Protein AF-A0A957ZEZ8-F1 (afdb_monomer_lite)

pLDDT: mean 89.48, std 13.52, range [34.62, 98.75]

Secondary structure (DSSP, 8-state):
-----B--EEEB---SSTTPPPPBPPHHHHHHT-EEEEB--TT--SPPEEEEEPPPBSTT--SEEEEEESSTTEEEES-SS--TT--PPPSSEEEEGGGS-TT-EEEEEEESS--SSTT-EEEEEEETTTEEEEEEEEEEEEEEEEESSSSTTPPBPS-B-B---TT-B-TTT--B-BSSSGGGBHHHH-TT-BEEEEE-TT--SEEEEEEEEE-TTS-BSS--SSGGGGEEEEEESSTT--EEEEPPBEEESSHHHHSS-EE--SPTT-B-TTS-B--SEEPTTSTT--EEEPP-BTTB-S--EEEEEE---SSS----EEEEEBS-BTTB--EEEEEEEEEEBSSTTS-BSS-HHHHHHHHHHHHHHHHHTTEEEEEEEEEEPPPGGGS-HHHHSTT-TT--SSEEEPPEEETTEEE--HHHHHHHHHHHTSTT--TTSEEEEEESEEEPSSPPPSSSS---B-SSEEE--TTTS-TT-TTTTEEEEETTTT--THHHHHHHHHHHH----TTTTS----SS---STT---GGGS--SS---STTS-S-------S-EEETTSSS-EEE--HHHHHHTSTTEEE-

Sequence (587 aa):
NMTAVELTLDVAQSRSAPGVEPPVLSTNDKINTGRFVQVRDASNTHERAMLIVRQAQPTAFAGELILTPMNARVEAFVQETPAAGQVALPNPQVLANGTIPATGARFFVQGVNASAAVRDSGFQLGLRNVEADGDRILMTTVQLELIAQSTAAAPALNFVRVGLWDDAFSAATGALLNNQAAANNFIERDARKFYLRLRDASQAGEARLRWRTLFNNGADDDAAAQPNAQDITLTETANGSGIFISRAVMLVTDETDRDQAIDSGLPAGHTDTAGAADAGNRNRGQSDHRTRMIRVNNTHQLDNRTLIEQVRPAPNATRLQIIKPVFERAPEERRRIRIHLVNVRSSVGGAGILTNARRDLVFRTFQEIYAVCGIFAEVNEIVIDPPASCIGWTTRYPTDPLAADPSVEESGFAGGFLVPSASQTDIFNAIRGRADFDANDVYVVSVAHIYRTPLPAPPGPGLQDASGGIGFGDVWVAAGSLARSFAFVAVSTGVTEYADVHEATHITTNLRNVSGGHFDLGPAGAAAEGNIDGKNLMHRFFLTNARGVSNPKRLWNRQFTNTNLVPNLVLPAQIDSIRASRFVRNF

Radius of gyration: 31.11 Å; chains: 1; bounding box: 69×45×108 Å

Foldseek 3Di:
DDDDKAWDKWKFADDPDPPHDGHTDDPCCQPPQFAEAEADDPLQFWWFIKMFTAQMPPLPPFFKKKKAKPDPQKFKAPDGRDDPPGDTDDPIDIGGSNPADNRGDIITMHTNDFDLARQPIFMAMDTPPPGGHNDTGGYGYKYKFKFQDQDPPGDGDQAAAAWFLPPQADLVALAGQFFLDLVSFSLSVTNRWIKIKMQGLVDWFKFKKFKFKAFLVGHTQQDAPDRQLRIFMWGDPDGSRSMTMTPIAGEAADDVVQQPFHFLSDDFQDQGPVRDTRPGTDGRNHHSSRYDYDYFAPVGQQQMKMKMWTDDPDDRNHITIGIHGHQDVVVGPAWEFEEEEEFEAQAAVHDGPDDPVLQVQLRRLLQRLCSNLSYGYRYDYHYDYQDPQQDCQCVFAVPAPLRGPREEEAFDQPPQATHGDPSRVVVLCRQCPDPPDDLLHAYEYETQAHWYPPDDHPHHYDTDGDPQKAAHACLRHDVPDSRQRYMYGNVNPQWHSLRSVQSNLCRLLSDDDPVRSDPDLDPSDPPDPARPPCLCHQDRHFDPDPSPDRGRSGFFQAWHWQVVDVVIDIRHGSSVSNCPGSSMGRD

Structure (mmCIF, N/CA/C/O backbone):
data_AF-A0A957ZEZ8-F1
#
_entry.id   AF-A0A957ZEZ8-F1
#
loop_
_atom_site.group_PDB
_atom_site.id
_atom_site.type_symbol
_atom_site.label_atom_id
_atom_site.label_alt_id
_atom_site.label_comp_id
_atom_site.label_asym_id
_atom_site.label_entity_id
_atom_site.label_seq_id
_atom_site.pdbx_PDB_ins_code
_atom_site.Cartn_x
_atom_site.Cartn_y
_atom_site.Cartn_z
_atom_site.occupancy
_atom_site.B_iso_or_equiv
_atom_site.auth_seq_id
_atom_site.auth_comp_id
_atom_site.auth_asym_id
_atom_site.auth_atom_id
_atom_site.pdbx_PDB_model_num
ATOM 1 N N . ASN A 1 1 ? -24.568 -5.942 65.837 1.00 58.22 1 ASN A N 1
ATOM 2 C CA . ASN A 1 1 ? -23.311 -5.515 65.189 1.00 58.22 1 ASN A CA 1
ATOM 3 C C . ASN A 1 1 ? -23.547 -5.342 63.710 1.00 58.22 1 ASN A C 1
ATOM 5 O O . ASN A 1 1 ? -24.044 -6.268 63.086 1.00 58.22 1 ASN A O 1
ATOM 9 N N . MET A 1 2 ? -23.238 -4.159 63.188 1.00 76.62 2 MET A N 1
ATOM 10 C CA . MET A 1 2 ? -23.256 -3.860 61.760 1.00 76.62 2 MET A CA 1
ATOM 11 C C . MET A 1 2 ? -21.800 -3.785 61.303 1.00 76.62 2 MET A C 1
ATOM 13 O O . MET A 1 2 ? -21.037 -2.989 61.845 1.00 76.62 2 MET A O 1
ATOM 17 N N . THR A 1 3 ? -21.411 -4.644 60.363 1.00 83.19 3 THR A N 1
ATOM 18 C CA . THR A 1 3 ? -20.087 -4.602 59.734 1.00 83.19 3 THR A CA 1
ATOM 19 C C . THR A 1 3 ? -20.238 -3.882 58.404 1.00 83.19 3 THR A C 1
ATOM 21 O O . THR A 1 3 ? -20.940 -4.375 57.526 1.00 83.19 3 THR A O 1
ATOM 24 N N . ALA A 1 4 ? -19.614 -2.714 58.267 1.00 91.38 4 ALA A N 1
ATOM 25 C CA . ALA A 1 4 ? -19.524 -2.011 56.994 1.00 91.38 4 ALA A CA 1
ATOM 26 C C . ALA A 1 4 ? -18.249 -2.454 56.271 1.00 91.38 4 ALA A C 1
ATOM 28 O O . ALA A 1 4 ? -17.178 -2.487 56.882 1.00 91.38 4 ALA A O 1
ATOM 29 N N . VAL A 1 5 ? -18.383 -2.812 54.994 1.00 95.62 5 VAL A N 1
ATOM 30 C CA . VAL A 1 5 ? -17.263 -3.169 54.122 1.00 95.62 5 VAL A CA 1
ATOM 31 C C . VAL A 1 5 ? -17.339 -2.297 52.873 1.00 95.62 5 VAL A C 1
ATOM 33 O O . VAL A 1 5 ? -18.352 -2.307 52.181 1.00 95.62 5 VAL A O 1
ATOM 36 N N . GLU A 1 6 ? -16.287 -1.537 52.599 1.00 96.88 6 GLU A N 1
ATOM 37 C CA . GLU A 1 6 ? -16.136 -0.727 51.392 1.00 96.88 6 GLU A CA 1
ATOM 38 C C . GLU A 1 6 ? -15.345 -1.514 50.346 1.00 96.88 6 GLU A C 1
ATOM 40 O O . GLU A 1 6 ? -14.275 -2.060 50.634 1.00 96.88 6 GLU A O 1
ATOM 45 N N . LEU A 1 7 ? -15.882 -1.566 49.127 1.00 97.94 7 LEU A N 1
ATOM 46 C CA . LEU A 1 7 ? -15.233 -2.157 47.962 1.00 97.94 7 LEU A CA 1
ATOM 47 C C . LEU A 1 7 ? -14.836 -1.048 46.990 1.00 97.94 7 LEU A C 1
ATOM 49 O O . LEU A 1 7 ? -15.562 -0.071 46.831 1.00 97.94 7 LEU A O 1
ATOM 53 N N . THR A 1 8 ? -13.703 -1.217 46.310 1.00 97.88 8 THR A N 1
ATOM 54 C CA . THR A 1 8 ? -13.258 -0.264 45.288 1.00 97.88 8 THR A CA 1
ATOM 55 C C . THR A 1 8 ? -12.795 -1.001 44.042 1.00 97.88 8 THR A C 1
ATOM 57 O O . THR A 1 8 ? -11.878 -1.828 44.077 1.00 97.88 8 THR A O 1
ATOM 60 N N . LEU A 1 9 ? -13.435 -0.671 42.928 1.00 98.38 9 LEU A N 1
ATOM 61 C CA . LEU A 1 9 ? -13.103 -1.105 41.584 1.00 98.38 9 LEU A CA 1
ATOM 62 C C . LEU A 1 9 ? -12.680 0.114 40.765 1.00 98.38 9 LEU A C 1
ATOM 64 O O . LEU A 1 9 ? -13.480 1.013 40.518 1.00 98.38 9 LEU A O 1
ATOM 68 N N . ASP A 1 10 ? -11.436 0.130 40.309 1.00 97.88 10 ASP A N 1
ATOM 69 C CA . ASP A 1 10 ? -10.880 1.213 39.502 1.00 97.88 10 ASP A CA 1
ATOM 70 C C . ASP A 1 10 ? -10.713 0.780 38.045 1.00 97.88 10 ASP A C 1
ATOM 72 O O . ASP A 1 10 ? -10.493 -0.394 37.741 1.00 97.88 10 ASP A O 1
ATOM 76 N N . VAL A 1 11 ? -10.739 1.747 37.130 1.00 96.62 11 VAL A N 1
ATOM 77 C CA . VAL A 1 11 ? -10.369 1.546 35.725 1.00 96.62 11 VAL A CA 1
ATOM 78 C C . VAL A 1 11 ? -9.460 2.675 35.271 1.00 96.62 11 VAL A C 1
ATOM 80 O O . VAL A 1 11 ? -9.650 3.828 35.660 1.00 96.62 11 VAL A O 1
ATOM 83 N N . ALA A 1 12 ? -8.466 2.350 34.457 1.00 95.06 12 ALA A N 1
ATOM 84 C CA . ALA A 1 12 ? -7.493 3.314 33.979 1.00 95.06 12 ALA A CA 1
ATOM 85 C C . ALA A 1 12 ? -7.849 3.921 32.615 1.00 95.06 12 ALA A C 1
ATOM 87 O O . ALA A 1 12 ? -8.623 3.366 31.826 1.00 95.06 12 ALA A O 1
ATOM 88 N N . GLN A 1 13 ? -7.246 5.078 32.345 1.00 92.62 13 GLN A N 1
ATOM 89 C CA . GLN A 1 13 ? -7.149 5.692 31.023 1.00 92.62 13 GLN A CA 1
ATOM 90 C C . GLN A 1 13 ? -6.245 4.854 30.100 1.00 92.62 13 GLN A C 1
ATOM 92 O O . GLN A 1 13 ? -5.719 3.815 30.496 1.00 92.62 13 GLN A O 1
ATOM 97 N N . SER A 1 14 ? -6.068 5.288 28.849 1.00 90.50 14 SER A N 1
ATOM 98 C CA . SER A 1 14 ? -5.038 4.688 27.987 1.00 90.50 14 SER A CA 1
ATOM 99 C C . SER A 1 14 ? -3.648 5.118 28.444 1.00 90.50 14 SER A C 1
ATOM 101 O O . SER A 1 14 ? -3.483 6.217 28.983 1.00 90.50 14 SER A O 1
ATOM 103 N N . ARG A 1 15 ? -2.636 4.277 28.218 1.00 89.25 15 ARG A N 1
ATOM 104 C CA . ARG A 1 15 ? -1.254 4.663 28.524 1.00 89.25 15 ARG A CA 1
ATOM 105 C C . ARG A 1 15 ? -0.797 5.803 27.622 1.00 89.25 15 ARG A C 1
ATOM 107 O O . ARG A 1 15 ? -1.072 5.824 26.424 1.00 89.25 15 ARG A O 1
ATOM 114 N N . SER A 1 16 ? -0.036 6.731 28.196 1.00 86.50 16 SER A N 1
ATOM 115 C CA . SER A 1 16 ? 0.608 7.809 27.440 1.00 86.50 16 SER A CA 1
ATOM 116 C C . SER A 1 16 ? 1.825 7.321 26.647 1.00 86.50 16 SER A C 1
ATOM 118 O O . SER A 1 16 ? 2.130 7.879 25.596 1.00 86.50 16 SER A O 1
ATOM 120 N N . ALA A 1 17 ? 2.508 6.275 27.127 1.00 85.06 17 ALA A N 1
ATOM 121 C CA . ALA A 1 17 ? 3.642 5.642 26.462 1.00 85.06 17 ALA A CA 1
ATOM 122 C C . ALA A 1 17 ? 3.822 4.179 26.923 1.00 85.06 17 ALA A C 1
ATOM 124 O O . ALA A 1 17 ? 3.347 3.810 28.004 1.00 85.06 17 ALA A O 1
ATOM 125 N N . PRO A 1 18 ? 4.528 3.335 26.143 1.00 84.12 18 PRO A N 1
ATOM 126 C CA . PRO A 1 18 ? 4.870 1.977 26.561 1.00 84.12 18 PRO A CA 1
ATOM 127 C C . PRO A 1 18 ? 5.579 1.951 27.922 1.00 84.12 18 PRO A C 1
ATOM 129 O O . PRO A 1 18 ? 6.499 2.728 28.166 1.00 84.12 18 PRO A O 1
ATOM 132 N N . GLY A 1 19 ? 5.149 1.055 28.813 1.00 86.38 19 GLY A N 1
ATOM 133 C CA . GLY A 1 19 ? 5.737 0.887 30.148 1.00 86.38 19 GLY A CA 1
ATOM 134 C C . GLY A 1 19 ? 5.343 1.946 31.187 1.00 86.38 19 GLY A C 1
ATOM 135 O O . GLY A 1 19 ? 5.662 1.773 32.360 1.00 86.38 19 GLY A O 1
ATOM 136 N N . VAL A 1 20 ? 4.623 3.006 30.804 1.00 91.25 20 VAL A N 1
ATOM 137 C CA . VAL A 1 20 ? 4.118 4.017 31.747 1.00 91.25 20 VAL A CA 1
ATOM 138 C C . VAL A 1 20 ? 2.795 3.547 32.347 1.00 91.25 20 VAL A C 1
ATOM 140 O O . VAL A 1 20 ? 1.912 3.081 31.629 1.00 91.25 20 VAL A O 1
ATOM 143 N N . GLU A 1 21 ? 2.640 3.644 33.666 1.00 90.88 21 GLU A N 1
ATOM 144 C CA . GLU A 1 21 ? 1.383 3.303 34.342 1.00 90.88 21 GLU A CA 1
ATOM 145 C C . GLU A 1 21 ? 0.262 4.273 33.918 1.00 90.88 21 GLU A C 1
ATOM 147 O O . GLU A 1 21 ? 0.448 5.489 34.021 1.00 90.88 21 GLU A O 1
ATOM 152 N N . PRO A 1 22 ? -0.895 3.783 33.434 1.00 92.94 22 PRO A N 1
ATOM 153 C CA . PRO A 1 22 ? -1.980 4.654 33.026 1.00 92.94 22 PRO A CA 1
ATOM 154 C C . PRO A 1 22 ? -2.653 5.258 34.267 1.00 92.94 22 PRO A C 1
ATOM 156 O O . PRO A 1 22 ? -2.887 4.547 35.250 1.00 92.94 22 PRO A O 1
ATOM 159 N N . PRO A 1 23 ? -3.018 6.550 34.232 1.00 93.38 23 PRO A N 1
ATOM 160 C CA . PRO A 1 23 ? -3.790 7.167 35.302 1.00 93.38 23 PRO A CA 1
ATOM 161 C C . PRO A 1 23 ? -5.133 6.462 35.501 1.00 93.38 23 PRO A C 1
ATOM 163 O O . PRO A 1 23 ? -5.821 6.129 34.534 1.00 93.38 23 PRO A O 1
ATOM 166 N N . VAL A 1 24 ? -5.535 6.273 36.756 1.00 95.25 24 VAL A N 1
ATOM 167 C CA . VAL A 1 24 ? -6.886 5.810 37.100 1.00 95.25 24 VAL A CA 1
ATOM 168 C C . VAL A 1 24 ? -7.898 6.916 36.785 1.00 95.25 24 VAL A C 1
ATOM 170 O O . VAL A 1 24 ? -7.611 8.097 36.989 1.00 95.25 24 VAL A O 1
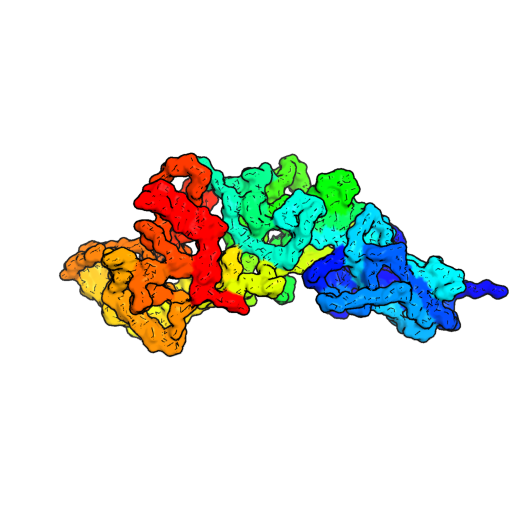ATOM 173 N N . LEU A 1 25 ? -9.076 6.552 36.267 1.00 94.12 25 LEU A N 1
ATOM 174 C CA . LEU A 1 25 ? -10.168 7.506 36.071 1.00 94.12 25 LEU A CA 1
ATOM 175 C C . LEU A 1 25 ? -10.571 8.148 37.399 1.00 94.12 25 LEU A C 1
ATOM 177 O O . LEU A 1 25 ? -10.652 7.479 38.426 1.00 94.12 25 LEU A O 1
ATOM 181 N N . SER A 1 26 ? -10.897 9.441 37.365 1.00 93.44 26 SER A N 1
ATOM 182 C CA . SER A 1 26 ? -11.508 10.091 38.522 1.00 93.44 26 SER A CA 1
ATOM 183 C C . SER A 1 26 ? -12.849 9.425 38.859 1.00 93.44 26 SER A C 1
ATOM 185 O O . SER A 1 26 ? -13.526 8.895 37.974 1.00 93.44 26 SER A O 1
ATOM 187 N N . THR A 1 27 ? -13.286 9.495 40.119 1.00 92.00 27 THR A N 1
ATOM 188 C CA . THR A 1 27 ? -14.608 8.984 40.529 1.00 92.00 27 THR A CA 1
ATOM 189 C C . THR A 1 27 ? -15.732 9.584 39.682 1.00 92.00 27 THR A C 1
ATOM 191 O O . THR A 1 27 ? -16.655 8.880 39.275 1.00 92.00 27 THR A O 1
ATOM 194 N N . ASN A 1 28 ? -15.627 10.876 39.359 1.00 91.88 28 ASN A N 1
ATOM 195 C CA . ASN A 1 28 ? -16.603 11.569 38.528 1.00 91.88 28 ASN A CA 1
ATOM 196 C C . ASN A 1 28 ? -16.649 10.992 37.105 1.00 91.88 28 ASN A C 1
ATOM 198 O O . ASN A 1 28 ? -17.729 10.716 36.588 1.00 91.88 28 ASN A O 1
ATOM 202 N N . ASP A 1 29 ? -15.488 10.754 36.494 1.00 91.75 29 ASP A N 1
ATOM 203 C CA . ASP A 1 29 ? -15.400 10.198 35.142 1.00 91.75 29 ASP A CA 1
ATOM 204 C C . ASP A 1 29 ? -15.837 8.740 35.093 1.00 91.75 29 ASP A C 1
ATOM 206 O O . ASP A 1 29 ? -16.555 8.347 34.176 1.00 91.75 29 ASP A O 1
ATOM 210 N N . LYS A 1 30 ? -15.462 7.952 36.103 1.00 92.56 30 LYS A N 1
ATOM 211 C CA . LYS A 1 30 ? -15.906 6.570 36.287 1.00 92.56 30 LYS A CA 1
ATOM 212 C C . LYS A 1 30 ? -17.436 6.464 36.292 1.00 92.56 30 LYS A C 1
ATOM 214 O O . LYS A 1 30 ? -17.980 5.573 35.644 1.00 92.56 30 LYS A O 1
ATOM 219 N N . ILE A 1 31 ? -18.120 7.362 37.002 1.00 89.69 31 ILE A N 1
ATOM 220 C CA . ILE A 1 31 ? -19.581 7.327 37.170 1.00 89.69 31 ILE A CA 1
ATOM 221 C C . ILE A 1 31 ? -20.299 7.931 35.956 1.00 89.69 31 ILE A C 1
ATOM 223 O O . ILE A 1 31 ? -21.217 7.322 35.397 1.00 89.69 31 ILE A O 1
ATOM 227 N N . ASN A 1 32 ? -19.896 9.131 35.537 1.00 89.50 32 ASN A N 1
ATOM 228 C CA . ASN A 1 32 ? -20.651 9.909 34.555 1.00 89.50 32 ASN A CA 1
ATOM 229 C C . ASN A 1 32 ? -20.334 9.507 33.116 1.00 89.50 32 ASN A C 1
ATOM 231 O O . ASN A 1 32 ? -21.243 9.417 32.293 1.00 89.50 32 ASN A O 1
ATOM 235 N N . THR A 1 33 ? -19.068 9.210 32.829 1.00 89.56 33 THR A N 1
ATOM 236 C CA . THR A 1 33 ? -18.593 8.923 31.469 1.00 89.56 33 THR A CA 1
ATOM 237 C C . THR A 1 33 ? -18.352 7.429 31.260 1.00 89.56 33 THR A C 1
ATOM 239 O O . THR A 1 33 ? -18.681 6.884 30.207 1.00 89.56 33 THR A O 1
ATOM 242 N N . GLY A 1 34 ? -17.825 6.744 32.275 1.00 93.00 34 GLY A N 1
ATOM 243 C CA . GLY A 1 34 ? -17.345 5.371 32.173 1.00 93.00 34 GLY A CA 1
ATOM 244 C C . GLY A 1 34 ? -16.065 5.255 31.339 1.00 93.00 34 GLY A C 1
ATOM 245 O O . GLY A 1 34 ? -15.391 6.246 31.034 1.00 93.00 34 GLY A O 1
ATOM 246 N N . ARG A 1 35 ? -15.723 4.019 30.958 1.00 94.12 35 ARG A N 1
ATOM 247 C CA . ARG A 1 35 ? -14.554 3.711 30.119 1.00 94.12 35 ARG A CA 1
ATOM 248 C C . ARG A 1 35 ? -14.971 3.207 28.740 1.00 94.12 35 ARG A C 1
ATOM 250 O O . ARG A 1 35 ? -15.757 2.271 28.625 1.00 94.12 35 ARG A O 1
ATOM 257 N N . PHE A 1 36 ? -14.388 3.772 27.688 1.00 94.38 36 PHE A N 1
ATOM 258 C CA . PHE A 1 36 ? -14.513 3.207 26.346 1.00 94.38 36 PHE A CA 1
ATOM 259 C C . PHE A 1 36 ? -13.459 2.123 26.127 1.00 94.38 36 PHE A C 1
ATOM 261 O O . PHE A 1 36 ? -12.298 2.302 26.498 1.00 94.38 36 PHE A O 1
ATOM 268 N N . VAL A 1 37 ? -13.857 1.007 25.521 1.00 95.50 37 VAL A N 1
ATOM 269 C CA . VAL A 1 37 ? -12.953 -0.100 25.185 1.00 95.50 37 VAL A CA 1
ATOM 270 C C . VAL A 1 37 ? -13.152 -0.518 23.734 1.00 95.50 37 VAL A C 1
ATOM 272 O O . VAL A 1 37 ? -14.278 -0.561 23.242 1.00 95.50 37 VAL A O 1
ATOM 275 N N . GLN A 1 38 ? -12.057 -0.829 23.045 1.00 95.94 38 GLN A N 1
ATOM 276 C CA . GLN A 1 38 ? -12.107 -1.312 21.669 1.00 95.94 38 GLN A CA 1
ATOM 277 C C . GLN A 1 38 ? -12.577 -2.775 21.653 1.00 95.94 38 GLN A C 1
ATOM 279 O O . GLN A 1 38 ? -12.107 -3.608 22.435 1.00 95.94 38 GLN A O 1
ATOM 284 N N . VAL A 1 39 ? -13.513 -3.081 20.757 1.00 96.94 39 VAL A N 1
ATOM 285 C CA . VAL A 1 39 ? -13.892 -4.446 20.391 1.00 96.94 39 VAL A CA 1
ATOM 286 C C . VAL A 1 39 ? -12.689 -5.129 19.763 1.00 96.94 39 VAL A C 1
ATOM 288 O O . VAL A 1 39 ? -11.982 -4.519 18.960 1.00 96.94 39 VAL A O 1
ATOM 291 N N . ARG A 1 40 ? -12.464 -6.391 20.129 1.00 94.19 40 ARG A N 1
ATOM 292 C CA . ARG A 1 40 ? -11.336 -7.186 19.655 1.00 94.19 40 ARG A CA 1
ATOM 293 C C . ARG A 1 40 ? -11.115 -7.024 18.150 1.00 94.19 40 ARG A C 1
ATOM 295 O O . ARG A 1 40 ? -11.950 -7.416 17.340 1.00 94.19 40 ARG A O 1
ATOM 302 N N . ASP A 1 41 ? -9.939 -6.522 17.800 1.00 92.38 41 ASP A N 1
ATOM 303 C CA . ASP A 1 41 ? -9.443 -6.526 16.433 1.00 92.38 41 ASP A CA 1
ATOM 304 C C . ASP A 1 41 ? -8.792 -7.882 16.111 1.00 92.38 41 ASP A C 1
ATOM 306 O O . ASP A 1 41 ? -8.013 -8.412 16.907 1.00 92.38 41 ASP A O 1
ATOM 310 N N . ALA A 1 42 ? -9.072 -8.447 14.933 1.00 88.31 42 ALA A N 1
ATOM 311 C CA . ALA A 1 42 ? -8.509 -9.734 14.510 1.00 88.31 42 ALA A CA 1
ATOM 312 C C . ALA A 1 42 ? -6.974 -9.693 14.399 1.00 88.31 42 ALA A C 1
ATOM 314 O O . ALA A 1 42 ? -6.304 -10.701 14.629 1.00 88.31 42 ALA A O 1
ATOM 315 N N . SER A 1 43 ? -6.417 -8.514 14.106 1.00 88.06 43 SER A N 1
ATOM 316 C CA . SER A 1 43 ? -4.971 -8.285 14.049 1.00 88.06 43 SER A CA 1
ATOM 317 C C . SER A 1 43 ? -4.350 -8.047 15.435 1.00 88.06 43 SER A C 1
ATOM 319 O O . SER A 1 43 ? -3.131 -7.945 15.528 1.00 88.06 43 SER A O 1
ATOM 321 N N . ASN A 1 44 ? -5.151 -8.023 16.513 1.00 92.94 44 ASN A N 1
ATOM 322 C CA . ASN A 1 44 ? -4.710 -7.866 17.905 1.00 92.94 44 ASN A CA 1
ATOM 323 C C . ASN A 1 44 ? -3.865 -6.598 18.133 1.00 92.94 44 ASN A C 1
ATOM 325 O O . ASN A 1 44 ? -2.909 -6.605 18.903 1.00 92.94 44 ASN A O 1
ATOM 329 N N . THR A 1 45 ? -4.204 -5.510 17.438 1.00 91.88 45 THR A N 1
ATOM 330 C CA . THR A 1 45 ? -3.421 -4.262 17.448 1.00 91.88 45 THR A CA 1
ATOM 331 C C . THR A 1 45 ? -3.964 -3.180 18.383 1.00 91.88 45 THR A C 1
ATOM 333 O O . THR A 1 45 ? -3.356 -2.117 18.518 1.00 91.88 45 THR A O 1
ATOM 336 N N . HIS A 1 46 ? -5.101 -3.440 19.030 1.00 92.06 46 HIS A N 1
ATOM 337 C CA . HIS A 1 46 ? -5.717 -2.547 20.008 1.00 92.06 46 HIS A CA 1
ATOM 338 C C . HIS A 1 46 ? -5.086 -2.686 21.402 1.00 92.06 46 HIS A C 1
ATOM 340 O O . HIS A 1 46 ? -4.439 -3.680 21.718 1.00 92.06 46 HIS A O 1
ATOM 346 N N . GLU A 1 47 ? -5.308 -1.693 22.260 1.00 91.25 47 GLU A N 1
ATOM 347 C CA . GLU A 1 47 ? -4.955 -1.733 23.688 1.00 91.25 47 GLU A CA 1
ATOM 348 C C . GLU A 1 47 ? -6.136 -2.286 24.509 1.00 91.25 47 GLU A C 1
ATOM 350 O O . GLU A 1 47 ? -7.301 -2.009 24.200 1.00 91.25 47 GLU A O 1
ATOM 355 N N . ARG A 1 48 ? -5.852 -3.047 25.574 1.00 95.50 48 ARG A N 1
ATOM 356 C CA . ARG A 1 48 ? -6.849 -3.418 26.592 1.00 95.50 48 ARG A CA 1
ATOM 357 C C . ARG A 1 48 ? -6.855 -2.410 27.735 1.00 95.50 48 ARG A C 1
ATOM 359 O O . ARG A 1 48 ? -5.806 -1.959 28.170 1.00 95.50 48 ARG A O 1
ATOM 366 N N . ALA A 1 49 ? -8.027 -2.097 28.277 1.00 95.62 49 ALA A N 1
ATOM 367 C CA . ALA A 1 49 ? -8.137 -1.198 29.421 1.00 95.62 49 ALA A CA 1
ATOM 368 C C . ALA A 1 49 ? -7.745 -1.903 30.727 1.00 95.62 49 ALA A C 1
ATOM 370 O O . ALA A 1 49 ? -8.220 -3.004 30.999 1.00 95.62 49 ALA A O 1
ATOM 371 N N . MET A 1 50 ? -6.928 -1.259 31.558 1.00 97.19 50 MET A N 1
ATOM 372 C CA . MET A 1 50 ? -6.564 -1.795 32.870 1.00 97.19 50 MET A CA 1
ATOM 373 C C . MET A 1 50 ? -7.700 -1.591 33.881 1.00 97.19 50 MET A C 1
ATOM 375 O O . MET A 1 50 ? -8.177 -0.474 34.076 1.00 97.19 50 MET A O 1
ATOM 379 N N . LEU A 1 51 ? -8.102 -2.673 34.538 1.00 98.00 51 LEU A N 1
ATOM 380 C CA . LEU A 1 51 ? -9.079 -2.737 35.620 1.00 98.00 51 LEU A CA 1
ATOM 381 C C . LEU A 1 51 ? -8.354 -3.168 36.902 1.00 98.00 51 LEU A C 1
ATOM 383 O O . LEU A 1 51 ? -7.532 -4.085 36.863 1.00 98.00 51 LEU A O 1
ATOM 387 N N . ILE A 1 52 ? -8.637 -2.520 38.031 1.00 98.50 52 ILE A N 1
ATOM 388 C CA . ILE A 1 52 ? -7.948 -2.768 39.301 1.00 98.50 52 ILE A CA 1
ATOM 389 C C . ILE A 1 52 ? -8.979 -3.047 40.393 1.00 98.50 52 ILE A C 1
ATOM 391 O O . ILE A 1 52 ? -9.795 -2.189 40.721 1.00 98.50 52 ILE A O 1
ATOM 395 N N . VAL A 1 53 ? -8.914 -4.233 40.992 1.00 98.50 53 VAL A N 1
ATOM 396 C CA . VAL A 1 53 ? -9.678 -4.579 42.196 1.00 98.50 53 VAL A CA 1
ATOM 397 C C . VAL A 1 53 ? -8.831 -4.231 43.416 1.00 98.50 53 VAL A C 1
ATOM 399 O O . VAL A 1 53 ? -7.737 -4.777 43.585 1.00 98.50 53 VAL A O 1
ATOM 402 N N . ARG A 1 54 ? -9.305 -3.316 44.264 1.00 98.12 54 ARG A N 1
ATOM 403 C CA . ARG A 1 54 ? -8.616 -2.946 45.508 1.00 98.12 54 ARG A CA 1
ATOM 404 C C . ARG A 1 54 ? -8.974 -3.900 46.641 1.00 98.12 54 ARG A C 1
ATOM 406 O O . ARG A 1 54 ? -10.018 -4.548 46.624 1.00 98.12 54 ARG A O 1
ATOM 413 N N . GLN A 1 55 ? -8.099 -3.954 47.640 1.00 97.44 55 GLN A N 1
ATOM 414 C CA . GLN A 1 55 ? -8.402 -4.620 48.899 1.00 97.44 55 GLN A CA 1
ATOM 415 C C . GLN A 1 55 ? -9.563 -3.893 49.595 1.00 97.44 55 GLN A C 1
ATOM 417 O O . GLN A 1 55 ? -9.550 -2.666 49.696 1.00 97.44 55 GLN A O 1
ATOM 422 N N . ALA A 1 56 ? -10.551 -4.650 50.066 1.00 97.19 56 ALA A N 1
ATOM 423 C CA . ALA A 1 56 ? -11.707 -4.123 50.776 1.00 97.19 56 ALA A CA 1
ATOM 424 C C . ALA A 1 56 ? -11.308 -3.466 52.102 1.00 97.19 56 ALA A C 1
ATOM 426 O O . ALA A 1 56 ? -10.365 -3.914 52.765 1.00 97.19 56 ALA A O 1
ATOM 427 N N . GLN A 1 57 ? -12.062 -2.443 52.506 1.00 96.62 57 GLN A N 1
ATOM 428 C CA . GLN A 1 57 ? -11.921 -1.806 53.813 1.00 96.62 57 GLN A CA 1
ATOM 429 C C . GLN A 1 57 ? -13.055 -2.226 54.753 1.00 96.62 57 GLN A C 1
ATOM 431 O O . GLN A 1 57 ? -14.205 -2.226 54.329 1.00 96.62 57 GLN A O 1
ATOM 436 N N . PRO A 1 58 ? -12.773 -2.570 56.022 1.00 94.94 58 PRO A N 1
ATOM 437 C CA . PRO A 1 58 ? -11.444 -2.614 56.636 1.00 94.94 58 PRO A CA 1
ATOM 438 C C . PRO A 1 58 ? -10.586 -3.767 56.086 1.00 94.94 58 PRO A C 1
ATOM 440 O O . PRO A 1 58 ? -11.102 -4.849 55.814 1.00 94.94 58 PRO A O 1
ATOM 443 N N . THR A 1 59 ? -9.265 -3.569 56.001 1.00 92.19 59 THR A N 1
ATOM 444 C CA . THR A 1 59 ? -8.305 -4.583 55.500 1.00 92.19 59 THR A CA 1
ATOM 445 C C . THR A 1 59 ? -8.374 -5.926 56.234 1.00 92.19 59 THR A C 1
ATOM 447 O O . THR A 1 59 ? -8.031 -6.961 55.670 1.00 92.19 59 THR A O 1
ATOM 450 N N . ALA A 1 60 ? -8.854 -5.924 57.481 1.00 92.44 60 ALA A N 1
ATOM 451 C CA . ALA A 1 60 ? -9.081 -7.121 58.288 1.00 92.44 60 ALA A CA 1
ATOM 452 C C . ALA A 1 60 ? -10.249 -8.000 57.794 1.00 92.44 60 ALA A C 1
ATOM 454 O O . ALA A 1 60 ? -10.434 -9.107 58.302 1.00 92.44 60 ALA A O 1
ATOM 455 N N . PHE A 1 61 ? -11.055 -7.537 56.834 1.00 94.62 61 PHE A N 1
ATOM 456 C CA . PHE A 1 61 ? -12.101 -8.351 56.227 1.00 94.62 61 PHE A CA 1
ATOM 457 C C . PHE A 1 61 ? -11.487 -9.581 55.537 1.00 94.62 61 PHE A C 1
ATOM 459 O O . PHE A 1 61 ? -10.744 -9.460 54.566 1.00 94.62 61 PHE A O 1
ATOM 466 N N . ALA A 1 62 ? -11.809 -10.778 56.031 1.00 94.19 62 ALA A N 1
ATOM 467 C CA . ALA A 1 62 ? -11.231 -12.041 55.561 1.00 94.19 62 ALA A CA 1
ATOM 468 C C . ALA A 1 62 ? -12.045 -12.735 54.450 1.00 94.19 62 ALA A C 1
ATOM 470 O O . ALA A 1 62 ? -11.717 -13.854 54.063 1.00 94.19 62 ALA A O 1
ATOM 471 N N . GLY A 1 63 ? -13.127 -12.111 53.970 1.00 95.75 63 GLY A N 1
ATOM 472 C CA . GLY A 1 63 ? -13.996 -12.705 52.955 1.00 95.75 63 GLY A CA 1
ATOM 473 C C . GLY A 1 63 ? -13.423 -12.654 51.537 1.00 95.75 63 GLY A C 1
ATOM 474 O O . GLY A 1 63 ? -12.313 -12.179 51.285 1.00 95.75 63 GLY A O 1
ATOM 475 N N . GLU A 1 64 ? -14.216 -13.152 50.593 1.00 98.12 64 GLU A N 1
ATOM 476 C CA . GLU A 1 64 ? -13.872 -13.181 49.173 1.00 98.12 64 GLU A CA 1
ATOM 477 C C . GLU A 1 64 ? -14.611 -12.078 48.413 1.00 98.12 64 GLU A C 1
ATOM 479 O O . GLU A 1 64 ? -15.816 -11.874 48.596 1.00 98.12 64 GLU A O 1
ATOM 484 N N . LEU A 1 65 ? -13.888 -11.396 47.527 1.00 98.38 65 LEU A N 1
ATOM 485 C CA . LEU A 1 65 ? -14.455 -10.490 46.540 1.00 98.38 65 LEU A CA 1
ATOM 486 C C . LEU A 1 65 ? -14.771 -11.264 45.260 1.00 98.38 65 LEU A C 1
ATOM 488 O O . LEU A 1 65 ? -14.046 -12.189 44.886 1.00 98.38 65 LEU A O 1
ATOM 492 N N . ILE A 1 66 ? -15.840 -10.872 44.577 1.00 98.31 66 ILE A N 1
ATOM 493 C CA . ILE A 1 66 ? -16.259 -11.462 43.308 1.00 98.31 66 ILE A CA 1
ATOM 494 C C . ILE A 1 66 ? -16.378 -10.372 42.244 1.00 98.31 66 ILE A C 1
ATOM 496 O O . ILE A 1 66 ? -17.132 -9.415 42.404 1.00 98.31 66 ILE A O 1
ATOM 500 N N . LEU A 1 67 ? -15.613 -10.512 41.162 1.00 98.56 67 LEU A N 1
ATOM 501 C CA . LEU A 1 67 ? -15.644 -9.620 40.007 1.00 98.56 67 LEU A CA 1
ATOM 502 C C . LEU A 1 67 ? -16.405 -10.304 38.869 1.00 98.56 67 LEU A C 1
ATOM 504 O O . LEU A 1 67 ? -15.965 -11.329 38.339 1.00 98.56 67 LEU A O 1
ATOM 508 N N . THR A 1 68 ? -17.531 -9.716 38.481 1.00 98.19 68 THR A N 1
ATOM 509 C CA . THR A 1 68 ? -18.448 -10.282 37.488 1.00 98.19 68 THR A CA 1
ATOM 510 C C . THR A 1 68 ? -18.616 -9.308 36.323 1.00 98.19 68 THR A C 1
ATOM 512 O O . THR A 1 68 ? -18.891 -8.130 36.564 1.00 98.19 68 THR A O 1
ATOM 515 N N . PRO A 1 69 ? -18.457 -9.738 35.058 1.00 98.06 69 PRO A N 1
ATOM 516 C CA . PRO A 1 69 ? -18.834 -8.897 33.930 1.00 98.06 69 PRO A CA 1
ATOM 517 C C . PRO A 1 69 ? -20.351 -8.683 33.939 1.00 98.06 69 PRO A C 1
ATOM 519 O O . PRO A 1 69 ? -21.120 -9.619 34.147 1.00 98.06 69 PRO A O 1
ATOM 522 N N . MET A 1 70 ? -20.795 -7.459 33.671 1.00 97.62 70 MET A N 1
ATOM 523 C CA . MET A 1 70 ? -22.224 -7.122 33.659 1.00 97.62 70 MET A CA 1
ATOM 524 C C . MET A 1 70 ? -22.971 -7.787 32.491 1.00 97.62 70 MET A C 1
ATOM 526 O O . MET A 1 70 ? -24.191 -7.929 32.531 1.00 97.62 70 MET A O 1
ATOM 530 N N . ASN A 1 71 ? -22.254 -8.172 31.429 1.00 97.19 71 ASN A N 1
ATOM 531 C CA . ASN A 1 71 ? -22.764 -8.927 30.286 1.00 97.19 71 ASN A CA 1
ATOM 532 C C . ASN A 1 71 ? -21.616 -9.501 29.439 1.00 97.19 71 ASN A C 1
ATOM 534 O O . ASN A 1 71 ? -20.442 -9.256 29.696 1.00 97.19 71 ASN A O 1
ATOM 538 N N . ALA A 1 72 ? -21.970 -10.226 28.378 1.00 96.56 72 ALA A N 1
ATOM 539 C CA . ALA A 1 72 ? -21.030 -10.865 27.459 1.00 96.56 72 ALA A CA 1
ATOM 540 C C . ALA A 1 72 ? -20.337 -9.909 26.459 1.00 96.56 72 ALA A C 1
ATOM 542 O O . ALA A 1 72 ? -19.723 -10.379 25.504 1.00 96.56 72 ALA A O 1
ATOM 543 N N . ARG A 1 73 ? -20.450 -8.577 26.610 1.00 97.31 73 ARG A N 1
ATOM 544 C CA . ARG A 1 73 ? -19.765 -7.625 25.710 1.00 97.31 73 ARG A CA 1
ATOM 545 C C . ARG A 1 73 ? -18.334 -7.314 26.136 1.00 97.31 73 ARG A C 1
ATOM 547 O O . ARG A 1 73 ? -17.620 -6.702 25.350 1.00 97.31 73 ARG A O 1
ATOM 554 N N . VAL A 1 74 ? -17.906 -7.723 27.326 1.00 97.94 74 VAL A N 1
ATOM 555 C CA . VAL A 1 74 ? -16.542 -7.505 27.820 1.00 97.94 74 VAL A CA 1
ATOM 556 C C . VAL A 1 74 ? -15.937 -8.785 28.376 1.00 97.94 74 VAL A C 1
ATOM 558 O O . VAL A 1 74 ? -16.626 -9.627 28.947 1.00 97.94 74 VAL A O 1
ATOM 561 N N . GLU A 1 75 ? -14.623 -8.899 28.227 1.00 97.94 75 GLU A N 1
ATOM 562 C CA . GLU A 1 75 ? -13.820 -10.015 28.723 1.00 97.94 75 GLU A CA 1
ATOM 563 C C . GLU A 1 75 ? -12.554 -9.491 29.400 1.00 97.94 75 GLU A C 1
ATOM 565 O O . GLU A 1 75 ? -12.002 -8.469 28.982 1.00 97.94 75 GLU A O 1
ATOM 570 N N . ALA A 1 76 ? -12.084 -10.208 30.423 1.00 98.06 76 ALA A N 1
ATOM 571 C CA . ALA A 1 76 ? -10.875 -9.885 31.175 1.00 98.06 76 ALA A CA 1
ATOM 572 C C . ALA A 1 76 ? -9.720 -10.839 30.830 1.00 98.06 76 ALA A C 1
ATOM 574 O O . ALA A 1 76 ? -9.924 -12.023 30.580 1.00 98.06 76 ALA A O 1
ATOM 575 N N . PHE A 1 77 ? -8.496 -10.321 30.855 1.00 98.25 77 PHE A N 1
ATOM 576 C CA . PHE A 1 77 ? -7.253 -11.004 30.506 1.00 98.25 77 PHE A CA 1
ATOM 577 C C . PHE A 1 77 ? -6.149 -10.656 31.508 1.00 98.25 77 PHE A C 1
ATOM 579 O O . PHE A 1 77 ? -6.220 -9.646 32.209 1.00 98.25 77 PHE A O 1
ATOM 586 N N . VAL A 1 78 ? -5.096 -11.478 31.540 1.00 96.94 78 VAL A N 1
ATOM 587 C CA . VAL A 1 78 ? -3.890 -11.226 32.351 1.00 96.94 78 VAL A CA 1
ATOM 588 C C . VAL A 1 78 ? -2.939 -10.248 31.661 1.00 96.94 78 VAL A C 1
ATOM 590 O O . VAL A 1 78 ? -2.250 -9.482 32.326 1.00 96.94 78 VAL A O 1
ATOM 593 N N . GLN A 1 79 ? -2.884 -10.267 30.328 1.00 95.94 79 GLN A N 1
ATOM 594 C CA . GLN A 1 79 ? -1.997 -9.416 29.538 1.00 95.94 79 GLN A CA 1
ATOM 595 C C . GLN A 1 79 ? -2.746 -8.222 28.960 1.00 95.94 79 GLN A C 1
ATOM 597 O O . GLN A 1 79 ? -3.855 -8.362 28.446 1.00 95.94 79 GLN A O 1
ATOM 602 N N . GLU A 1 80 ? -2.090 -7.069 28.961 1.00 94.12 80 GLU A N 1
ATOM 603 C CA . GLU A 1 80 ? -2.601 -5.852 28.341 1.00 94.12 80 GLU A CA 1
ATOM 604 C C . GLU A 1 80 ? -2.555 -5.893 26.820 1.00 94.12 80 GLU A C 1
ATOM 606 O O . GLU A 1 80 ? -3.542 -5.578 26.166 1.00 94.12 80 GLU A O 1
ATOM 611 N N . THR A 1 81 ? -1.410 -6.289 26.259 1.00 93.44 81 THR A N 1
ATOM 612 C CA . THR A 1 81 ? -1.219 -6.366 24.813 1.00 93.44 81 THR A CA 1
ATOM 613 C C . THR A 1 81 ? -1.887 -7.635 24.282 1.00 93.44 81 THR A C 1
ATOM 615 O O . THR A 1 81 ? -1.487 -8.746 24.669 1.00 93.44 81 THR A O 1
ATOM 618 N N . PRO A 1 82 ? -2.905 -7.507 23.413 1.00 94.56 82 PRO A N 1
ATOM 619 C CA . PRO A 1 82 ? -3.540 -8.650 22.785 1.00 94.56 82 PRO A CA 1
ATOM 620 C C . PRO A 1 82 ? -2.547 -9.433 21.925 1.00 94.56 82 PRO A C 1
ATOM 622 O O . PRO A 1 82 ? -1.697 -8.867 21.244 1.00 94.56 82 PRO A O 1
ATOM 625 N N . ALA A 1 83 ? -2.681 -10.754 21.926 1.00 94.00 83 ALA A N 1
ATOM 626 C CA . ALA A 1 83 ? -1.943 -11.643 21.041 1.00 94.00 83 ALA A CA 1
ATOM 627 C C . ALA A 1 83 ? -2.835 -12.807 20.599 1.00 94.00 83 ALA A C 1
ATOM 629 O O . ALA A 1 83 ? -3.799 -13.174 21.280 1.00 94.00 83 ALA A O 1
ATOM 630 N N . ALA A 1 84 ? -2.503 -13.400 19.452 1.00 91.38 84 ALA A N 1
ATOM 631 C CA . ALA A 1 84 ? -3.207 -14.570 18.947 1.00 91.38 84 ALA A CA 1
ATOM 632 C C . ALA A 1 84 ? -3.157 -15.724 19.966 1.00 91.38 84 ALA A C 1
ATOM 634 O O . ALA A 1 84 ? -2.143 -15.943 20.625 1.00 91.38 84 ALA A O 1
ATOM 635 N N . GLY A 1 85 ? -4.267 -16.452 20.105 1.00 92.69 85 GLY A N 1
ATOM 636 C CA . GLY A 1 85 ? -4.376 -17.599 21.014 1.00 92.69 85 GLY A CA 1
ATOM 637 C C . GLY A 1 85 ? -4.574 -17.265 22.497 1.00 92.69 85 GLY A C 1
ATOM 638 O O . GLY A 1 85 ? -4.790 -18.183 23.282 1.00 92.69 85 GLY A O 1
ATOM 639 N N . GLN A 1 86 ? -4.549 -15.991 22.903 1.00 95.69 86 GLN A N 1
ATOM 640 C CA . GLN A 1 86 ? -4.883 -15.625 24.282 1.00 95.69 86 GLN A CA 1
ATOM 641 C C . GLN A 1 86 ? -6.344 -15.961 24.604 1.00 95.69 86 GLN A C 1
ATOM 643 O O . GLN A 1 86 ? -7.252 -15.652 23.829 1.00 95.69 86 GLN A O 1
ATOM 648 N N . VAL A 1 87 ? -6.552 -16.558 25.776 1.00 95.69 87 VAL A N 1
ATOM 649 C CA . VAL A 1 87 ? -7.863 -16.974 26.284 1.00 95.69 87 VAL A CA 1
ATOM 650 C C . VAL A 1 87 ? -8.305 -16.002 27.374 1.00 95.69 87 VAL A C 1
ATOM 652 O O . VAL A 1 87 ? -7.491 -15.587 28.201 1.00 95.69 87 VAL A O 1
ATOM 655 N N . ALA A 1 88 ? -9.583 -15.624 27.356 1.00 97.44 88 ALA A N 1
ATOM 656 C CA . ALA A 1 88 ? -10.176 -14.806 28.406 1.00 97.44 88 ALA A CA 1
ATOM 657 C C . ALA A 1 88 ? -10.171 -15.555 29.747 1.00 97.44 88 ALA A C 1
ATOM 659 O O . ALA A 1 88 ? -10.283 -16.782 29.799 1.00 97.44 88 ALA A O 1
ATOM 660 N N . LEU A 1 89 ? -10.060 -14.812 30.842 1.00 97.88 89 LEU A N 1
ATOM 661 C CA . LEU A 1 89 ? -10.188 -15.367 32.181 1.00 97.88 89 LEU A CA 1
ATOM 662 C C . LEU A 1 89 ? -11.625 -15.875 32.418 1.00 97.88 89 LEU A C 1
ATOM 664 O O . LEU A 1 89 ? -12.584 -15.244 31.965 1.00 97.88 89 LEU A O 1
ATOM 668 N N . PRO A 1 90 ? -11.799 -16.999 33.137 1.00 96.81 90 PRO A N 1
ATOM 669 C CA . PRO A 1 90 ? -13.114 -17.588 33.373 1.00 96.81 90 PRO A CA 1
ATOM 670 C C . PRO A 1 90 ? -13.944 -16.708 34.307 1.00 96.81 90 PRO A C 1
ATOM 672 O O . PRO A 1 90 ? -13.489 -16.376 35.393 1.00 96.81 90 PRO A O 1
ATOM 675 N N . ASN A 1 91 ? -15.165 -16.347 33.920 1.00 94.69 91 ASN A N 1
ATOM 676 C CA . ASN A 1 91 ? -16.034 -15.515 34.754 1.00 94.69 91 ASN A CA 1
ATOM 677 C C . ASN A 1 91 ? -16.879 -16.365 35.725 1.00 94.69 91 ASN A C 1
ATOM 679 O O . ASN A 1 91 ? -17.368 -17.419 35.312 1.00 94.69 91 ASN A O 1
ATOM 683 N N . PRO A 1 92 ? -17.131 -15.902 36.966 1.00 96.75 92 PRO A N 1
ATOM 684 C CA . PRO A 1 92 ? -16.587 -14.694 37.604 1.00 96.75 92 PRO A CA 1
ATOM 685 C C . PRO A 1 92 ? -15.174 -14.911 38.184 1.00 96.75 92 PRO A C 1
ATOM 687 O O . PRO A 1 92 ? -14.802 -16.039 38.504 1.00 96.75 92 PRO A O 1
ATOM 690 N N . GLN A 1 93 ? -14.405 -13.831 38.385 1.00 97.88 93 GLN A N 1
ATOM 691 C CA . GLN A 1 93 ? -13.142 -13.913 39.138 1.00 97.88 93 GLN A CA 1
ATOM 692 C C . GLN A 1 93 ? -13.438 -13.872 40.637 1.00 97.88 93 GLN A C 1
ATOM 694 O O . GLN A 1 93 ? -14.110 -12.951 41.104 1.00 97.88 93 GLN A O 1
ATOM 699 N N . VAL A 1 94 ? -12.906 -14.827 41.398 1.00 97.75 94 VAL A N 1
ATOM 700 C CA . VAL A 1 94 ? -13.006 -14.844 42.864 1.00 97.75 94 VAL A CA 1
ATOM 701 C C . VAL A 1 94 ? -11.638 -14.544 43.463 1.00 97.75 94 VAL A C 1
ATOM 703 O O . VAL A 1 94 ? -10.645 -15.173 43.101 1.00 97.75 94 VAL A O 1
ATOM 706 N N . LEU A 1 95 ? -11.588 -13.573 44.372 1.00 97.94 95 LEU A N 1
ATOM 707 C CA . LEU A 1 95 ? -10.361 -13.054 44.968 1.00 97.94 95 LEU A CA 1
ATOM 708 C C . LEU A 1 95 ? -10.476 -13.090 46.490 1.00 97.94 95 LEU A C 1
ATOM 710 O O . LEU A 1 95 ? -11.331 -12.424 47.068 1.00 97.94 95 LEU A O 1
ATOM 714 N N . ALA A 1 96 ? -9.589 -13.819 47.163 1.00 97.69 96 ALA A N 1
ATOM 715 C CA . ALA A 1 96 ? -9.492 -13.738 48.616 1.00 97.69 96 ALA A CA 1
ATOM 716 C C . ALA A 1 96 ? -8.953 -12.353 49.013 1.00 97.69 96 ALA A C 1
ATOM 718 O O . ALA A 1 96 ? -7.851 -11.988 48.593 1.00 97.69 96 ALA A O 1
ATOM 719 N N . ASN A 1 97 ? -9.688 -11.591 49.834 1.00 97.25 97 ASN A N 1
ATOM 720 C CA . ASN A 1 97 ? -9.344 -10.196 50.140 1.00 97.25 97 ASN A CA 1
ATOM 721 C C . ASN A 1 97 ? -7.929 -10.038 50.730 1.00 97.25 97 ASN A C 1
ATOM 723 O O . ASN A 1 97 ? -7.203 -9.103 50.396 1.00 97.25 97 ASN A O 1
ATOM 727 N N . GLY A 1 98 ? -7.495 -10.999 51.553 1.00 95.56 98 GLY A N 1
ATOM 728 C CA . GLY A 1 98 ? -6.152 -11.016 52.146 1.00 95.56 98 GLY A CA 1
ATOM 729 C C . GLY A 1 98 ? -5.004 -11.233 51.150 1.00 95.56 98 GLY A C 1
ATOM 730 O O . GLY A 1 98 ? -3.851 -11.021 51.508 1.00 95.56 98 GLY A O 1
ATOM 731 N N . THR A 1 99 ? -5.299 -11.644 49.912 1.00 96.38 99 THR A N 1
ATOM 732 C CA . THR A 1 99 ? -4.296 -11.884 48.854 1.00 96.38 99 THR A CA 1
ATOM 733 C C . THR A 1 99 ? -4.183 -10.735 47.855 1.00 96.38 99 THR A C 1
ATOM 735 O O . THR A 1 99 ? -3.270 -10.728 47.030 1.00 96.38 99 THR A O 1
ATOM 738 N N . ILE A 1 100 ? -5.096 -9.760 47.915 1.00 97.81 100 ILE A N 1
ATOM 739 C CA . ILE A 1 100 ? -5.094 -8.618 47.003 1.00 97.81 100 ILE A CA 1
ATOM 740 C C . ILE A 1 100 ? -3.907 -7.710 47.364 1.00 97.81 100 ILE A C 1
ATOM 742 O O . ILE A 1 100 ? -3.824 -7.256 48.507 1.00 97.81 100 ILE A O 1
ATOM 746 N N . PRO A 1 101 ? -2.986 -7.421 46.423 1.00 96.12 101 PRO A N 1
ATOM 747 C CA . PRO A 1 101 ? -1.861 -6.529 46.686 1.00 96.12 101 PRO A CA 1
ATOM 748 C C . PRO A 1 101 ? -2.326 -5.136 47.121 1.00 96.12 101 PRO A C 1
ATOM 750 O O . PRO A 1 101 ? -3.382 -4.671 46.697 1.00 96.12 101 PRO A O 1
ATOM 753 N N . ALA A 1 102 ? -1.491 -4.403 47.864 1.00 93.19 102 ALA A N 1
ATOM 754 C CA . ALA A 1 102 ? -1.777 -3.007 48.223 1.00 93.19 102 ALA A CA 1
ATOM 755 C C . ALA A 1 102 ? -1.988 -2.105 46.986 1.00 93.19 102 ALA A C 1
ATOM 757 O O . ALA A 1 102 ? -2.750 -1.142 47.014 1.00 93.19 102 ALA A O 1
ATOM 758 N N . THR A 1 103 ? -1.346 -2.446 45.866 1.00 94.00 103 THR A N 1
ATOM 759 C CA . THR A 1 103 ? -1.518 -1.781 44.566 1.00 94.00 103 THR A CA 1
ATOM 760 C C . THR A 1 103 ? -2.770 -2.230 43.800 1.00 94.00 103 THR A C 1
ATOM 762 O O . THR A 1 103 ? -3.067 -1.662 42.751 1.00 94.00 103 THR A O 1
ATOM 765 N N . GLY A 1 104 ? -3.518 -3.198 44.334 1.00 97.31 104 GLY A N 1
ATOM 766 C CA . GLY A 1 104 ? -4.690 -3.827 43.733 1.00 97.31 104 GLY A CA 1
ATOM 767 C C . GLY A 1 104 ? -4.357 -4.994 42.798 1.00 97.31 104 GLY A C 1
ATOM 768 O O . GLY A 1 104 ? -3.271 -5.074 42.220 1.00 97.31 104 GLY A O 1
ATOM 769 N N . ALA A 1 105 ? -5.312 -5.911 42.642 1.00 98.00 105 ALA A N 1
ATOM 770 C CA . ALA A 1 105 ? -5.251 -6.985 41.656 1.00 98.00 105 ALA A CA 1
ATOM 771 C C . ALA A 1 105 ? -5.632 -6.434 40.276 1.00 98.00 105 ALA A C 1
ATOM 773 O O . ALA A 1 105 ? -6.651 -5.757 40.137 1.00 98.00 105 ALA A O 1
ATOM 774 N N . ARG A 1 106 ? -4.808 -6.704 39.259 1.00 97.69 106 ARG A N 1
ATOM 775 C CA . ARG A 1 106 ? -4.931 -6.096 37.927 1.00 97.69 106 ARG A CA 1
ATOM 776 C C . ARG A 1 106 ? -5.483 -7.078 36.907 1.00 97.69 106 ARG A C 1
ATOM 778 O O . ARG A 1 106 ? -5.035 -8.219 36.833 1.00 97.69 106 ARG A O 1
ATOM 785 N N . PHE A 1 107 ? -6.387 -6.579 36.078 1.00 98.12 107 PHE A N 1
ATOM 786 C CA . PHE A 1 107 ? -6.971 -7.273 34.938 1.00 98.12 107 PHE A CA 1
ATOM 787 C C . PHE A 1 107 ? -6.961 -6.349 33.722 1.00 98.12 107 PHE A C 1
ATOM 789 O O . PHE A 1 107 ? -6.960 -5.128 33.863 1.00 98.12 107 PHE A O 1
ATOM 796 N N . PHE A 1 108 ? -6.992 -6.920 32.523 1.00 97.94 108 PHE A N 1
ATOM 797 C CA . PHE A 1 108 ? -7.021 -6.162 31.276 1.00 97.94 108 PHE A CA 1
ATOM 798 C C . PHE A 1 108 ? -8.245 -6.516 30.450 1.00 97.94 108 PHE A C 1
ATOM 800 O O . PHE A 1 108 ? -8.493 -7.680 30.157 1.00 97.94 108 PHE A O 1
ATOM 807 N N . VAL A 1 109 ? -9.008 -5.503 30.066 1.00 97.62 109 VAL A N 1
ATOM 808 C CA . VAL A 1 109 ? -10.344 -5.651 29.499 1.00 97.62 109 VAL A CA 1
ATOM 809 C C . VAL A 1 109 ? -10.373 -5.244 28.030 1.00 97.62 109 VAL A C 1
ATOM 811 O O . VAL A 1 109 ? -9.823 -4.211 27.651 1.00 97.62 109 VAL A O 1
ATOM 814 N N . GLN A 1 110 ? -11.081 -6.015 27.209 1.00 96.94 110 GLN A N 1
ATOM 815 C CA . GLN A 1 110 ? -11.458 -5.634 25.842 1.00 96.94 110 GLN A CA 1
ATOM 816 C C . GLN A 1 110 ? -12.954 -5.831 25.605 1.00 96.94 110 GLN A C 1
ATOM 818 O O . GLN A 1 110 ? -13.613 -6.575 26.334 1.00 96.94 110 GLN A O 1
ATOM 823 N N . GLY A 1 111 ? -13.468 -5.197 24.551 1.00 97.31 111 GLY A N 1
ATOM 824 C CA . GLY A 1 111 ? -14.806 -5.475 24.046 1.00 97.31 111 GLY A CA 1
ATOM 825 C C . GLY A 1 111 ? -14.860 -6.758 23.208 1.00 97.31 111 GLY A C 1
ATOM 826 O O . GLY A 1 111 ? -13.899 -7.111 22.523 1.00 97.31 111 GLY A O 1
ATOM 827 N N . VAL A 1 112 ? -16.014 -7.419 23.225 1.00 96.88 112 VAL A N 1
ATOM 828 C CA . VAL A 1 112 ? -16.353 -8.599 22.409 1.00 96.88 112 VAL A CA 1
ATOM 829 C C . VAL A 1 112 ? -17.283 -8.212 21.261 1.00 96.88 112 VAL A C 1
ATOM 831 O O . VAL A 1 112 ? -17.074 -8.624 20.128 1.00 96.88 112 VAL A O 1
ATOM 834 N N . ASN A 1 113 ? -18.286 -7.382 21.549 1.00 95.69 113 ASN A N 1
ATOM 835 C CA . ASN A 1 113 ? -19.249 -6.843 20.591 1.00 95.69 113 ASN A CA 1
ATOM 836 C C . ASN A 1 113 ? -19.453 -5.362 20.888 1.00 95.69 113 ASN A C 1
ATOM 838 O O . ASN A 1 113 ? -19.305 -4.980 22.043 1.00 95.69 113 ASN A O 1
ATOM 842 N N . ALA A 1 114 ? -19.819 -4.561 19.886 1.00 96.38 114 ALA A N 1
ATOM 843 C CA . ALA A 1 114 ? -20.114 -3.144 20.089 1.00 96.38 114 ALA A CA 1
ATOM 844 C C . ALA A 1 114 ? -21.340 -2.933 21.001 1.00 96.38 114 ALA A C 1
ATOM 846 O O . ALA A 1 114 ? -22.280 -3.739 21.024 1.00 96.38 114 ALA A O 1
ATOM 847 N N . SER A 1 115 ? -21.324 -1.828 21.744 1.00 96.94 115 SER A N 1
ATOM 848 C CA . SER A 1 115 ? -22.377 -1.461 22.688 1.00 96.94 115 SER A CA 1
ATOM 849 C C . SER A 1 115 ? -23.633 -1.025 21.943 1.00 96.94 115 SER A C 1
ATOM 851 O O . SER A 1 115 ? -23.548 -0.366 20.909 1.00 96.94 115 SER A O 1
ATOM 853 N N . ALA A 1 116 ? -24.801 -1.372 22.487 1.00 94.50 116 ALA A N 1
ATOM 854 C CA . ALA A 1 116 ? -26.089 -0.906 21.974 1.00 94.50 116 ALA A CA 1
ATOM 855 C C . ALA A 1 116 ? -26.482 0.451 22.578 1.00 94.50 116 ALA A C 1
ATOM 857 O O . ALA A 1 116 ? -27.237 1.203 21.971 1.00 94.50 116 ALA A O 1
ATOM 858 N N . ALA A 1 117 ? -25.962 0.768 23.765 1.00 95.00 117 ALA A N 1
ATOM 859 C CA . ALA A 1 117 ? -26.111 2.065 24.407 1.00 95.00 117 ALA A CA 1
ATOM 860 C C . ALA A 1 117 ? -24.837 2.456 25.166 1.00 95.00 117 ALA A C 1
ATOM 862 O O . ALA A 1 117 ? -23.989 1.624 25.492 1.00 95.00 117 ALA A O 1
ATOM 863 N N . VAL A 1 118 ? -24.701 3.743 25.469 1.00 93.75 118 VAL A N 1
ATOM 864 C CA . VAL A 1 118 ? -23.599 4.258 26.289 1.00 93.75 118 VAL A CA 1
ATOM 865 C C . VAL A 1 118 ? -23.643 3.623 27.678 1.00 93.75 118 VAL A C 1
ATOM 867 O O . VAL A 1 118 ? -24.701 3.610 28.306 1.00 93.75 118 VAL A O 1
ATOM 870 N N . ARG A 1 119 ? -22.488 3.160 28.180 1.00 94.94 119 ARG A N 1
ATOM 871 C CA . ARG A 1 119 ? -22.329 2.575 29.526 1.00 94.94 119 ARG A CA 1
ATOM 872 C C . ARG A 1 119 ? -23.180 1.315 29.764 1.00 94.94 119 ARG A C 1
ATOM 874 O O . ARG A 1 119 ? -23.521 1.008 30.902 1.00 94.94 119 ARG A O 1
ATOM 881 N N . ASP A 1 120 ? -23.512 0.580 28.703 1.00 96.56 120 ASP A N 1
ATOM 882 C CA . ASP A 1 120 ? -24.354 -0.622 28.763 1.00 96.56 120 ASP A CA 1
ATOM 883 C C . ASP A 1 120 ? -23.590 -1.916 29.089 1.00 96.56 120 ASP A C 1
ATOM 885 O O . ASP A 1 120 ? -24.164 -3.000 29.004 1.00 96.56 120 ASP A O 1
ATOM 889 N N . SER A 1 121 ? -22.300 -1.834 29.417 1.00 97.25 121 SER A N 1
ATOM 890 C CA . SER A 1 121 ? -21.446 -2.968 29.781 1.00 97.25 121 SER A CA 1
ATOM 891 C C . SER A 1 121 ? -20.504 -2.599 30.929 1.00 97.25 121 SER A C 1
ATOM 893 O O . SER A 1 121 ? -20.617 -1.519 31.506 1.00 97.25 121 SER A O 1
ATOM 895 N N . GLY A 1 122 ? -19.573 -3.490 31.267 1.00 97.44 122 GLY A N 1
ATOM 896 C CA . GLY A 1 122 ? -18.568 -3.272 32.299 1.00 97.44 122 GLY A CA 1
ATOM 897 C C . GLY A 1 122 ? -18.491 -4.397 33.321 1.00 97.44 122 GLY A C 1
ATOM 898 O O . GLY A 1 122 ? -18.776 -5.553 33.008 1.00 97.44 122 GLY A O 1
ATOM 899 N N . PHE A 1 123 ? -18.069 -4.054 34.534 1.00 98.44 123 PHE A N 1
ATOM 900 C CA . PHE A 1 123 ? -17.810 -5.007 35.610 1.00 98.44 123 PHE A CA 1
ATOM 901 C C . PHE A 1 123 ? -18.406 -4.533 36.929 1.00 98.44 123 PHE A C 1
ATOM 903 O O . PHE A 1 123 ? -18.392 -3.343 37.242 1.00 98.44 123 PHE A O 1
ATOM 910 N N . GLN A 1 124 ? -18.866 -5.502 37.707 1.00 98.06 124 GLN A N 1
ATOM 911 C CA . GLN A 1 124 ? -19.425 -5.332 39.036 1.00 98.06 124 GLN A CA 1
ATOM 912 C C . GLN A 1 124 ? -18.560 -6.092 40.045 1.00 98.06 124 GLN A C 1
ATOM 914 O O . GLN A 1 124 ? -18.174 -7.240 39.801 1.00 98.06 124 GLN A O 1
ATOM 919 N N . LEU A 1 125 ? -18.241 -5.436 41.157 1.00 98.56 125 LEU A N 1
ATOM 920 C CA . LEU A 1 125 ? -17.482 -5.977 42.276 1.00 98.56 125 LEU A CA 1
ATOM 921 C C . LEU A 1 125 ? -18.410 -6.135 43.482 1.00 98.56 125 LEU A C 1
ATOM 923 O O . LEU A 1 125 ? -19.032 -5.171 43.926 1.00 98.56 125 LEU A O 1
ATOM 927 N N . GLY A 1 126 ? -18.456 -7.344 44.031 1.00 98.25 126 GLY A N 1
ATOM 928 C CA . GLY A 1 126 ? -19.254 -7.671 45.208 1.00 98.25 126 GLY A CA 1
ATOM 929 C C . GLY A 1 126 ? -18.497 -8.509 46.232 1.00 98.25 126 GLY A C 1
ATOM 930 O O . GLY A 1 126 ? -17.345 -8.899 46.034 1.00 98.25 126 GLY A O 1
ATOM 931 N N . LEU A 1 127 ? -19.187 -8.822 47.322 1.00 97.75 127 LEU A N 1
ATOM 932 C CA . LEU A 1 127 ? -18.824 -9.813 48.323 1.00 97.75 127 LEU A CA 1
ATOM 933 C C . LEU A 1 127 ? -19.462 -11.156 47.971 1.00 97.75 127 LEU A C 1
ATOM 935 O O . LEU A 1 127 ? -20.688 -11.279 47.870 1.00 97.75 127 LEU A O 1
ATOM 939 N N . ARG A 1 128 ? -18.645 -12.200 47.827 1.00 96.81 128 ARG A N 1
ATOM 940 C CA . ARG A 1 128 ? -19.153 -13.527 47.475 1.00 96.81 128 ARG A CA 1
ATOM 941 C C . ARG A 1 128 ? -20.134 -14.027 48.542 1.00 96.81 128 ARG A C 1
ATOM 943 O O . ARG A 1 128 ? -19.808 -14.049 49.724 1.00 96.81 128 ARG A O 1
ATOM 950 N N . ASN A 1 129 ? -21.308 -14.484 48.104 1.00 94.00 129 ASN A N 1
ATOM 951 C CA . ASN A 1 129 ? -22.383 -15.020 48.952 1.00 94.00 129 ASN A CA 1
ATOM 952 C C . ASN A 1 129 ? -22.971 -14.024 49.978 1.00 94.00 129 ASN A C 1
ATOM 954 O O . ASN A 1 129 ? -23.624 -14.467 50.921 1.00 94.00 129 ASN A O 1
ATOM 958 N N . VAL A 1 130 ? -22.745 -12.711 49.821 1.00 94.25 130 VAL A N 1
ATOM 959 C CA . VAL A 1 130 ? -23.258 -11.685 50.751 1.00 94.25 130 VAL A CA 1
ATOM 960 C C . VAL A 1 130 ? -24.006 -10.578 50.009 1.00 94.25 130 VAL A C 1
ATOM 962 O O . VAL A 1 130 ? -25.218 -10.478 50.147 1.00 94.25 130 VAL A O 1
ATOM 965 N N . GLU A 1 131 ? -23.300 -9.769 49.218 1.00 94.12 131 GLU A N 1
ATOM 966 C CA . GLU A 1 131 ? -23.848 -8.631 48.468 1.00 94.12 131 GLU A CA 1
ATOM 967 C C . GLU A 1 131 ? -23.115 -8.547 47.130 1.00 94.12 131 GLU A C 1
ATOM 969 O O . GLU A 1 131 ? -21.887 -8.537 47.101 1.00 94.12 131 GLU A O 1
ATOM 974 N N . ALA A 1 132 ? -23.843 -8.518 46.019 1.00 92.94 132 ALA A N 1
ATOM 975 C CA . ALA A 1 132 ? -23.250 -8.548 44.689 1.00 92.94 132 ALA A CA 1
ATOM 976 C C . ALA A 1 132 ? -22.816 -7.159 44.194 1.00 92.94 132 ALA A C 1
ATOM 978 O O . ALA A 1 132 ? -21.947 -7.091 43.328 1.00 92.94 132 ALA A O 1
ATOM 979 N N . ASP A 1 133 ? -23.398 -6.066 44.699 1.00 94.31 133 ASP A N 1
ATOM 980 C CA . ASP A 1 133 ? -23.202 -4.701 44.180 1.00 94.31 133 ASP A CA 1
ATOM 981 C C . ASP A 1 133 ? -22.518 -3.772 45.195 1.00 94.31 133 ASP A C 1
ATOM 983 O O . ASP A 1 133 ? -23.147 -2.907 45.801 1.00 94.31 133 ASP A O 1
ATOM 987 N N . GLY A 1 134 ? -21.212 -3.963 45.407 1.00 96.25 134 GLY A N 1
ATOM 988 C CA . GLY A 1 134 ? -20.419 -3.052 46.238 1.00 96.25 134 GLY A CA 1
ATOM 989 C C . GLY A 1 134 ? -19.820 -1.885 45.452 1.00 96.25 134 GLY A C 1
ATOM 990 O O . GLY A 1 134 ? -19.780 -0.765 45.952 1.00 96.25 134 GLY A O 1
ATOM 991 N N . ASP A 1 135 ? -19.362 -2.131 44.222 1.00 98.06 135 ASP A N 1
ATOM 992 C CA . ASP A 1 135 ? -18.875 -1.097 43.304 1.00 98.06 135 ASP A CA 1
ATOM 993 C C . ASP A 1 135 ? -18.973 -1.572 41.844 1.00 98.06 135 ASP A C 1
ATOM 995 O O . ASP A 1 135 ? -19.002 -2.772 41.563 1.00 98.06 135 ASP A O 1
ATOM 999 N N . ARG A 1 136 ? -18.986 -0.643 40.884 1.00 96.69 136 ARG A N 1
ATOM 1000 C CA . ARG A 1 136 ? -19.082 -0.956 39.454 1.00 96.69 136 ARG A CA 1
ATOM 1001 C C . ARG A 1 136 ? -18.295 0.002 38.574 1.00 96.69 136 ARG A C 1
ATOM 1003 O O . ARG A 1 136 ? -18.208 1.202 38.826 1.00 96.69 136 ARG A O 1
ATOM 1010 N N . ILE A 1 137 ? -17.797 -0.536 37.468 1.00 97.12 137 ILE A N 1
ATOM 1011 C CA . ILE A 1 137 ? -17.260 0.230 36.346 1.00 97.12 137 ILE A CA 1
ATOM 1012 C C . ILE A 1 137 ? -18.187 0.033 35.165 1.00 97.12 137 ILE A C 1
ATOM 1014 O O . ILE A 1 137 ? -18.336 -1.088 34.684 1.00 97.12 137 ILE A O 1
ATOM 1018 N N . LEU A 1 138 ? -18.748 1.131 34.666 1.00 96.62 138 LEU A N 1
ATOM 1019 C CA . LEU A 1 138 ? -19.516 1.126 33.431 1.00 96.62 138 LEU A CA 1
ATOM 1020 C C . LEU A 1 138 ? -18.593 1.348 32.232 1.00 96.62 138 LEU A C 1
ATOM 1022 O O . LEU A 1 138 ? -17.690 2.191 32.260 1.00 96.62 138 LEU A O 1
ATOM 1026 N N . MET A 1 139 ? -18.839 0.599 31.165 1.00 96.50 139 MET A N 1
ATOM 1027 C CA . MET A 1 139 ? -18.053 0.633 29.941 1.00 96.50 139 MET A CA 1
ATOM 1028 C C . MET A 1 139 ? -18.931 0.762 28.701 1.00 96.50 139 MET A C 1
ATOM 1030 O O . MET A 1 139 ? -20.057 0.267 28.666 1.00 96.50 139 MET A O 1
ATOM 1034 N N . THR A 1 140 ? -18.372 1.392 27.670 1.00 95.88 140 THR A N 1
ATOM 1035 C CA . THR A 1 140 ? -18.935 1.426 26.317 1.00 95.88 140 THR A CA 1
ATOM 1036 C C . THR A 1 140 ? -17.953 0.748 25.369 1.00 95.88 140 THR A C 1
ATOM 1038 O O . THR A 1 140 ? -16.796 1.149 25.252 1.00 95.88 140 THR A O 1
ATOM 1041 N N . THR A 1 141 ? -18.407 -0.293 24.690 1.00 96.94 141 THR A N 1
ATOM 1042 C CA . THR A 1 141 ? -17.613 -1.058 23.726 1.00 96.94 141 THR A CA 1
ATOM 1043 C C . THR A 1 141 ? -17.763 -0.449 22.331 1.00 96.94 141 THR A C 1
ATOM 1045 O O . THR A 1 141 ? -18.874 -0.230 21.850 1.00 96.94 141 THR A O 1
ATOM 1048 N N . VAL A 1 142 ? -16.639 -0.137 21.691 1.00 96.38 142 VAL A N 1
ATOM 1049 C CA . VAL A 1 142 ? -16.553 0.622 20.433 1.00 96.38 142 VAL A CA 1
ATOM 1050 C C . VAL A 1 142 ? -15.782 -0.197 19.416 1.00 96.38 142 VAL A C 1
ATOM 1052 O O . VAL A 1 142 ? -14.814 -0.858 19.777 1.00 96.38 142 VAL A O 1
ATOM 1055 N N . GLN A 1 143 ? -16.172 -0.152 18.147 1.00 97.25 143 GLN A N 1
ATOM 1056 C CA . GLN A 1 143 ? -15.523 -0.945 17.105 1.00 97.25 143 GLN A CA 1
ATOM 1057 C C . GLN A 1 143 ? -14.998 -0.060 15.975 1.00 97.25 143 GLN A C 1
ATOM 1059 O O . GLN A 1 143 ? -15.773 0.448 15.167 1.00 97.25 143 GLN A O 1
ATOM 1064 N N . LEU A 1 144 ? -13.675 0.106 15.929 1.00 97.56 144 LEU A N 1
ATOM 1065 C CA . LEU A 1 144 ? -12.929 0.644 14.788 1.00 97.56 144 LEU A CA 1
ATOM 1066 C C . LEU A 1 144 ? -12.596 -0.452 13.775 1.00 97.56 144 LEU A C 1
ATOM 1068 O O . LEU A 1 144 ? -12.081 -1.499 14.166 1.00 97.56 144 LEU A O 1
ATOM 1072 N N . GLU A 1 145 ? -12.852 -0.203 12.490 1.00 97.81 145 GLU A N 1
ATOM 1073 C CA . GLU A 1 145 ? -12.616 -1.155 11.398 1.00 97.81 145 GLU A CA 1
ATOM 1074 C C . GLU A 1 145 ? -12.229 -0.457 10.086 1.00 97.81 145 GLU A C 1
ATOM 1076 O O . GLU A 1 145 ? -12.550 0.707 9.850 1.00 97.81 145 GLU A O 1
ATOM 1081 N N . LEU A 1 146 ? -11.582 -1.216 9.200 1.00 98.44 146 LEU A N 1
ATOM 1082 C CA . LEU A 1 146 ? -11.435 -0.887 7.783 1.00 98.44 146 LEU A CA 1
ATOM 1083 C C . LEU A 1 146 ? -12.320 -1.858 6.998 1.00 98.44 146 LEU A C 1
ATOM 1085 O O . LEU A 1 146 ? -12.375 -3.031 7.356 1.00 98.44 146 LEU A O 1
ATOM 1089 N N . ILE A 1 147 ? -13.000 -1.410 5.945 1.00 98.50 147 ILE A N 1
ATOM 1090 C CA . ILE A 1 147 ? -13.911 -2.249 5.141 1.00 98.50 147 ILE A CA 1
ATOM 1091 C C . ILE A 1 147 ? -13.744 -1.975 3.643 1.00 98.50 147 ILE A C 1
ATOM 1093 O O . ILE A 1 147 ? -13.395 -0.867 3.251 1.00 98.50 147 ILE A O 1
ATOM 1097 N N . ALA A 1 148 ? -14.015 -2.966 2.790 1.00 97.81 148 ALA A N 1
ATOM 1098 C CA . ALA A 1 148 ? -13.888 -2.816 1.331 1.00 97.81 148 ALA A CA 1
ATOM 1099 C C . ALA A 1 148 ? -15.107 -2.159 0.657 1.00 97.81 148 ALA A C 1
ATOM 1101 O O . ALA A 1 148 ? -15.021 -1.698 -0.478 1.00 97.81 148 ALA A O 1
ATOM 1102 N N . GLN A 1 149 ? -16.259 -2.145 1.330 1.00 97.38 149 GLN A N 1
ATOM 1103 C CA . GLN A 1 149 ? -17.524 -1.636 0.797 1.00 97.38 149 GLN A CA 1
ATOM 1104 C C . GLN A 1 149 ? -18.185 -0.719 1.819 1.00 97.38 149 GLN A C 1
ATOM 1106 O O . GLN A 1 149 ? -18.159 -1.020 3.010 1.00 97.38 149 GLN A O 1
ATOM 1111 N N . SER A 1 150 ? -18.821 0.360 1.360 1.00 96.75 150 SER A N 1
ATOM 1112 C CA . SER A 1 150 ? -19.496 1.336 2.224 1.00 96.75 150 SER A CA 1
ATOM 1113 C C . SER A 1 150 ? -20.862 0.827 2.707 1.00 96.75 150 SER A C 1
ATOM 1115 O O . SER A 1 150 ? -21.913 1.334 2.326 1.00 96.75 150 SER A O 1
ATOM 1117 N N . THR A 1 151 ? -20.868 -0.246 3.503 1.00 96.69 151 THR A N 1
ATOM 1118 C CA . THR A 1 151 ? -22.092 -0.797 4.099 1.00 96.69 151 THR A CA 1
ATOM 1119 C C . THR A 1 151 ? -21.876 -1.223 5.549 1.00 96.69 151 THR A C 1
ATOM 1121 O O . THR A 1 151 ? -20.798 -1.667 5.958 1.00 96.69 151 THR A O 1
ATOM 1124 N N . ALA A 1 152 ? -22.940 -1.134 6.349 1.00 95.50 152 ALA A N 1
ATOM 1125 C CA . ALA A 1 152 ? -22.913 -1.532 7.755 1.00 95.50 152 ALA A CA 1
ATOM 1126 C C . ALA A 1 152 ? -22.594 -3.026 7.958 1.00 95.50 152 ALA A C 1
ATOM 1128 O O . ALA A 1 152 ? -22.088 -3.397 9.013 1.00 95.50 152 ALA A O 1
ATOM 1129 N N . ALA A 1 153 ? -22.868 -3.878 6.966 1.00 96.31 153 ALA A N 1
ATOM 1130 C CA . ALA A 1 153 ? -22.641 -5.322 7.030 1.00 96.31 153 ALA A CA 1
ATOM 1131 C C . ALA A 1 153 ? -21.289 -5.764 6.444 1.00 96.31 153 ALA A C 1
ATOM 1133 O O . ALA A 1 153 ? -20.945 -6.938 6.550 1.00 96.31 153 ALA A O 1
ATOM 1134 N N . ALA A 1 154 ? -20.514 -4.856 5.834 1.00 97.31 154 ALA A N 1
ATOM 1135 C CA . ALA A 1 154 ? -19.254 -5.224 5.196 1.00 97.31 154 ALA A CA 1
ATOM 1136 C C . ALA A 1 154 ? -18.286 -5.897 6.195 1.00 97.31 154 ALA A C 1
ATOM 1138 O O . ALA A 1 154 ? -18.162 -5.427 7.336 1.00 97.31 154 ALA A O 1
ATOM 1139 N N . PRO A 1 155 ? -17.592 -6.978 5.804 1.00 97.00 155 PRO A N 1
ATOM 1140 C CA . PRO A 1 155 ? -16.598 -7.611 6.660 1.00 97.00 155 PRO A CA 1
ATOM 1141 C C . PRO A 1 155 ? -15.403 -6.679 6.887 1.00 97.00 155 PRO A C 1
ATOM 1143 O O . PRO A 1 155 ? -15.027 -5.902 6.005 1.00 97.00 155 PRO A O 1
ATOM 1146 N N . ALA A 1 156 ? -14.805 -6.774 8.075 1.00 96.81 156 ALA A N 1
ATOM 1147 C CA . ALA A 1 156 ? -13.582 -6.053 8.397 1.00 96.81 156 ALA A CA 1
ATOM 1148 C C . ALA A 1 156 ? -12.402 -6.571 7.568 1.00 96.81 156 ALA A C 1
ATOM 1150 O O . ALA A 1 156 ? -12.227 -7.775 7.376 1.00 96.81 156 ALA A O 1
ATOM 1151 N N . LEU A 1 157 ? -11.561 -5.648 7.123 1.00 97.38 157 LEU A N 1
ATOM 1152 C CA . LEU A 1 157 ? -10.303 -5.935 6.466 1.00 97.38 157 LEU A CA 1
ATOM 1153 C C . LEU A 1 157 ? -9.216 -6.262 7.495 1.00 97.38 157 LEU A C 1
ATOM 1155 O O . LEU A 1 157 ? -9.077 -5.615 8.539 1.00 97.38 157 LEU A O 1
ATOM 1159 N N . ASN A 1 158 ? -8.391 -7.249 7.157 1.00 95.88 158 ASN A N 1
ATOM 1160 C CA . ASN A 1 158 ? -7.196 -7.601 7.924 1.00 95.88 158 ASN A CA 1
ATOM 1161 C C . ASN A 1 158 ? -5.946 -6.858 7.448 1.00 95.88 158 ASN A C 1
ATOM 1163 O O . ASN A 1 158 ? -4.956 -6.821 8.169 1.00 95.88 158 ASN A O 1
ATOM 1167 N N . PHE A 1 159 ? -5.999 -6.262 6.260 1.00 97.25 159 PHE A N 1
ATOM 1168 C CA . PHE A 1 159 ? -4.916 -5.530 5.620 1.00 97.25 159 PHE A CA 1
ATOM 1169 C C . PHE A 1 159 ? -5.501 -4.615 4.532 1.00 97.25 159 PHE A C 1
ATOM 1171 O O . PHE A 1 159 ? -6.671 -4.739 4.169 1.00 97.25 159 PHE A O 1
ATOM 1178 N N . VAL A 1 160 ? -4.686 -3.715 3.992 1.00 97.75 160 VAL A N 1
ATOM 1179 C CA . VAL A 1 160 ? -5.036 -2.861 2.841 1.00 97.75 160 VAL A CA 1
ATOM 1180 C C . VAL A 1 160 ? -3.968 -2.956 1.756 1.00 97.75 160 VAL A C 1
ATOM 1182 O O . VAL A 1 160 ? -2.904 -3.524 1.987 1.00 97.75 160 VAL A O 1
ATOM 1185 N N . ARG A 1 161 ? -4.230 -2.419 0.563 1.00 97.44 161 ARG A N 1
ATOM 1186 C CA . ARG A 1 161 ? -3.274 -2.398 -0.554 1.00 97.44 161 ARG A CA 1
ATOM 1187 C C . ARG A 1 161 ? -3.117 -0.980 -1.099 1.00 97.44 161 ARG A C 1
ATOM 1189 O O . ARG A 1 161 ? -3.961 -0.122 -0.859 1.00 97.44 161 ARG A O 1
ATOM 1196 N N . VAL A 1 162 ? -2.039 -0.761 -1.846 1.00 96.81 162 VAL A N 1
ATOM 1197 C CA . VAL A 1 162 ? -1.845 0.454 -2.650 1.00 96.81 162 VAL A CA 1
ATOM 1198 C C . VAL A 1 162 ? -2.857 0.465 -3.794 1.00 96.81 162 VAL A C 1
ATOM 1200 O O . VAL A 1 162 ? -3.043 -0.573 -4.438 1.00 96.81 162 VAL A O 1
ATOM 1203 N N . GLY A 1 163 ? -3.496 1.613 -4.023 1.00 93.94 163 GLY A N 1
ATOM 1204 C CA . GLY A 1 163 ? -4.461 1.844 -5.097 1.00 93.94 163 GLY A CA 1
ATOM 1205 C C . GLY A 1 163 ? -3.875 1.640 -6.491 1.00 93.94 163 GLY A C 1
ATOM 1206 O O . GLY A 1 163 ? -2.670 1.775 -6.690 1.00 93.94 163 GLY A O 1
ATOM 1207 N N . LEU A 1 164 ? -4.732 1.305 -7.455 1.00 88.19 164 LEU A N 1
ATOM 1208 C CA . LEU A 1 164 ? -4.344 1.086 -8.856 1.00 88.19 164 LEU A CA 1
ATOM 1209 C C . LEU A 1 164 ? -4.685 2.261 -9.770 1.00 88.19 164 LEU A C 1
ATOM 1211 O O . LEU A 1 164 ? -4.208 2.315 -10.900 1.00 88.19 164 LEU A O 1
ATOM 1215 N N . TRP A 1 165 ? -5.500 3.194 -9.277 1.00 86.50 165 TRP A N 1
ATOM 1216 C CA . TRP A 1 165 ? -6.196 4.193 -10.074 1.00 86.50 165 TRP A CA 1
ATOM 1217 C C . TRP A 1 165 ? -7.078 3.568 -11.162 1.00 86.50 165 TRP A C 1
ATOM 1219 O O . TRP A 1 165 ? -7.171 4.078 -12.286 1.00 86.50 165 TRP A O 1
ATOM 1229 N N . ASP A 1 166 ? -7.736 2.459 -10.821 1.00 81.81 166 ASP A N 1
ATOM 1230 C CA . ASP A 1 166 ? -8.655 1.787 -11.734 1.00 81.81 166 ASP A CA 1
ATOM 1231 C C . ASP A 1 166 ? -9.810 2.722 -12.113 1.00 81.81 166 ASP A C 1
ATOM 1233 O O . ASP A 1 166 ? -10.450 3.336 -11.259 1.00 81.81 166 ASP A O 1
ATOM 1237 N N . ASP A 1 167 ? -10.083 2.821 -13.417 1.00 81.50 167 ASP A N 1
ATOM 1238 C CA . ASP A 1 167 ? -11.135 3.674 -13.979 1.00 81.50 167 ASP A CA 1
ATOM 1239 C C . ASP A 1 167 ? -11.069 5.136 -13.502 1.00 81.50 167 ASP A C 1
ATOM 1241 O O . ASP A 1 167 ? -12.101 5.791 -13.345 1.00 81.50 167 ASP A O 1
ATOM 1245 N N . ALA A 1 168 ? -9.860 5.652 -13.254 1.00 84.31 168 ALA A N 1
ATOM 1246 C CA . ALA A 1 168 ? -9.672 7.000 -12.733 1.00 84.31 168 ALA A CA 1
ATOM 1247 C C . ALA A 1 168 ? -9.968 8.116 -13.739 1.00 84.31 168 ALA A C 1
ATOM 1249 O O . ALA A 1 168 ? -10.185 9.257 -13.337 1.00 84.31 168 ALA A O 1
ATOM 1250 N N . PHE A 1 169 ? -9.965 7.813 -15.034 1.00 82.19 169 PHE A N 1
ATOM 1251 C CA . PHE A 1 169 ? -10.118 8.799 -16.096 1.00 82.19 169 PHE A CA 1
ATOM 1252 C C . PHE A 1 169 ? -11.375 8.529 -16.916 1.00 82.19 169 PHE A C 1
ATOM 1254 O O . PHE A 1 169 ? -11.722 7.384 -17.200 1.00 82.19 169 PHE A O 1
ATOM 1261 N N . SER A 1 170 ? -12.048 9.603 -17.319 1.00 77.44 170 SER A N 1
ATOM 1262 C CA . SER A 1 170 ? -13.174 9.545 -18.246 1.00 77.44 170 SER A CA 1
ATOM 1263 C C . SER A 1 170 ? -12.711 8.993 -19.591 1.00 77.44 170 SER A C 1
ATOM 1265 O O . SER A 1 170 ? -11.840 9.584 -20.223 1.00 77.44 170 SER A O 1
ATOM 1267 N N . ALA A 1 171 ? -13.335 7.923 -20.081 1.00 71.44 171 ALA A N 1
ATOM 1268 C CA . ALA A 1 171 ? -13.040 7.402 -21.417 1.00 71.44 171 ALA A CA 1
ATOM 1269 C C . ALA A 1 171 ? -13.340 8.430 -22.528 1.00 71.44 171 ALA A C 1
ATOM 1271 O O . ALA A 1 171 ? -12.665 8.449 -23.553 1.00 71.44 171 ALA A O 1
ATOM 1272 N N . ALA A 1 172 ? -14.326 9.310 -22.314 1.00 74.75 172 ALA A N 1
ATOM 1273 C CA . ALA A 1 172 ? -14.759 10.291 -23.308 1.00 74.75 172 ALA A CA 1
ATOM 1274 C C . ALA A 1 172 ? -13.821 11.504 -23.412 1.00 74.75 172 ALA A C 1
ATOM 1276 O O . ALA A 1 172 ? -13.597 12.022 -24.501 1.00 74.75 172 ALA A O 1
ATOM 1277 N N . THR A 1 173 ? -13.291 11.984 -22.283 1.00 74.56 173 THR A N 1
ATOM 1278 C CA . THR A 1 173 ? -12.518 13.242 -22.232 1.00 74.56 173 THR A CA 1
ATOM 1279 C C . THR A 1 173 ? -11.069 13.049 -21.794 1.00 74.56 173 THR A C 1
ATOM 1281 O O . THR A 1 173 ? -10.260 13.971 -21.877 1.00 74.56 173 THR A O 1
ATOM 1284 N N . GLY A 1 174 ? -10.733 11.875 -21.261 1.00 71.75 174 GLY A N 1
ATOM 1285 C CA . GLY A 1 174 ? -9.495 11.606 -20.537 1.00 71.75 174 GLY A CA 1
ATOM 1286 C C . GLY A 1 174 ? -9.380 12.360 -19.206 1.00 71.75 174 GLY A C 1
ATOM 1287 O O . GLY A 1 174 ? -8.377 12.212 -18.516 1.00 71.75 174 GLY A O 1
ATOM 1288 N N . ALA A 1 175 ? -10.332 13.212 -18.822 1.00 79.25 175 ALA A N 1
ATOM 1289 C CA . ALA A 1 175 ? -10.216 13.98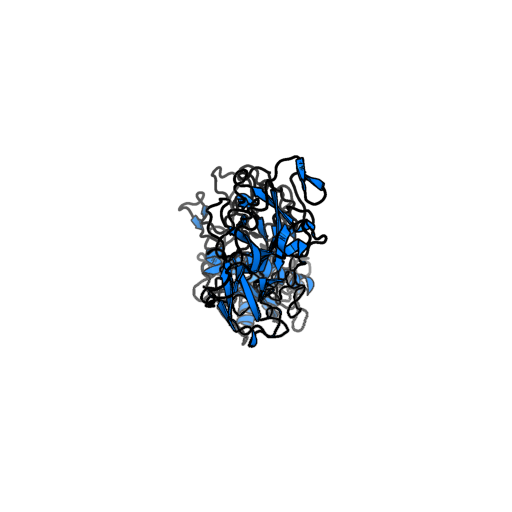4 -17.587 1.00 79.25 175 ALA A CA 1
ATOM 1290 C C . ALA A 1 175 ? -10.224 13.060 -16.360 1.00 79.25 175 ALA A C 1
ATOM 1292 O O . ALA A 1 175 ? -10.920 12.041 -16.358 1.00 79.25 175 ALA A O 1
ATOM 1293 N N . LEU A 1 176 ? -9.475 13.426 -15.315 1.00 84.25 176 LEU A N 1
ATOM 1294 C CA . LEU A 1 176 ? -9.535 12.728 -14.033 1.00 84.25 176 LEU A CA 1
ATOM 1295 C C . LEU A 1 176 ? -10.959 12.834 -13.470 1.00 84.25 176 LEU A C 1
ATOM 1297 O O . LEU A 1 176 ? -11.509 13.928 -13.353 1.00 84.25 176 LEU A O 1
ATOM 1301 N N . LEU A 1 177 ? -11.548 11.696 -13.115 1.00 89.19 177 LEU A N 1
ATOM 1302 C CA . LEU A 1 177 ? -12.832 11.624 -12.433 1.00 89.19 177 LEU A CA 1
ATOM 1303 C C . LEU A 1 177 ? -12.612 11.999 -10.971 1.00 89.19 177 LEU A C 1
ATOM 1305 O O . LEU A 1 177 ? -12.225 11.160 -10.169 1.00 89.19 177 LEU A O 1
ATOM 1309 N N . ASN A 1 178 ? -12.804 13.264 -10.618 1.00 94.06 178 ASN A N 1
ATOM 1310 C CA . ASN A 1 178 ? -12.540 13.763 -9.270 1.00 94.06 178 ASN A CA 1
ATOM 1311 C C . ASN A 1 178 ? -13.659 14.686 -8.790 1.00 94.06 178 ASN A C 1
ATOM 1313 O O . ASN A 1 178 ? -13.416 15.818 -8.394 1.00 94.06 178 ASN A O 1
ATOM 1317 N N . ASN A 1 179 ? -14.893 14.202 -8.886 1.00 93.44 179 ASN A N 1
ATOM 1318 C CA . ASN A 1 179 ? -16.074 14.935 -8.450 1.00 93.44 179 ASN A CA 1
ATOM 1319 C C . ASN A 1 179 ? -16.648 14.319 -7.172 1.00 93.44 179 ASN A C 1
ATOM 1321 O O . ASN A 1 179 ? -16.360 13.170 -6.838 1.00 93.44 179 ASN A O 1
ATOM 1325 N N . GLN A 1 180 ? -17.537 15.054 -6.516 1.00 93.88 180 GLN A N 1
ATOM 1326 C CA . GLN A 1 180 ? -18.238 14.629 -5.308 1.00 93.88 180 GLN A CA 1
ATOM 1327 C C . GLN A 1 180 ? -19.026 13.315 -5.453 1.00 93.88 180 GLN A C 1
ATOM 1329 O O . GLN A 1 180 ? -19.053 12.479 -4.547 1.00 93.88 180 GLN A O 1
ATOM 1334 N N . ALA A 1 181 ? -19.702 13.116 -6.589 1.00 92.94 181 ALA A N 1
ATOM 1335 C CA . ALA A 1 181 ? -20.498 11.916 -6.825 1.00 92.94 181 ALA A CA 1
ATOM 1336 C C . ALA A 1 181 ? -19.592 10.684 -6.962 1.00 92.94 181 ALA A C 1
ATOM 1338 O O . ALA A 1 181 ? -18.713 10.661 -7.820 1.00 92.94 181 ALA A O 1
ATOM 1339 N N . ALA A 1 182 ? -19.863 9.627 -6.187 1.00 91.38 182 ALA A N 1
ATOM 1340 C CA . ALA A 1 182 ? -19.015 8.431 -6.133 1.00 91.38 182 ALA A CA 1
ATOM 1341 C C . ALA A 1 182 ? -18.762 7.786 -7.510 1.00 91.38 182 ALA A C 1
ATOM 1343 O O . ALA A 1 182 ? -17.645 7.382 -7.813 1.00 91.38 182 ALA A O 1
ATOM 1344 N N . ALA A 1 183 ? -19.768 7.762 -8.391 1.00 91.00 183 ALA A N 1
ATOM 1345 C CA . ALA A 1 183 ? -19.619 7.239 -9.753 1.00 91.00 183 ALA A CA 1
ATOM 1346 C C . ALA A 1 183 ? -18.601 8.020 -10.612 1.00 91.00 183 ALA A C 1
ATOM 1348 O O . ALA A 1 183 ? -18.051 7.461 -11.561 1.00 91.00 183 ALA A O 1
ATOM 1349 N N . ASN A 1 184 ? -18.334 9.280 -10.258 1.00 93.19 184 ASN A N 1
ATOM 1350 C CA . ASN A 1 184 ? -17.432 10.212 -10.934 1.00 93.19 184 ASN A CA 1
ATOM 1351 C C . ASN A 1 184 ? -16.214 10.562 -10.063 1.00 93.19 184 ASN A C 1
ATOM 1353 O O . ASN A 1 184 ? -15.630 11.637 -10.221 1.00 93.19 184 ASN A O 1
ATOM 1357 N N . ASN A 1 185 ? -15.838 9.671 -9.144 1.00 94.44 185 ASN A N 1
ATOM 1358 C CA . ASN A 1 185 ? -14.677 9.842 -8.290 1.00 94.44 185 ASN A CA 1
ATOM 1359 C C . ASN A 1 185 ? -13.737 8.637 -8.378 1.00 94.44 185 ASN A C 1
ATOM 1361 O O . ASN A 1 185 ? -14.135 7.515 -8.076 1.00 94.44 185 ASN A O 1
ATOM 1365 N N . PHE A 1 186 ? -12.484 8.858 -8.758 1.00 92.12 186 PHE A N 1
ATOM 1366 C CA . PHE A 1 186 ? -11.534 7.789 -9.041 1.00 92.12 186 PHE A CA 1
ATOM 1367 C C . PHE A 1 186 ? -11.244 6.916 -7.821 1.00 92.12 186 PHE A C 1
ATOM 1369 O O . PHE A 1 186 ? -11.108 5.707 -7.963 1.00 92.12 186 PHE A O 1
ATOM 1376 N N . ILE A 1 187 ? -11.224 7.497 -6.618 1.00 96.06 187 ILE A N 1
ATOM 1377 C CA . ILE A 1 187 ? -10.989 6.731 -5.391 1.00 96.06 187 ILE A CA 1
ATOM 1378 C C . ILE A 1 187 ? -12.157 5.787 -5.121 1.00 96.06 187 ILE A C 1
ATOM 1380 O O . ILE A 1 187 ? -11.944 4.647 -4.737 1.00 96.06 187 ILE A O 1
ATOM 1384 N N . GLU A 1 188 ? -13.392 6.227 -5.360 1.00 96.81 188 GLU A N 1
ATOM 1385 C CA . GLU A 1 188 ? -14.587 5.386 -5.199 1.00 96.81 188 GLU A CA 1
ATOM 1386 C C . GLU A 1 188 ? -14.689 4.306 -6.288 1.00 96.81 188 GLU A C 1
ATOM 1388 O O . GLU A 1 188 ? -15.353 3.284 -6.100 1.00 96.81 188 GLU A O 1
ATOM 1393 N N . ARG A 1 189 ? -14.007 4.486 -7.420 1.00 92.44 189 ARG A N 1
ATOM 1394 C CA . ARG A 1 189 ? -13.963 3.512 -8.518 1.00 92.44 189 ARG A CA 1
ATOM 1395 C C . ARG A 1 189 ? -12.825 2.506 -8.377 1.00 92.44 189 ARG A C 1
ATOM 1397 O O . ARG A 1 189 ? -12.984 1.373 -8.824 1.00 92.44 189 ARG A O 1
ATOM 1404 N N . ASP A 1 190 ? -11.752 2.871 -7.681 1.00 93.19 190 ASP A N 1
ATOM 1405 C CA . ASP A 1 190 ? -10.586 2.013 -7.504 1.00 93.19 190 ASP A CA 1
ATOM 1406 C C . ASP A 1 190 ? -10.945 0.667 -6.846 1.00 93.19 190 ASP A C 1
ATOM 1408 O O . ASP A 1 190 ? -11.754 0.601 -5.911 1.00 93.19 190 ASP A O 1
ATOM 1412 N N . ALA A 1 191 ? -10.357 -0.430 -7.330 1.00 93.00 191 ALA A N 1
ATOM 1413 C CA . ALA A 1 191 ? -10.643 -1.771 -6.818 1.00 93.00 191 ALA A CA 1
ATOM 1414 C C . ALA A 1 191 ? -9.992 -2.060 -5.453 1.00 93.00 191 ALA A C 1
ATOM 1416 O O . ALA A 1 191 ? -10.388 -3.005 -4.770 1.00 93.00 191 ALA A O 1
ATOM 1417 N N . ARG A 1 192 ? -8.995 -1.268 -5.048 1.00 95.50 192 ARG A N 1
ATOM 1418 C CA . ARG A 1 192 ? -8.234 -1.406 -3.796 1.00 95.50 192 ARG A CA 1
ATOM 1419 C C . ARG A 1 192 ? -8.491 -0.267 -2.811 1.00 95.50 192 ARG A C 1
ATOM 1421 O O . ARG A 1 192 ? -7.804 -0.172 -1.791 1.00 95.50 192 ARG A O 1
ATOM 1428 N N . LYS A 1 193 ? -9.504 0.557 -3.082 1.00 97.56 193 LYS A N 1
ATOM 1429 C CA . LYS A 1 193 ? -10.071 1.482 -2.104 1.00 97.56 193 LYS A CA 1
ATOM 1430 C C . LYS A 1 193 ? -10.508 0.752 -0.837 1.00 97.56 193 LYS A C 1
ATOM 1432 O O . LYS A 1 193 ? -10.813 -0.443 -0.845 1.00 97.56 193 LYS A O 1
ATOM 1437 N N . PHE A 1 194 ? -10.629 1.503 0.241 1.00 98.69 194 PHE A N 1
ATOM 1438 C CA . PHE A 1 194 ? -11.264 1.032 1.462 1.00 98.69 194 PHE A CA 1
ATOM 1439 C C . PHE A 1 194 ? -11.963 2.192 2.164 1.00 98.69 194 PHE A C 1
ATOM 1441 O O . PHE A 1 194 ? -11.772 3.357 1.825 1.00 98.69 194 PHE A O 1
ATOM 1448 N N . TYR A 1 195 ? -12.790 1.863 3.143 1.00 98.75 195 TYR A N 1
ATOM 1449 C CA . TYR A 1 195 ? -13.516 2.813 3.970 1.00 98.75 195 TYR A CA 1
ATOM 1450 C C . TYR A 1 195 ? -13.126 2.604 5.426 1.00 98.75 195 TYR A C 1
ATOM 1452 O O . TYR A 1 195 ? -12.749 1.500 5.832 1.00 98.75 195 TYR A O 1
ATOM 1460 N N . LEU A 1 196 ? -13.255 3.660 6.216 1.00 98.69 196 LEU A N 1
ATOM 1461 C CA . LEU A 1 196 ? -13.118 3.596 7.660 1.00 98.69 196 LEU A CA 1
ATOM 1462 C C . LEU A 1 196 ? -14.511 3.438 8.265 1.00 98.69 196 LEU A C 1
ATOM 1464 O O . LEU A 1 196 ? -15.443 4.133 7.854 1.00 98.69 196 LEU A O 1
ATOM 1468 N N . ARG A 1 197 ? -14.660 2.533 9.235 1.00 98.44 197 ARG A N 1
ATOM 1469 C CA . ARG A 1 197 ? -15.920 2.308 9.946 1.00 98.44 197 ARG A CA 1
ATOM 1470 C C . ARG A 1 197 ? -15.736 2.448 11.447 1.00 98.44 197 ARG A C 1
ATOM 1472 O O . ARG A 1 197 ? -14.769 1.949 12.021 1.00 98.44 197 ARG A O 1
ATOM 1479 N N . LEU A 1 198 ? -16.720 3.089 12.065 1.00 97.94 198 LEU A N 1
ATOM 1480 C CA . LEU A 1 198 ? -16.873 3.196 13.507 1.00 97.94 198 LEU A CA 1
ATOM 1481 C C . LEU A 1 198 ? -18.248 2.654 13.906 1.00 97.94 198 LEU A C 1
ATOM 1483 O O . LEU A 1 198 ? -19.258 3.061 13.334 1.00 97.94 198 LEU A O 1
ATOM 1487 N N . ARG A 1 199 ? -18.297 1.780 14.915 1.00 97.69 199 ARG A N 1
ATOM 1488 C CA . ARG A 1 199 ? -19.524 1.494 15.672 1.00 97.69 199 ARG A CA 1
ATOM 1489 C C . ARG A 1 199 ? -19.397 2.080 17.063 1.00 97.69 199 ARG A C 1
ATOM 1491 O O . ARG A 1 199 ? -18.540 1.650 17.835 1.00 97.69 199 ARG A O 1
ATOM 1498 N N . ASP A 1 200 ? -20.231 3.062 17.354 1.00 95.62 200 ASP A N 1
ATOM 1499 C CA . ASP A 1 200 ? -20.192 3.829 18.583 1.00 95.62 200 ASP A CA 1
ATOM 1500 C C . ASP A 1 200 ? -21.568 4.413 18.916 1.00 95.62 200 ASP A C 1
ATOM 1502 O O . ASP A 1 200 ? -21.952 5.466 18.414 1.00 95.62 200 ASP A O 1
ATOM 1506 N N . ALA A 1 201 ? -22.284 3.754 19.828 1.00 93.75 201 ALA A N 1
ATOM 1507 C CA . ALA A 1 201 ? -23.592 4.206 20.302 1.00 93.75 201 ALA A CA 1
ATOM 1508 C C . ALA A 1 201 ? -23.546 5.517 21.117 1.00 93.75 201 ALA A C 1
ATOM 1510 O O . ALA A 1 201 ? -24.591 6.016 21.526 1.00 93.75 201 ALA A O 1
ATOM 1511 N N . SER A 1 202 ? -22.354 6.062 21.403 1.00 91.25 202 SER A N 1
ATOM 1512 C CA . SER A 1 202 ? -22.203 7.361 22.076 1.00 91.25 202 SER A CA 1
ATOM 1513 C C . SER A 1 202 ? -22.155 8.557 21.131 1.00 91.25 202 SER A C 1
ATOM 1515 O O . SER A 1 202 ? -22.195 9.691 21.604 1.00 91.25 202 SER A O 1
ATOM 1517 N N . GLN A 1 203 ? -22.056 8.322 19.821 1.00 91.31 203 GLN A N 1
ATOM 1518 C CA . GLN A 1 203 ? -22.043 9.376 18.812 1.00 91.31 203 GLN A CA 1
ATOM 1519 C C . GLN A 1 203 ? -23.351 9.393 18.024 1.00 91.31 203 GLN A C 1
ATOM 1521 O O . GLN A 1 203 ? -24.058 8.392 17.940 1.00 91.31 203 GLN A O 1
ATOM 1526 N N . ALA A 1 204 ? -23.658 10.550 17.444 1.00 90.25 204 ALA A N 1
ATOM 1527 C CA . ALA A 1 204 ? -24.802 10.764 16.567 1.00 90.25 204 ALA A CA 1
ATOM 1528 C C . ALA A 1 204 ? -24.419 11.767 15.472 1.00 90.25 204 ALA A C 1
ATOM 1530 O O . ALA A 1 204 ? -23.608 12.666 15.711 1.00 90.25 204 ALA A O 1
ATOM 1531 N N . GLY A 1 205 ? -25.011 11.630 14.284 1.00 90.12 205 GLY A N 1
ATOM 1532 C CA . GLY A 1 205 ? -24.739 12.516 13.151 1.00 90.12 205 GLY A CA 1
ATOM 1533 C C . GLY A 1 205 ? -23.415 12.195 12.458 1.00 90.12 205 GLY A C 1
ATOM 1534 O O . GLY A 1 205 ? -23.385 11.402 11.519 1.00 90.12 205 GLY A O 1
ATOM 1535 N N . GLU A 1 206 ? -22.318 12.800 12.912 1.00 92.25 206 GLU A N 1
ATOM 1536 C CA . GLU A 1 206 ? -20.994 12.608 12.313 1.00 92.25 206 GLU A CA 1
ATOM 1537 C C . GLU A 1 206 ? -19.969 12.130 13.329 1.00 92.25 206 GLU A C 1
ATOM 1539 O O . GLU A 1 206 ? -19.947 12.555 14.485 1.00 92.25 206 GLU A O 1
ATOM 1544 N N . ALA A 1 207 ? -19.075 11.276 12.845 1.00 93.81 207 ALA A N 1
ATOM 1545 C CA . ALA A 1 207 ? -17.913 10.822 13.578 1.00 93.81 207 ALA A CA 1
ATOM 1546 C C . ALA A 1 207 ? -16.633 11.236 12.855 1.00 93.81 207 ALA A C 1
ATOM 1548 O O . ALA A 1 207 ? -16.629 11.520 11.657 1.00 93.81 207 ALA A O 1
ATOM 1549 N N . ARG A 1 208 ? -15.517 11.243 13.585 1.00 93.38 208 ARG A N 1
ATOM 1550 C CA . ARG A 1 208 ? -14.197 11.550 13.028 1.00 93.38 208 ARG A CA 1
ATOM 1551 C C . ARG A 1 208 ? -13.188 10.493 13.434 1.00 93.38 208 ARG A C 1
ATOM 1553 O O . ARG A 1 208 ? -13.087 10.131 14.609 1.00 93.38 208 ARG A O 1
ATOM 1560 N N . LEU A 1 209 ? -12.422 10.026 12.457 1.00 95.50 209 LEU A N 1
ATOM 1561 C CA . LEU A 1 209 ? -11.276 9.151 12.670 1.00 95.50 209 LEU A CA 1
ATOM 1562 C C . LEU A 1 209 ? -10.027 9.809 12.104 1.00 95.50 209 LEU A C 1
ATOM 1564 O O . LEU A 1 209 ? -10.066 10.414 11.041 1.00 95.50 209 LEU A O 1
ATOM 1568 N N . ARG A 1 210 ? -8.903 9.646 12.789 1.00 95.25 210 ARG A N 1
ATOM 1569 C CA . ARG A 1 210 ? -7.590 10.031 12.294 1.00 95.25 210 ARG A CA 1
ATOM 1570 C C . ARG A 1 210 ? -6.976 8.861 11.550 1.00 95.25 210 ARG A C 1
ATOM 1572 O O . ARG A 1 210 ? -6.873 7.772 12.112 1.00 95.25 210 ARG A O 1
ATOM 1579 N N . TRP A 1 211 ? -6.537 9.093 10.319 1.00 96.62 211 TRP A N 1
ATOM 1580 C CA . TRP A 1 211 ? -5.921 8.083 9.467 1.00 96.62 211 TRP A CA 1
ATOM 1581 C C . TRP A 1 211 ? -4.484 8.453 9.094 1.00 96.62 211 TRP A C 1
ATOM 1583 O O . TRP A 1 211 ? -4.202 9.539 8.576 1.00 96.62 211 TRP A O 1
ATOM 1593 N N . ARG A 1 212 ? -3.574 7.514 9.369 1.00 95.56 212 ARG A N 1
ATOM 1594 C CA . ARG A 1 212 ? -2.130 7.641 9.161 1.00 95.56 212 ARG A CA 1
ATOM 1595 C C . ARG A 1 212 ? -1.541 6.405 8.502 1.00 95.56 212 ARG A C 1
ATOM 1597 O O . ARG A 1 212 ? -2.038 5.291 8.681 1.00 95.56 212 ARG A O 1
ATOM 1604 N N . THR A 1 213 ? -0.421 6.602 7.823 1.00 97.44 213 THR A N 1
ATOM 1605 C CA . THR A 1 213 ? 0.512 5.534 7.466 1.00 97.44 213 THR A CA 1
ATOM 1606 C C . THR A 1 213 ? 1.683 5.545 8.443 1.00 97.44 213 THR A C 1
ATOM 1608 O O . THR A 1 213 ? 2.143 6.603 8.872 1.00 97.44 213 THR A O 1
ATOM 1611 N N . LEU A 1 214 ? 2.128 4.356 8.833 1.00 97.38 214 LEU A N 1
ATOM 1612 C CA . LEU A 1 214 ? 3.232 4.133 9.755 1.00 97.38 214 LEU A CA 1
ATOM 1613 C C . LEU A 1 214 ? 4.290 3.259 9.097 1.00 97.38 214 LEU A C 1
ATOM 1615 O O . LEU A 1 214 ? 3.968 2.309 8.380 1.00 97.38 214 LEU A O 1
ATOM 1619 N N . PHE A 1 215 ? 5.540 3.477 9.473 1.00 97.12 215 PHE A N 1
ATOM 1620 C CA . PHE A 1 215 ? 6.593 2.489 9.296 1.00 97.12 215 PHE A CA 1
ATOM 1621 C C . PHE A 1 215 ? 6.425 1.312 10.272 1.00 97.12 215 PHE A C 1
ATOM 1623 O O . PHE A 1 215 ? 5.669 1.356 11.255 1.00 97.12 215 PHE A O 1
ATOM 1630 N N . ASN A 1 216 ? 7.167 0.229 10.042 1.00 92.50 216 ASN A N 1
ATOM 1631 C CA . ASN A 1 216 ? 7.132 -0.953 10.908 1.00 92.50 216 ASN A CA 1
ATOM 1632 C C . ASN A 1 216 ? 7.672 -0.694 12.330 1.00 92.50 216 ASN A C 1
ATOM 1634 O O . ASN A 1 216 ? 7.255 -1.342 13.289 1.00 92.50 216 ASN A O 1
ATOM 1638 N N . ASN A 1 217 ? 8.514 0.326 12.509 1.00 92.25 217 ASN A N 1
ATOM 1639 C CA . ASN A 1 217 ? 8.937 0.789 13.837 1.00 92.25 217 ASN A CA 1
ATOM 1640 C C . ASN A 1 217 ? 7.867 1.635 14.565 1.00 92.25 217 ASN A C 1
ATOM 1642 O O . ASN A 1 217 ? 8.052 1.978 15.727 1.00 92.25 217 ASN A O 1
ATOM 1646 N N . GLY A 1 218 ? 6.751 1.961 13.902 1.00 91.88 218 GLY A N 1
ATOM 1647 C CA . GLY A 1 218 ? 5.641 2.734 14.468 1.00 91.88 218 GLY A CA 1
ATOM 1648 C C . GLY A 1 218 ? 5.757 4.247 14.288 1.00 91.88 218 GLY A C 1
ATOM 1649 O O . GLY A 1 218 ? 4.839 4.953 14.694 1.00 91.88 218 GLY A O 1
ATOM 1650 N N . ALA A 1 219 ? 6.837 4.745 13.679 1.00 94.44 219 ALA A N 1
ATOM 1651 C CA . ALA A 1 219 ? 6.951 6.151 13.308 1.00 94.44 219 ALA A CA 1
ATOM 1652 C C . ALA A 1 219 ? 5.988 6.500 12.162 1.00 94.44 219 ALA A C 1
ATOM 1654 O O . ALA A 1 219 ? 5.703 5.653 11.311 1.00 94.44 219 ALA A O 1
ATOM 1655 N N . ASP A 1 220 ? 5.512 7.745 12.140 1.00 94.06 220 ASP A N 1
ATOM 1656 C CA . ASP A 1 220 ? 4.658 8.256 11.066 1.00 94.06 220 ASP A CA 1
ATOM 1657 C C . ASP A 1 220 ? 5.424 8.267 9.730 1.00 94.06 220 ASP A C 1
ATOM 1659 O O . ASP A 1 220 ? 6.563 8.730 9.657 1.00 94.06 220 ASP A O 1
ATOM 1663 N N . ASP A 1 221 ? 4.786 7.763 8.674 1.00 95.12 221 ASP A N 1
ATOM 1664 C CA . ASP A 1 221 ? 5.353 7.691 7.322 1.00 95.12 221 ASP A CA 1
ATOM 1665 C C . ASP A 1 221 ? 4.956 8.916 6.477 1.00 95.12 221 ASP A C 1
ATOM 1667 O O . ASP A 1 221 ? 5.814 9.658 5.982 1.00 95.12 221 ASP A O 1
ATOM 1671 N N . ASP A 1 222 ? 3.650 9.193 6.399 1.00 91.38 222 ASP A N 1
ATOM 1672 C CA . ASP A 1 222 ? 3.079 10.409 5.805 1.00 91.38 222 ASP A CA 1
ATOM 1673 C C . ASP A 1 222 ? 2.580 11.359 6.904 1.00 91.38 222 ASP A C 1
ATOM 1675 O O . ASP A 1 222 ? 1.380 11.578 7.107 1.00 91.38 222 ASP A O 1
ATOM 1679 N N . ALA A 1 223 ? 3.533 11.888 7.673 1.00 83.69 223 ALA A N 1
ATOM 1680 C CA . ALA A 1 223 ? 3.250 12.869 8.711 1.00 83.69 223 ALA A CA 1
ATOM 1681 C C . ALA A 1 223 ? 2.635 14.134 8.093 1.00 83.69 223 ALA A C 1
ATOM 1683 O O . ALA A 1 223 ? 3.181 14.724 7.152 1.00 83.69 223 ALA A O 1
ATOM 1684 N N . ALA A 1 224 ? 1.499 14.569 8.637 1.00 79.25 224 ALA A N 1
ATOM 1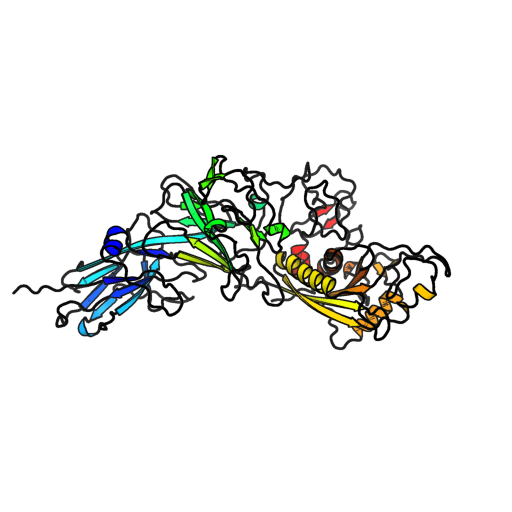685 C CA . ALA A 1 224 ? 0.887 15.820 8.224 1.00 79.25 224 ALA A CA 1
ATOM 1686 C C . ALA A 1 224 ? 1.470 16.997 9.013 1.00 79.25 224 ALA A C 1
ATOM 1688 O O . ALA A 1 224 ? 1.844 16.856 10.175 1.00 79.25 224 ALA A O 1
ATOM 1689 N N . ALA A 1 225 ? 1.501 18.177 8.391 1.00 75.69 225 ALA A N 1
ATOM 1690 C CA . ALA A 1 225 ? 1.984 19.395 9.041 1.00 75.69 225 ALA A CA 1
ATOM 1691 C C . ALA A 1 225 ? 1.096 19.842 10.219 1.00 75.69 225 ALA A C 1
ATOM 1693 O O . ALA A 1 225 ? 1.572 20.542 11.107 1.00 75.69 225 ALA A O 1
ATOM 1694 N N . GLN A 1 226 ? -0.184 19.453 10.222 1.00 79.94 226 GLN A N 1
ATOM 1695 C CA . GLN A 1 226 ? -1.155 19.780 11.266 1.00 79.94 226 GLN A CA 1
ATOM 1696 C C . GLN A 1 226 ? -1.901 18.513 11.718 1.00 79.94 226 GLN A C 1
ATOM 1698 O O . GLN A 1 226 ? -2.226 17.681 10.868 1.00 79.94 226 GLN A O 1
ATOM 1703 N N . PRO A 1 227 ? -2.222 18.349 13.016 1.00 74.31 227 PRO A N 1
ATOM 1704 C CA . PRO A 1 227 ? -2.862 17.128 13.520 1.00 74.31 227 PRO A CA 1
ATOM 1705 C C . PRO A 1 227 ? -4.226 16.812 12.889 1.00 74.31 227 PRO A C 1
ATOM 1707 O O . PRO A 1 227 ? -4.560 15.646 12.694 1.00 74.31 227 PRO A O 1
ATOM 1710 N N . ASN A 1 228 ? -5.015 17.836 12.561 1.00 83.56 228 ASN A N 1
ATOM 1711 C CA . ASN A 1 228 ? -6.360 17.683 12.002 1.00 83.56 228 ASN A CA 1
ATOM 1712 C C . ASN A 1 228 ? -6.364 17.372 10.495 1.00 83.56 228 ASN A C 1
ATOM 1714 O O . ASN A 1 228 ? -7.354 16.878 9.969 1.00 83.56 228 ASN A O 1
ATOM 1718 N N . ALA A 1 229 ? -5.247 17.580 9.796 1.00 88.75 229 ALA A N 1
ATOM 1719 C CA . ALA A 1 229 ? -5.096 17.201 8.390 1.00 88.75 229 ALA A CA 1
ATOM 1720 C C . ALA A 1 229 ? -5.228 15.687 8.151 1.00 88.75 229 ALA A C 1
ATOM 1722 O O . ALA A 1 229 ? -5.406 15.226 7.026 1.00 88.75 229 ALA A O 1
ATOM 1723 N N . GLN A 1 230 ? -5.093 14.899 9.218 1.00 92.50 230 GLN A N 1
ATOM 1724 C CA . GLN A 1 230 ? -5.224 13.450 9.189 1.00 92.50 230 GLN A CA 1
ATOM 1725 C C . GLN A 1 230 ? -6.647 12.976 9.492 1.00 92.50 230 GLN A C 1
ATOM 1727 O O . GLN A 1 230 ? -6.908 11.777 9.399 1.00 92.50 230 GLN A O 1
ATOM 1732 N N . ASP A 1 231 ? -7.548 13.887 9.853 1.00 94.56 231 ASP A N 1
ATOM 1733 C CA . ASP A 1 231 ? -8.914 13.553 10.216 1.00 94.56 231 ASP A CA 1
ATOM 1734 C C . ASP A 1 231 ? -9.744 13.281 8.951 1.00 94.56 231 ASP A C 1
ATOM 1736 O O . ASP A 1 231 ? -9.645 13.990 7.948 1.00 94.56 231 ASP A O 1
ATOM 1740 N N . ILE A 1 232 ? -10.550 12.226 9.017 1.00 96.31 232 ILE A N 1
ATOM 1741 C CA . ILE A 1 232 ? -11.512 11.786 8.013 1.00 96.31 232 ILE A CA 1
ATOM 1742 C C . ILE A 1 232 ? -12.888 11.783 8.673 1.00 96.31 232 ILE A C 1
ATOM 1744 O O . ILE A 1 232 ? -13.074 11.207 9.752 1.00 96.31 232 ILE A O 1
ATOM 1748 N N . THR A 1 233 ? -13.846 12.411 8.009 1.00 96.00 233 THR A N 1
ATOM 1749 C CA . THR A 1 233 ? -15.244 12.482 8.419 1.00 96.00 233 THR A CA 1
ATOM 1750 C C . THR A 1 233 ? -15.970 11.196 8.039 1.00 96.00 233 THR A C 1
ATOM 1752 O O . THR A 1 233 ? -15.799 10.646 6.946 1.00 96.00 233 THR A O 1
ATOM 1755 N N . LEU A 1 234 ? -16.784 10.694 8.966 1.00 97.00 234 LEU A N 1
ATOM 1756 C CA . LEU A 1 234 ? -17.645 9.537 8.780 1.00 97.00 234 LEU A CA 1
ATOM 1757 C C . LEU A 1 234 ? -19.100 9.964 8.968 1.00 97.00 234 LEU A C 1
ATOM 1759 O O . LEU A 1 234 ? -19.445 10.604 9.962 1.00 97.00 234 LEU A O 1
ATOM 1763 N N . THR A 1 235 ? -19.958 9.548 8.042 1.00 95.38 235 THR A N 1
ATOM 1764 C CA . THR A 1 235 ? -21.397 9.814 8.096 1.00 95.38 235 THR A CA 1
ATOM 1765 C C . THR A 1 235 ? -22.119 8.616 8.691 1.00 95.38 235 THR A C 1
ATOM 1767 O O . THR A 1 235 ? -21.784 7.464 8.395 1.00 95.38 235 THR A O 1
ATOM 1770 N N . GLU A 1 236 ? -23.116 8.874 9.532 1.00 96.00 236 GLU A N 1
ATOM 1771 C CA . GLU A 1 236 ? -23.957 7.818 10.079 1.00 96.00 236 GLU A CA 1
ATOM 1772 C C . GLU A 1 236 ? -24.768 7.118 8.974 1.00 96.00 236 GLU A C 1
ATOM 1774 O O . GLU A 1 236 ? -25.405 7.760 8.140 1.00 96.00 236 GLU A O 1
ATOM 1779 N N . THR A 1 237 ? -24.747 5.785 8.956 1.00 95.94 237 THR A N 1
ATOM 1780 C CA . THR A 1 237 ? -25.402 4.979 7.907 1.00 95.94 237 THR A CA 1
ATOM 1781 C C . THR A 1 237 ? -26.925 5.084 7.937 1.00 95.94 237 THR A C 1
ATOM 1783 O O . THR A 1 237 ? -27.576 5.041 6.895 1.00 95.94 237 THR A O 1
ATOM 1786 N N . ALA A 1 238 ? -27.486 5.235 9.133 1.00 94.69 238 ALA A N 1
ATOM 1787 C CA . ALA A 1 238 ? -28.870 5.598 9.383 1.00 94.69 238 ALA A CA 1
ATOM 1788 C C . ALA A 1 238 ? -28.933 6.373 10.701 1.00 94.69 238 ALA A C 1
ATOM 1790 O O . ALA A 1 238 ? -28.173 6.071 11.621 1.00 94.69 238 ALA A O 1
ATOM 1791 N N . ASN A 1 239 ? -29.838 7.345 10.797 1.00 94.44 239 ASN A N 1
ATOM 1792 C CA . ASN A 1 239 ? -29.982 8.181 11.987 1.00 94.44 239 ASN A CA 1
ATOM 1793 C C . ASN A 1 239 ? -30.169 7.327 13.255 1.00 94.44 239 ASN A C 1
ATOM 1795 O O . ASN A 1 239 ? -31.120 6.547 13.336 1.00 94.44 239 ASN A O 1
ATOM 1799 N N . GLY A 1 240 ? -29.269 7.479 14.228 1.00 92.94 240 GLY A N 1
ATOM 1800 C CA . GLY A 1 240 ? -29.291 6.735 15.491 1.00 92.94 240 GLY A CA 1
ATOM 1801 C C . GLY A 1 240 ? -28.854 5.268 15.394 1.00 92.94 240 GLY A C 1
ATOM 1802 O O . GLY A 1 240 ? -29.058 4.510 16.339 1.00 92.94 240 GLY A O 1
ATOM 1803 N N . SER A 1 241 ? -28.267 4.839 14.273 1.00 95.06 241 SER A N 1
ATOM 1804 C CA . SER A 1 241 ? -27.680 3.499 14.141 1.00 95.06 241 SER A CA 1
ATOM 1805 C C . SER A 1 241 ? -26.410 3.316 14.973 1.00 95.06 241 SER A C 1
ATOM 1807 O O . SER A 1 241 ? -26.037 2.178 15.263 1.00 95.06 241 SER A O 1
ATOM 1809 N N . GLY A 1 242 ? -25.708 4.406 15.301 1.00 95.50 242 GLY A N 1
ATOM 1810 C CA . GLY A 1 242 ? -24.382 4.365 15.910 1.00 95.50 242 GLY A CA 1
ATOM 1811 C C . GLY A 1 242 ? -23.320 3.745 14.995 1.00 95.50 242 GLY A C 1
ATOM 1812 O O . GLY A 1 242 ? -22.264 3.343 15.476 1.00 95.50 242 GLY A O 1
ATOM 1813 N N . ILE A 1 243 ? -23.587 3.608 13.691 1.00 97.75 243 ILE A N 1
ATOM 1814 C CA . ILE A 1 243 ? -22.659 3.046 12.704 1.00 97.75 243 ILE A CA 1
ATOM 1815 C C . ILE A 1 243 ? -22.315 4.137 11.701 1.00 97.75 243 ILE A C 1
ATOM 1817 O O . ILE A 1 243 ? -23.185 4.598 10.963 1.00 97.75 243 ILE A O 1
ATOM 1821 N N . PHE A 1 244 ? -21.036 4.490 11.629 1.00 98.12 244 PHE A N 1
ATOM 1822 C CA . PHE A 1 244 ? -20.515 5.568 10.796 1.00 98.12 244 PHE A CA 1
ATOM 1823 C C . PHE A 1 244 ? -19.526 5.014 9.778 1.00 98.12 244 PHE A C 1
ATOM 1825 O O . PHE A 1 244 ? -18.719 4.141 10.112 1.00 98.12 244 PHE A O 1
ATOM 1832 N N . ILE A 1 245 ? -19.575 5.518 8.546 1.00 98.38 245 ILE A N 1
ATOM 1833 C CA . ILE A 1 245 ? -18.677 5.103 7.462 1.00 98.38 245 ILE A CA 1
ATOM 1834 C C . ILE A 1 245 ? -18.153 6.340 6.728 1.00 98.38 245 ILE A C 1
ATOM 1836 O O . ILE A 1 245 ? -18.900 7.286 6.479 1.00 98.38 245 ILE A O 1
ATOM 1840 N N . SER A 1 246 ? -16.860 6.348 6.401 1.00 98.19 246 SER A N 1
ATOM 1841 C CA . SER A 1 246 ? -16.235 7.425 5.627 1.00 98.19 246 SER A CA 1
ATOM 1842 C C . SER A 1 246 ? -16.600 7.349 4.142 1.00 98.19 246 SER A C 1
ATOM 1844 O O . SER A 1 246 ? -17.163 6.363 3.664 1.00 98.19 246 SER A O 1
ATOM 1846 N N . ARG A 1 247 ? -16.189 8.355 3.365 1.00 97.62 247 ARG A N 1
ATOM 1847 C CA . ARG A 1 247 ? -15.938 8.154 1.928 1.00 97.62 247 ARG A CA 1
ATOM 1848 C C . ARG A 1 247 ? -14.729 7.250 1.710 1.00 97.62 247 ARG A C 1
ATOM 1850 O O . ARG A 1 247 ? -13.935 7.040 2.631 1.00 97.62 247 ARG A O 1
ATOM 1857 N N . ALA A 1 248 ? -14.608 6.691 0.510 1.00 98.31 248 ALA A N 1
ATOM 1858 C CA . ALA A 1 248 ? -13.481 5.834 0.179 1.00 98.31 248 ALA A CA 1
ATOM 1859 C C . ALA A 1 248 ? -12.170 6.610 0.295 1.00 98.31 248 ALA A C 1
ATOM 1861 O O . ALA A 1 248 ? -12.091 7.772 -0.109 1.00 98.31 248 ALA A O 1
ATOM 1862 N N . VAL A 1 249 ? -11.152 5.933 0.808 1.00 98.56 249 VAL A N 1
ATOM 1863 C CA . VAL A 1 249 ? -9.772 6.396 0.890 1.00 98.56 249 VAL A CA 1
ATOM 1864 C C . VAL A 1 249 ? -8.846 5.407 0.179 1.00 98.56 249 VAL A C 1
ATOM 1866 O O . VAL A 1 249 ? -9.218 4.255 -0.068 1.00 98.56 249 VAL A O 1
ATOM 1869 N N . MET A 1 250 ? -7.641 5.854 -0.178 1.00 97.69 250 MET A N 1
ATOM 1870 C CA . MET A 1 250 ? -6.706 5.070 -0.988 1.00 97.69 250 MET A CA 1
ATOM 1871 C C . MET A 1 250 ? -5.245 5.312 -0.603 1.00 97.69 250 MET A C 1
ATOM 1873 O O . MET A 1 250 ? -4.827 6.442 -0.362 1.00 97.69 250 MET A O 1
ATOM 1877 N N . LEU A 1 251 ? -4.442 4.249 -0.569 1.00 98.00 251 LEU A N 1
ATOM 1878 C CA . LEU A 1 251 ? -2.993 4.366 -0.394 1.00 98.00 251 LEU A CA 1
ATOM 1879 C C . LEU A 1 251 ? -2.295 4.598 -1.735 1.00 98.00 251 LEU A C 1
ATOM 1881 O O . LEU A 1 251 ? -2.682 4.005 -2.739 1.00 98.00 251 LEU A O 1
ATOM 1885 N N . VAL A 1 252 ? -1.236 5.403 -1.728 1.00 96.19 252 VAL A N 1
ATOM 1886 C CA . VAL A 1 252 ? -0.374 5.695 -2.890 1.00 96.19 252 VAL A CA 1
ATOM 1887 C C . VAL A 1 252 ? 1.099 5.509 -2.515 1.00 96.19 252 VAL A C 1
ATOM 1889 O O . VAL A 1 252 ? 1.414 5.364 -1.334 1.00 96.19 252 VAL A O 1
ATOM 1892 N N . THR A 1 253 ? 2.007 5.478 -3.490 1.00 94.50 253 THR A N 1
ATOM 1893 C CA . THR A 1 253 ? 3.435 5.176 -3.255 1.00 94.50 253 THR A CA 1
ATOM 1894 C C . THR A 1 253 ? 4.383 6.325 -3.548 1.00 94.50 253 THR A C 1
ATOM 1896 O O . THR A 1 253 ? 5.559 6.200 -3.231 1.00 94.50 253 THR A O 1
ATOM 1899 N N . ASP A 1 254 ? 3.898 7.440 -4.091 1.00 91.06 254 ASP A N 1
ATOM 1900 C CA . ASP A 1 254 ? 4.734 8.587 -4.438 1.00 91.06 254 ASP A CA 1
ATOM 1901 C C . ASP A 1 254 ? 4.071 9.927 -4.096 1.00 91.06 254 ASP A C 1
ATOM 1903 O O . ASP A 1 254 ? 2.872 10.022 -3.816 1.00 91.06 254 ASP A O 1
ATOM 1907 N N . GLU A 1 255 ? 4.881 10.981 -4.129 1.00 91.25 255 GLU A N 1
ATOM 1908 C CA . GLU A 1 255 ? 4.483 12.318 -3.695 1.00 91.25 255 GLU A CA 1
ATOM 1909 C C . GLU A 1 255 ? 3.516 13.010 -4.655 1.00 91.25 255 GLU A C 1
ATOM 1911 O O . GLU A 1 255 ? 2.634 13.728 -4.202 1.00 91.25 255 GLU A O 1
ATOM 1916 N N . THR A 1 256 ? 3.624 12.769 -5.964 1.00 88.56 256 THR A N 1
ATOM 1917 C CA . THR A 1 256 ? 2.715 13.388 -6.943 1.00 88.56 256 THR A CA 1
ATOM 1918 C C . THR A 1 256 ? 1.294 12.866 -6.756 1.00 88.56 256 THR A C 1
ATOM 1920 O O . THR A 1 256 ? 0.340 13.638 -6.772 1.00 88.56 256 THR A O 1
ATOM 1923 N N . ASP A 1 257 ? 1.150 11.560 -6.534 1.00 89.94 257 ASP A N 1
ATOM 1924 C CA . ASP A 1 257 ? -0.149 10.925 -6.308 1.00 89.94 257 ASP A CA 1
ATOM 1925 C C . ASP A 1 257 ? -0.727 11.283 -4.928 1.00 89.94 257 ASP A C 1
ATOM 1927 O O . ASP A 1 257 ? -1.943 11.417 -4.768 1.00 89.94 257 ASP A O 1
ATOM 1931 N N . ARG A 1 258 ? 0.144 11.472 -3.930 1.00 92.50 258 ARG A N 1
ATOM 1932 C CA . ARG A 1 258 ? -0.221 11.960 -2.593 1.00 92.50 258 ARG A CA 1
ATOM 1933 C C . ARG A 1 258 ? -0.688 13.410 -2.627 1.00 92.50 258 ARG A C 1
ATOM 1935 O O . ARG A 1 258 ? -1.598 13.759 -1.892 1.00 92.50 258 ARG A O 1
ATOM 1942 N N . ASP A 1 259 ? -0.062 14.251 -3.440 1.00 91.94 259 ASP A N 1
ATOM 1943 C CA . ASP A 1 259 ? -0.333 15.690 -3.471 1.00 91.94 259 ASP A CA 1
ATOM 1944 C C . ASP A 1 259 ? -1.446 16.059 -4.466 1.00 91.94 259 ASP A C 1
ATOM 1946 O O . ASP A 1 259 ? -1.818 17.230 -4.576 1.00 91.94 259 ASP A O 1
ATOM 1950 N N . GLN A 1 260 ? -2.018 15.073 -5.167 1.00 91.19 260 GLN A N 1
ATOM 1951 C CA . GLN A 1 260 ? -3.182 15.267 -6.022 1.00 91.19 260 GLN A CA 1
ATOM 1952 C C . GLN A 1 260 ? -4.350 15.830 -5.203 1.00 91.19 260 GLN A C 1
ATOM 1954 O O . GLN A 1 260 ? -4.862 15.172 -4.305 1.00 91.19 260 GLN A O 1
ATOM 1959 N N . ALA A 1 261 ? -4.835 17.017 -5.574 1.00 93.25 261 ALA A N 1
ATOM 1960 C CA . ALA A 1 261 ? -6.052 17.565 -4.990 1.00 93.25 261 ALA A CA 1
ATOM 1961 C C . ALA A 1 261 ? -7.239 16.635 -5.283 1.00 93.25 261 ALA A C 1
ATOM 1963 O O . ALA A 1 261 ? -7.471 16.271 -6.441 1.00 93.25 261 ALA A O 1
ATOM 1964 N N . ILE A 1 262 ? -7.989 16.260 -4.249 1.00 92.81 262 ILE A N 1
ATOM 1965 C CA . ILE A 1 262 ? -9.028 15.225 -4.291 1.00 92.81 262 ILE A CA 1
ATOM 1966 C C . ILE A 1 262 ? -10.309 15.756 -3.663 1.00 92.81 262 ILE A C 1
ATOM 1968 O O . ILE A 1 262 ? -10.275 16.229 -2.532 1.00 92.81 262 ILE A O 1
ATOM 1972 N N . ASP A 1 263 ? -11.440 15.643 -4.358 1.00 95.56 263 ASP A N 1
ATOM 1973 C CA . ASP A 1 263 ? -12.756 15.975 -3.795 1.00 95.56 263 ASP A CA 1
ATOM 1974 C C . ASP A 1 263 ? -12.984 15.185 -2.494 1.00 95.56 263 ASP A C 1
ATOM 1976 O O . ASP A 1 263 ? -12.669 14.000 -2.458 1.00 95.56 263 ASP A O 1
ATOM 1980 N N . SER A 1 264 ? -13.492 15.775 -1.412 1.00 95.00 264 SER A N 1
ATOM 1981 C CA . SER A 1 264 ? -13.732 15.054 -0.145 1.00 95.00 264 SER A CA 1
ATOM 1982 C C . SER A 1 264 ? -14.846 13.995 -0.243 1.00 95.00 264 SER A C 1
ATOM 1984 O O . SER A 1 264 ? -14.921 13.073 0.570 1.00 95.00 264 SER A O 1
ATOM 1986 N N . GLY A 1 265 ? -15.729 14.115 -1.238 1.00 94.00 265 GLY A N 1
ATOM 1987 C CA . GLY A 1 265 ? -16.971 13.361 -1.383 1.00 94.00 265 GLY A CA 1
ATOM 1988 C C . GLY A 1 265 ? -18.085 13.797 -0.419 1.00 94.00 265 GLY A C 1
ATOM 1989 O O . GLY A 1 265 ? -19.155 13.173 -0.400 1.00 94.00 265 GLY A O 1
ATOM 1990 N N . LEU A 1 266 ? -17.865 14.831 0.396 1.00 93.25 266 LEU A N 1
ATOM 1991 C CA . LEU A 1 266 ? -18.854 15.363 1.336 1.00 93.25 266 LEU A CA 1
ATOM 1992 C C . LEU A 1 266 ? -19.779 16.387 0.649 1.00 93.25 266 LEU A C 1
ATOM 1994 O O . LEU A 1 266 ? -19.438 16.929 -0.403 1.00 93.25 266 LEU A O 1
ATOM 1998 N N . PRO A 1 267 ? -21.001 16.621 1.164 1.00 90.12 267 PRO A N 1
ATOM 1999 C CA . PRO A 1 267 ? -21.889 17.687 0.694 1.00 90.12 267 PRO A CA 1
ATOM 2000 C C . PRO A 1 267 ? -21.226 19.066 0.682 1.00 90.12 267 PRO A C 1
ATOM 2002 O O . PRO A 1 267 ? -20.540 19.433 1.632 1.00 90.12 267 PRO A O 1
ATOM 2005 N N . ALA A 1 268 ? -21.489 19.860 -0.360 1.00 84.25 268 ALA A N 1
ATOM 2006 C CA . ALA A 1 268 ? -21.085 21.262 -0.378 1.00 84.25 268 ALA A CA 1
ATOM 2007 C C . ALA A 1 268 ? -21.644 21.993 0.857 1.00 84.25 268 ALA A C 1
ATOM 2009 O O . ALA A 1 268 ? -22.817 21.832 1.201 1.00 84.25 268 ALA A O 1
ATOM 2010 N N . GLY A 1 269 ? -20.803 22.789 1.520 1.00 80.50 269 GLY A N 1
ATOM 2011 C CA . GLY A 1 269 ? -21.167 23.483 2.759 1.00 80.50 269 GLY A CA 1
ATOM 2012 C C . GLY A 1 269 ? -21.056 22.640 4.034 1.00 80.50 269 GLY A C 1
ATOM 2013 O O . GLY A 1 269 ? -21.339 23.162 5.110 1.00 80.50 269 GLY A O 1
ATOM 2014 N N . HIS A 1 270 ? -20.619 21.377 3.945 1.00 88.56 270 HIS A N 1
ATOM 2015 C CA . HIS A 1 270 ? -20.152 20.618 5.110 1.00 88.56 270 HIS A CA 1
ATOM 2016 C C . HIS A 1 270 ? -19.005 21.369 5.800 1.00 88.56 270 HIS A C 1
ATOM 2018 O O . HIS A 1 270 ? -18.164 21.936 5.117 1.00 88.56 270 HIS A O 1
ATOM 2024 N N . THR A 1 271 ? -18.961 21.419 7.129 1.00 86.38 271 THR A N 1
ATOM 2025 C CA . THR A 1 271 ? -17.896 22.137 7.845 1.00 86.38 271 THR A CA 1
ATOM 2026 C C . THR A 1 271 ? -16.819 21.163 8.296 1.00 86.38 271 THR A C 1
ATOM 2028 O O . THR A 1 271 ? -17.075 20.242 9.075 1.00 86.38 271 THR A O 1
ATOM 2031 N N . ASP A 1 272 ? -15.591 21.405 7.855 1.00 79.75 272 ASP A N 1
ATOM 2032 C CA . ASP A 1 272 ? -14.453 20.557 8.165 1.00 79.75 272 ASP A CA 1
ATOM 2033 C C . ASP A 1 272 ? -13.963 20.710 9.616 1.00 79.75 272 ASP A C 1
ATOM 2035 O O . ASP A 1 272 ? -14.547 21.397 10.463 1.00 79.75 272 ASP A O 1
ATOM 2039 N N . THR A 1 273 ? -12.868 20.028 9.944 1.00 71.44 273 THR A N 1
ATOM 2040 C CA . THR A 1 273 ? -12.307 20.070 11.303 1.00 71.44 273 THR A CA 1
ATOM 2041 C C . THR A 1 273 ? -11.726 21.426 11.702 1.00 71.44 273 THR A C 1
ATOM 2043 O O . THR A 1 273 ? -11.661 21.720 12.894 1.00 71.44 273 THR A O 1
ATOM 2046 N N . ALA A 1 274 ? -11.326 22.246 10.731 1.00 75.56 274 ALA A N 1
ATOM 2047 C CA . ALA A 1 274 ? -10.816 23.594 10.935 1.00 75.56 274 ALA A CA 1
ATOM 2048 C C . ALA A 1 274 ? -11.938 24.648 10.953 1.00 75.56 274 ALA A C 1
ATOM 2050 O O . ALA A 1 274 ? -11.655 25.835 11.106 1.00 75.56 274 ALA A O 1
ATOM 2051 N N . GLY A 1 275 ? -13.204 24.236 10.810 1.00 78.00 275 GLY A N 1
ATOM 2052 C CA . GLY A 1 275 ? -14.335 25.155 10.721 1.00 78.00 275 GLY A CA 1
ATOM 2053 C C . GLY A 1 275 ? -14.529 25.754 9.326 1.00 78.00 275 GLY A C 1
ATOM 2054 O O . GLY A 1 275 ? -15.357 26.650 9.169 1.00 78.00 275 GLY A O 1
ATOM 2055 N N . ALA A 1 276 ? -13.782 25.293 8.318 1.00 78.94 276 ALA A N 1
ATOM 2056 C CA . ALA A 1 276 ? -13.915 25.766 6.949 1.00 78.94 276 ALA A CA 1
ATOM 2057 C C . ALA A 1 276 ? -14.992 24.965 6.209 1.00 78.94 276 ALA A C 1
ATOM 2059 O O . ALA A 1 276 ? -15.078 23.743 6.333 1.00 78.94 276 ALA A O 1
ATOM 2060 N N . ALA A 1 277 ? -15.817 25.660 5.427 1.00 82.50 277 ALA A N 1
ATOM 2061 C CA . ALA A 1 277 ? -16.788 25.005 4.561 1.00 82.50 277 ALA A CA 1
ATOM 2062 C C . ALA A 1 277 ? -16.070 24.157 3.502 1.00 82.50 277 ALA A C 1
ATOM 2064 O O . ALA A 1 277 ? -15.046 24.563 2.947 1.00 82.50 277 ALA A O 1
ATOM 2065 N N . ASP A 1 278 ? -16.633 22.994 3.203 1.00 83.50 278 ASP A N 1
ATOM 2066 C CA . ASP A 1 278 ? -16.121 22.089 2.201 1.00 83.50 278 ASP A CA 1
ATOM 2067 C C . ASP A 1 278 ? -16.270 22.711 0.821 1.00 83.50 278 ASP A C 1
ATOM 2069 O O . ASP A 1 278 ? -17.379 22.963 0.338 1.00 83.50 278 ASP A O 1
ATOM 2073 N N . ALA A 1 279 ? -15.119 22.971 0.211 1.00 81.38 279 ALA A N 1
ATOM 2074 C CA . ALA A 1 279 ? -14.986 23.523 -1.125 1.00 81.38 279 ALA A CA 1
ATOM 2075 C C . ALA A 1 279 ? -14.835 22.426 -2.201 1.00 81.38 279 ALA A C 1
ATOM 2077 O O . ALA A 1 279 ? -14.483 22.734 -3.340 1.00 81.38 279 ALA A O 1
ATOM 2078 N N . GLY A 1 280 ? -15.066 21.155 -1.855 1.00 88.88 280 GLY A N 1
ATOM 2079 C CA . GLY A 1 280 ? -14.873 20.001 -2.729 1.00 88.88 280 GLY A CA 1
ATOM 2080 C C . GLY A 1 280 ? -13.439 19.489 -2.646 1.00 88.88 280 GLY A C 1
ATOM 2081 O O . GLY A 1 280 ? -13.111 18.673 -1.786 1.00 88.88 280 GLY A O 1
ATOM 2082 N N . ASN A 1 281 ? -12.566 19.952 -3.544 1.00 93.19 281 ASN A N 1
ATOM 2083 C CA . ASN A 1 281 ? -11.190 19.457 -3.641 1.00 93.19 281 ASN A CA 1
ATOM 2084 C C . ASN A 1 281 ? -10.345 19.837 -2.417 1.00 93.19 281 ASN A C 1
ATOM 2086 O O . ASN A 1 281 ? -10.114 21.012 -2.134 1.00 93.19 281 ASN A O 1
ATOM 2090 N N . ARG A 1 282 ? -9.820 18.818 -1.738 1.00 93.12 282 ARG A N 1
ATOM 2091 C CA . ARG A 1 282 ? -8.883 18.909 -0.620 1.00 93.12 282 ARG A CA 1
ATOM 2092 C C . ARG A 1 282 ? -7.467 18.647 -1.109 1.00 93.12 282 ARG A C 1
ATOM 2094 O O . ARG A 1 282 ? -7.230 17.716 -1.872 1.00 93.12 282 ARG A O 1
ATOM 2101 N N . ASN A 1 283 ? -6.530 19.463 -0.653 1.00 92.94 283 ASN A N 1
ATOM 2102 C CA . ASN A 1 283 ? -5.099 19.266 -0.838 1.00 92.94 283 ASN A CA 1
ATOM 2103 C C . ASN A 1 283 ? -4.517 18.473 0.334 1.00 92.94 283 ASN A C 1
ATOM 2105 O O . ASN A 1 283 ? -5.101 18.414 1.424 1.00 92.94 283 ASN A O 1
ATOM 2109 N N . ARG A 1 284 ? -3.302 17.948 0.152 1.00 91.44 284 ARG A N 1
ATOM 2110 C CA . ARG A 1 284 ? -2.504 17.445 1.271 1.00 91.44 284 ARG A CA 1
ATOM 2111 C C . ARG A 1 284 ? -2.403 18.508 2.369 1.00 91.44 284 ARG A C 1
ATOM 2113 O O . ARG A 1 284 ? -2.136 19.677 2.104 1.00 91.44 284 ARG A O 1
ATOM 2120 N N . GLY A 1 285 ? -2.582 18.084 3.618 1.00 89.94 285 GLY A N 1
ATOM 2121 C CA . GLY A 1 285 ? -2.555 18.984 4.773 1.00 89.94 285 GLY A CA 1
ATOM 2122 C C . GLY A 1 285 ? -3.923 19.547 5.169 1.00 89.94 285 GLY A C 1
ATOM 2123 O O . GLY A 1 285 ? -4.005 20.245 6.174 1.00 89.94 285 GLY A O 1
ATOM 2124 N N . GLN A 1 286 ? -4.990 19.224 4.435 1.00 92.06 286 GLN A N 1
ATOM 2125 C CA . GLN A 1 286 ? -6.373 19.521 4.818 1.00 92.06 286 GLN A CA 1
ATOM 2126 C C . GLN A 1 286 ? -7.066 18.242 5.312 1.00 92.06 286 GLN A C 1
ATOM 2128 O O . GLN A 1 286 ? -6.702 17.143 4.885 1.00 92.06 286 GLN A O 1
ATOM 2133 N N . SER A 1 287 ? -8.043 18.369 6.220 1.00 92.81 287 SER A N 1
ATOM 2134 C CA . SER A 1 287 ? -8.859 17.213 6.617 1.00 92.81 287 SER A CA 1
ATOM 2135 C C . SER A 1 287 ? -9.652 16.689 5.425 1.00 92.81 287 SER A C 1
ATOM 2137 O O . SER A 1 287 ? -9.828 17.385 4.422 1.00 92.81 287 SER A O 1
ATOM 2139 N N . ASP A 1 288 ? -10.081 15.434 5.517 1.00 94.88 288 ASP A N 1
ATOM 2140 C CA . ASP A 1 288 ? -10.836 14.750 4.465 1.00 94.88 288 ASP A CA 1
ATOM 2141 C C . ASP A 1 288 ? -10.068 14.607 3.140 1.00 94.88 288 ASP A C 1
ATOM 2143 O O . ASP A 1 288 ? -10.638 14.213 2.127 1.00 94.88 288 ASP A O 1
ATOM 2147 N N . HIS A 1 289 ? -8.752 14.853 3.135 1.00 95.19 289 HIS A N 1
ATOM 2148 C CA . HIS A 1 289 ? -7.873 14.465 2.039 1.00 95.19 289 HIS A CA 1
ATOM 2149 C C . HIS A 1 289 ? -7.731 12.936 1.996 1.00 95.19 289 HIS A C 1
ATOM 2151 O O . HIS A 1 289 ? -7.254 12.324 2.958 1.00 95.19 289 HIS A O 1
ATOM 2157 N N . ARG A 1 290 ? -8.133 12.314 0.882 1.00 96.38 290 ARG A N 1
ATOM 2158 C CA . ARG A 1 290 ? -8.458 10.873 0.832 1.00 96.38 290 ARG A CA 1
ATOM 2159 C C . ARG A 1 290 ? -7.340 9.957 0.339 1.00 96.38 290 ARG A C 1
ATOM 2161 O O . ARG A 1 290 ? -7.555 8.748 0.254 1.00 96.38 290 ARG A O 1
ATOM 2168 N N . THR A 1 291 ? -6.146 10.488 0.082 1.00 96.56 291 THR A N 1
ATOM 2169 C CA . THR A 1 291 ? -4.943 9.676 -0.148 1.00 96.56 291 THR A CA 1
ATOM 2170 C C . THR A 1 291 ? -3.913 9.840 0.962 1.00 96.56 291 THR A C 1
ATOM 2172 O O . THR A 1 291 ? -3.780 10.902 1.578 1.00 96.56 291 THR A O 1
ATOM 2175 N N . ARG A 1 292 ? -3.177 8.759 1.232 1.00 96.81 292 ARG A N 1
ATOM 2176 C CA . ARG A 1 292 ? -1.974 8.764 2.075 1.00 96.81 292 ARG A CA 1
ATOM 2177 C C . ARG A 1 292 ? -0.883 7.962 1.401 1.00 96.81 292 ARG A C 1
ATOM 2179 O O . ARG A 1 292 ? -1.152 6.919 0.804 1.00 96.81 292 ARG A O 1
ATOM 2186 N N . MET A 1 293 ? 0.341 8.452 1.517 1.00 95.88 293 MET A N 1
ATOM 2187 C CA . MET A 1 293 ? 1.495 7.784 0.937 1.00 95.88 293 MET A CA 1
ATOM 2188 C C . MET A 1 293 ? 2.031 6.703 1.874 1.00 95.88 293 MET A C 1
ATOM 2190 O O . MET A 1 293 ? 2.099 6.901 3.089 1.00 95.88 293 MET A O 1
ATOM 2194 N N . ILE A 1 294 ? 2.454 5.583 1.294 1.00 97.38 294 ILE A N 1
ATOM 2195 C CA . ILE A 1 294 ? 3.458 4.721 1.906 1.00 97.38 294 ILE A CA 1
ATOM 2196 C C . ILE A 1 294 ? 4.807 4.963 1.240 1.00 97.38 294 ILE A C 1
ATOM 2198 O O . ILE A 1 294 ? 4.911 4.953 0.014 1.00 97.38 294 ILE A O 1
ATOM 2202 N N . ARG A 1 295 ? 5.855 5.177 2.028 1.00 96.75 295 ARG A N 1
ATOM 2203 C CA . ARG A 1 295 ? 7.212 5.290 1.497 1.00 96.75 295 ARG A CA 1
ATOM 2204 C C . ARG A 1 295 ? 7.848 3.917 1.425 1.00 96.75 295 ARG A C 1
ATOM 2206 O O . ARG A 1 295 ? 7.908 3.199 2.423 1.00 96.75 295 ARG A O 1
ATOM 2213 N N . VAL A 1 296 ? 8.362 3.595 0.244 1.00 95.56 296 VAL A N 1
ATOM 2214 C CA . VAL A 1 296 ? 9.048 2.334 -0.029 1.00 95.56 296 VAL A CA 1
ATOM 2215 C C . VAL A 1 296 ? 10.461 2.642 -0.474 1.00 95.56 296 VAL A C 1
ATOM 2217 O O . VAL A 1 296 ? 10.668 3.367 -1.441 1.00 95.56 296 VAL A O 1
ATOM 2220 N N . ASN A 1 297 ? 11.434 2.130 0.270 1.00 94.88 297 ASN A N 1
ATOM 2221 C CA . ASN A 1 297 ? 12.848 2.300 -0.034 1.00 94.88 297 ASN A CA 1
ATOM 2222 C C . ASN A 1 297 ? 13.688 1.196 0.628 1.00 94.88 297 ASN A C 1
ATOM 2224 O O . ASN A 1 297 ? 13.155 0.270 1.240 1.00 94.88 297 ASN A O 1
ATOM 2228 N N . ASN A 1 298 ? 15.015 1.302 0.549 1.00 90.25 298 ASN A N 1
ATOM 2229 C CA . ASN A 1 298 ? 15.927 0.302 1.115 1.00 90.25 298 ASN A CA 1
ATOM 2230 C C . ASN A 1 298 ? 15.772 0.089 2.633 1.00 90.25 298 ASN A C 1
ATOM 2232 O O . ASN A 1 298 ? 16.102 -0.995 3.115 1.00 90.25 298 ASN A O 1
ATOM 2236 N N . THR A 1 299 ? 15.255 1.072 3.380 1.00 92.81 299 THR A N 1
ATOM 2237 C CA . THR A 1 299 ? 14.995 0.962 4.827 1.00 92.81 299 THR A CA 1
ATOM 2238 C C . THR A 1 299 ? 13.536 0.637 5.160 1.00 92.81 299 THR A C 1
ATOM 2240 O O . THR A 1 299 ? 13.247 0.283 6.301 1.00 92.81 299 THR A O 1
ATOM 2243 N N . HIS A 1 300 ? 12.625 0.734 4.188 1.00 94.62 300 HIS A N 1
ATOM 2244 C CA . HIS A 1 300 ? 11.180 0.541 4.342 1.00 94.62 300 HIS A CA 1
ATOM 2245 C C . HIS A 1 300 ? 10.659 -0.358 3.217 1.00 94.62 300 HIS A C 1
ATOM 2247 O O . HIS A 1 300 ? 10.231 0.097 2.156 1.00 94.62 300 HIS A O 1
ATOM 2253 N N . GLN A 1 301 ? 10.754 -1.667 3.432 1.00 95.06 301 GLN A N 1
ATOM 2254 C CA . GLN A 1 301 ? 10.613 -2.682 2.387 1.00 95.06 301 GLN A CA 1
ATOM 2255 C C . GLN A 1 301 ? 9.180 -3.241 2.362 1.00 95.06 301 GLN A C 1
ATOM 2257 O O . GLN A 1 301 ? 8.943 -4.410 2.669 1.00 95.06 301 GLN A O 1
ATOM 2262 N N . LEU A 1 302 ? 8.195 -2.394 2.039 1.00 95.38 302 LEU A N 1
ATOM 2263 C CA . LEU A 1 302 ? 6.759 -2.742 2.042 1.00 95.38 302 LEU A CA 1
ATOM 2264 C C . LEU A 1 302 ? 6.235 -3.256 3.395 1.00 95.38 302 LEU A C 1
ATOM 2266 O O . LEU A 1 302 ? 5.276 -4.030 3.463 1.00 95.38 302 LEU A O 1
ATOM 2270 N N . ASP A 1 303 ? 6.870 -2.865 4.492 1.00 95.12 303 ASP A N 1
ATOM 2271 C CA . ASP A 1 303 ? 6.488 -3.224 5.856 1.00 95.12 303 ASP A CA 1
ATOM 2272 C C . ASP A 1 303 ? 5.609 -2.155 6.531 1.00 95.12 303 ASP A C 1
ATOM 2274 O O . ASP A 1 303 ? 5.284 -2.264 7.716 1.00 95.12 303 ASP A O 1
ATOM 2278 N N . ASN A 1 304 ? 5.178 -1.157 5.756 1.00 96.94 304 ASN A N 1
ATOM 2279 C CA . ASN A 1 304 ? 4.301 -0.078 6.185 1.00 96.94 304 ASN A CA 1
ATOM 2280 C C . ASN A 1 304 ? 2.958 -0.617 6.702 1.00 96.94 304 ASN A C 1
ATOM 2282 O O . ASN A 1 304 ? 2.490 -1.714 6.366 1.00 96.94 304 ASN A O 1
ATOM 2286 N N . ARG A 1 305 ? 2.313 0.190 7.539 1.00 97.25 305 ARG A N 1
ATOM 2287 C CA . ARG A 1 305 ? 1.037 -0.113 8.186 1.00 97.25 305 ARG A CA 1
ATOM 2288 C C . ARG A 1 305 ? 0.106 1.088 8.086 1.00 97.25 305 ARG A C 1
ATOM 2290 O O . ARG A 1 305 ? 0.550 2.224 8.007 1.00 97.25 305 ARG A O 1
ATOM 2297 N N . THR A 1 306 ? -1.191 0.835 8.113 1.00 97.19 306 THR A N 1
ATOM 2298 C CA . THR A 1 306 ? -2.236 1.846 8.256 1.00 97.19 306 THR A CA 1
ATOM 2299 C C . THR A 1 306 ? -2.707 1.873 9.701 1.00 97.19 306 THR A C 1
ATOM 2301 O O . THR A 1 306 ? -3.089 0.840 10.242 1.00 97.19 306 THR A O 1
ATOM 2304 N N . LEU A 1 307 ? -2.699 3.051 10.314 1.00 96.75 307 LEU A N 1
ATOM 2305 C CA . LEU A 1 307 ? -3.246 3.308 11.640 1.00 96.75 307 LEU A CA 1
ATOM 2306 C C . LEU A 1 307 ? -4.541 4.103 11.496 1.00 96.75 307 LEU A C 1
ATOM 2308 O O . LEU A 1 307 ? -4.568 5.122 10.802 1.00 96.75 307 LEU A O 1
ATOM 2312 N N . ILE A 1 308 ? -5.581 3.664 12.202 1.00 96.25 308 ILE A N 1
ATOM 2313 C CA . ILE A 1 308 ? -6.766 4.483 12.447 1.00 96.25 308 ILE A CA 1
ATOM 2314 C C . ILE A 1 308 ? -6.974 4.679 13.940 1.00 96.25 308 ILE A C 1
ATOM 2316 O O . ILE A 1 308 ? -6.774 3.764 14.738 1.00 96.25 308 ILE A O 1
ATOM 2320 N N . GLU A 1 309 ? -7.373 5.886 14.307 1.00 94.50 309 GLU A N 1
ATOM 2321 C CA . GLU A 1 309 ? -7.541 6.313 15.689 1.00 94.50 309 GLU A CA 1
ATOM 2322 C C . GLU A 1 309 ? -8.822 7.132 15.818 1.00 94.50 309 GLU A C 1
ATOM 2324 O O . GLU A 1 309 ? -9.118 7.968 14.966 1.00 94.50 309 GLU A O 1
ATOM 2329 N N . GLN A 1 310 ? -9.608 6.898 16.865 1.00 92.19 310 GLN A N 1
ATOM 2330 C CA . GLN A 1 310 ? -10.831 7.667 17.063 1.00 92.19 310 GLN A CA 1
ATOM 2331 C C . GLN A 1 310 ? -10.518 9.087 17.537 1.00 92.19 310 GLN A C 1
ATOM 2333 O O . GLN A 1 310 ? -9.851 9.272 18.554 1.00 92.19 310 GLN A O 1
ATOM 2338 N N . VAL A 1 311 ? -11.067 10.093 16.852 1.00 87.00 311 VAL A N 1
ATOM 2339 C CA . VAL A 1 311 ? -11.018 11.483 17.313 1.00 87.00 311 VAL A CA 1
ATOM 2340 C C . VAL A 1 311 ? -12.241 11.723 18.193 1.00 87.00 311 VAL A C 1
ATOM 2342 O O . VAL A 1 311 ? -13.371 11.757 17.708 1.00 87.00 311 VAL A O 1
ATOM 2345 N N . ARG A 1 312 ? -12.035 11.861 19.505 1.00 76.00 312 ARG A N 1
ATOM 2346 C CA . ARG A 1 312 ? -13.107 12.186 20.457 1.00 76.00 312 ARG A CA 1
ATOM 2347 C C . ARG A 1 312 ? -12.871 13.543 21.117 1.00 76.00 312 ARG A C 1
ATOM 2349 O O . ARG A 1 312 ? -11.785 13.764 21.649 1.00 76.00 312 ARG A O 1
ATOM 2356 N N . PRO A 1 313 ? -13.894 14.408 21.189 1.00 58.97 313 PRO A N 1
ATOM 2357 C CA . PRO A 1 313 ? -13.875 15.571 22.063 1.00 58.97 313 PRO A CA 1
ATOM 2358 C C . PRO A 1 313 ? -14.320 15.160 23.481 1.00 58.97 313 PRO A C 1
ATOM 2360 O O . PRO A 1 313 ? -15.501 15.250 23.792 1.00 58.97 313 PRO A O 1
ATOM 2363 N N . ALA A 1 314 ? -13.433 14.627 24.339 1.00 55.44 314 ALA A N 1
ATOM 2364 C CA . ALA A 1 314 ? -13.801 14.315 25.737 1.00 55.44 314 ALA A CA 1
ATOM 2365 C C . ALA A 1 314 ? -12.620 14.038 26.708 1.00 55.44 314 ALA A C 1
ATOM 2367 O O . ALA A 1 314 ? -11.546 13.637 26.259 1.00 55.44 314 ALA A O 1
ATOM 2368 N N . PRO A 1 315 ? -12.827 14.179 28.043 1.00 49.97 315 PRO A N 1
ATOM 2369 C CA . PRO A 1 315 ? -11.807 14.521 29.056 1.00 49.97 315 PRO A CA 1
ATOM 2370 C C . PRO A 1 315 ? -10.892 13.380 29.543 1.00 49.97 315 PRO A C 1
ATOM 2372 O O . PRO A 1 315 ? -10.000 13.613 30.354 1.00 49.97 315 PRO A O 1
ATOM 2375 N N . ASN A 1 316 ? -11.076 12.147 29.062 1.00 59.03 316 ASN A N 1
ATOM 2376 C CA . ASN A 1 316 ? -10.580 10.952 29.767 1.00 59.03 316 ASN A CA 1
ATOM 2377 C C . ASN A 1 316 ? -9.412 10.251 29.050 1.00 59.03 316 ASN A C 1
ATOM 2379 O O . ASN A 1 316 ? -9.222 9.047 29.241 1.00 59.03 316 ASN A O 1
ATOM 2383 N N . ALA A 1 317 ? -8.713 10.961 28.152 1.00 62.94 317 ALA A N 1
ATOM 2384 C CA . ALA A 1 317 ? -7.568 10.482 27.360 1.00 62.94 317 ALA A CA 1
ATOM 2385 C C . ALA A 1 317 ? -7.726 9.043 26.813 1.00 62.94 317 ALA A C 1
ATOM 2387 O O . ALA A 1 317 ? -6.777 8.261 26.769 1.00 62.94 317 ALA A O 1
ATOM 2388 N N . THR A 1 318 ? -8.950 8.643 26.441 1.00 79.44 318 THR A N 1
ATOM 2389 C CA . THR A 1 318 ? -9.201 7.285 25.952 1.00 79.44 318 THR A CA 1
ATOM 2390 C C . THR A 1 318 ? -8.805 7.210 24.493 1.00 79.44 318 THR A C 1
ATOM 2392 O O . THR A 1 318 ? -9.474 7.786 23.637 1.00 79.44 318 THR A O 1
ATOM 2395 N N . ARG A 1 319 ? -7.714 6.495 24.226 1.00 85.69 319 ARG A N 1
ATOM 2396 C CA . ARG A 1 319 ? -7.166 6.329 22.890 1.00 85.69 319 ARG A CA 1
ATOM 2397 C C . ARG A 1 319 ? -7.610 4.986 22.331 1.00 85.69 319 ARG A C 1
ATOM 2399 O O . ARG A 1 319 ? -7.120 3.942 22.748 1.00 85.69 319 ARG A O 1
ATOM 2406 N N . LEU A 1 320 ? -8.552 5.014 21.393 1.00 92.19 320 LEU A N 1
ATOM 2407 C CA . LEU A 1 320 ? -8.955 3.824 20.647 1.00 92.19 320 LEU A CA 1
ATOM 2408 C C . LEU A 1 320 ? -8.274 3.849 19.288 1.00 92.19 320 LEU A C 1
ATOM 2410 O O . LEU A 1 320 ? -8.411 4.821 18.545 1.00 92.19 320 LEU A O 1
ATOM 2414 N N . GLN A 1 321 ? -7.540 2.786 18.978 1.00 94.12 321 GLN A N 1
ATOM 2415 C CA . GLN A 1 321 ? -6.828 2.647 17.717 1.00 94.12 321 GLN A CA 1
ATOM 2416 C C . GLN A 1 321 ? -6.774 1.192 17.259 1.00 94.12 321 GLN A C 1
ATOM 2418 O O . GLN A 1 321 ? -6.792 0.278 18.087 1.00 94.12 321 GLN A O 1
ATOM 2423 N N . ILE A 1 322 ? -6.639 1.003 15.948 1.00 96.19 322 ILE A N 1
ATOM 2424 C CA . ILE A 1 322 ? -6.238 -0.268 15.339 1.00 96.19 322 ILE A CA 1
ATOM 2425 C C . ILE A 1 322 ? -5.202 -0.014 14.241 1.00 96.19 322 ILE A C 1
ATOM 2427 O O . ILE A 1 322 ? -5.173 1.051 13.621 1.00 96.19 322 ILE A O 1
ATOM 2431 N N . ILE A 1 323 ? -4.354 -1.007 13.995 1.00 96.69 323 ILE A N 1
ATOM 2432 C CA . ILE A 1 323 ? -3.287 -0.976 12.999 1.00 96.69 323 ILE A CA 1
ATOM 2433 C C . ILE A 1 323 ? -3.471 -2.157 12.044 1.00 96.69 323 ILE A C 1
ATOM 2435 O O . ILE A 1 323 ? -3.652 -3.297 12.467 1.00 96.69 323 ILE A O 1
ATOM 2439 N N . LYS A 1 324 ? -3.390 -1.900 10.740 1.00 97.06 324 LYS A N 1
ATOM 2440 C CA . LYS A 1 324 ? -3.468 -2.919 9.689 1.00 97.06 324 LYS A CA 1
ATOM 2441 C C . LYS A 1 324 ? -2.207 -2.909 8.833 1.00 97.06 324 LYS A C 1
ATOM 2443 O O . LYS A 1 324 ? -1.743 -1.828 8.478 1.00 97.06 324 LYS A O 1
ATOM 2448 N N . PRO A 1 325 ? -1.623 -4.067 8.487 1.00 97.12 325 PRO A N 1
ATOM 2449 C CA . PRO A 1 325 ? -0.521 -4.104 7.539 1.00 97.12 325 PRO A CA 1
ATOM 2450 C C . PRO A 1 325 ? -0.971 -3.627 6.156 1.00 97.12 325 PRO A C 1
ATOM 2452 O O . PRO A 1 325 ? -2.133 -3.783 5.764 1.00 97.12 325 PRO A O 1
ATOM 2455 N N . VAL A 1 326 ? -0.026 -3.058 5.413 1.00 96.31 326 VAL A N 1
ATOM 2456 C CA . VAL A 1 326 ? -0.162 -2.916 3.967 1.00 96.31 326 VAL A CA 1
ATOM 2457 C C . VAL A 1 326 ? 0.325 -4.230 3.348 1.00 96.31 326 VAL A C 1
ATOM 2459 O O . VAL A 1 326 ? 1.467 -4.644 3.571 1.00 96.31 326 VAL A O 1
ATOM 2462 N N . PHE A 1 327 ? -0.572 -4.894 2.617 1.00 96.94 327 PHE A N 1
ATOM 2463 C CA . PHE A 1 327 ? -0.531 -6.284 2.135 1.00 96.94 327 PHE A CA 1
ATOM 2464 C C . PHE A 1 327 ? -0.809 -7.362 3.191 1.00 96.94 327 PHE A C 1
ATOM 2466 O O . PHE A 1 327 ? -0.539 -7.192 4.383 1.00 96.94 327 PHE A O 1
ATOM 2473 N N . GLU A 1 328 ? -1.355 -8.489 2.731 1.00 95.69 328 GLU A N 1
ATOM 2474 C CA . GLU A 1 328 ? -1.606 -9.658 3.571 1.00 95.69 328 GLU A CA 1
ATOM 2475 C C . GLU A 1 328 ? -0.290 -10.283 4.057 1.00 95.69 328 GLU A C 1
ATOM 2477 O O . GLU A 1 328 ? 0.707 -10.326 3.332 1.00 95.69 328 GLU A O 1
ATOM 2482 N N . ARG A 1 329 ? -0.275 -10.734 5.317 1.00 93.06 329 ARG A N 1
ATOM 2483 C CA . ARG A 1 329 ? 0.906 -11.326 5.975 1.00 93.06 329 ARG A CA 1
ATOM 2484 C C . ARG A 1 329 ? 0.770 -12.824 6.242 1.00 93.06 329 ARG A C 1
ATOM 2486 O O . ARG A 1 329 ? 1.765 -13.484 6.518 1.00 93.06 329 ARG A O 1
ATOM 2493 N N . ALA A 1 330 ? -0.447 -13.354 6.191 1.00 90.94 330 ALA A N 1
ATOM 2494 C CA . ALA A 1 330 ? -0.735 -14.762 6.428 1.00 90.94 330 ALA A CA 1
ATOM 2495 C C . ALA A 1 330 ? -1.915 -15.202 5.538 1.00 90.94 330 ALA A C 1
ATOM 2497 O O . ALA A 1 330 ? -3.057 -15.113 5.988 1.00 90.94 330 ALA A O 1
ATOM 2498 N N . PRO A 1 331 ? -1.650 -15.665 4.299 1.00 93.62 331 PRO A N 1
ATOM 2499 C CA . PRO A 1 331 ? -0.322 -15.884 3.704 1.00 93.62 331 PRO A CA 1
ATOM 2500 C C . PRO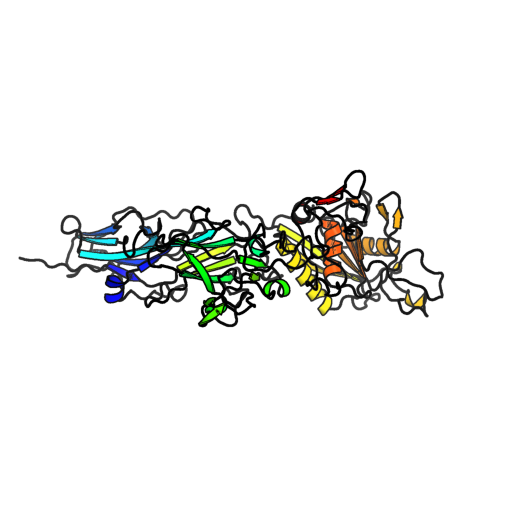 A 1 331 ? 0.423 -14.581 3.358 1.00 93.62 331 PRO A C 1
ATOM 2502 O O . PRO A 1 331 ? -0.189 -13.533 3.181 1.00 93.62 331 PRO A O 1
ATOM 2505 N N . GLU A 1 332 ? 1.757 -14.639 3.269 1.00 95.38 332 GLU A N 1
ATOM 2506 C CA . GLU A 1 332 ? 2.576 -13.492 2.848 1.00 95.38 332 GLU A CA 1
ATOM 2507 C C . GLU A 1 332 ? 2.339 -13.189 1.359 1.00 95.38 332 GLU A C 1
ATOM 2509 O O . GLU A 1 332 ? 2.702 -13.971 0.473 1.00 95.38 332 GLU A O 1
ATOM 2514 N N . GLU A 1 333 ? 1.708 -12.045 1.089 1.00 95.50 333 GLU A N 1
ATOM 2515 C CA . GLU A 1 333 ? 1.381 -11.595 -0.266 1.00 95.50 333 GLU A CA 1
ATOM 2516 C C . GLU A 1 333 ? 2.531 -10.826 -0.924 1.00 95.50 333 GLU A C 1
ATOM 2518 O O . GLU A 1 333 ? 2.606 -10.765 -2.163 1.00 95.50 333 GLU A O 1
ATOM 2523 N N . ARG A 1 334 ? 3.425 -10.230 -0.125 1.00 97.19 334 ARG A N 1
ATOM 2524 C CA . ARG A 1 334 ? 4.540 -9.467 -0.677 1.00 97.19 334 ARG A CA 1
ATOM 2525 C C . ARG A 1 334 ? 5.451 -10.360 -1.505 1.00 97.19 334 ARG A C 1
ATOM 2527 O O . ARG A 1 334 ? 5.537 -11.585 -1.356 1.00 97.19 334 ARG A O 1
ATOM 2534 N N . ARG A 1 335 ? 6.154 -9.693 -2.403 1.00 97.88 335 ARG A N 1
ATOM 2535 C CA . ARG A 1 335 ? 7.098 -10.289 -3.334 1.00 97.88 335 ARG A CA 1
ATOM 2536 C C . ARG A 1 335 ? 8.340 -9.416 -3.443 1.00 97.88 335 ARG A C 1
ATOM 2538 O O . ARG A 1 335 ? 8.327 -8.263 -3.012 1.00 97.88 335 ARG A O 1
ATOM 2545 N N . ARG A 1 336 ? 9.399 -9.952 -4.037 1.00 97.94 336 ARG A N 1
ATOM 2546 C CA . ARG A 1 336 ? 10.654 -9.236 -4.292 1.00 97.94 336 ARG A CA 1
ATOM 2547 C C . ARG A 1 336 ? 11.133 -9.456 -5.712 1.00 97.94 336 ARG A C 1
ATOM 2549 O O . ARG A 1 336 ? 10.899 -10.519 -6.278 1.00 97.94 336 ARG A O 1
ATOM 2556 N N . ILE A 1 337 ? 11.819 -8.464 -6.256 1.00 98.06 337 ILE A N 1
ATOM 2557 C CA . ILE A 1 337 ? 12.537 -8.550 -7.527 1.00 98.06 337 ILE A CA 1
ATOM 2558 C C . ILE A 1 337 ? 13.899 -7.892 -7.359 1.00 98.06 337 ILE A C 1
ATOM 2560 O O . ILE A 1 337 ? 14.001 -6.874 -6.679 1.00 98.06 337 ILE A O 1
ATOM 2564 N N . ARG A 1 338 ? 14.929 -8.455 -7.985 1.00 98.44 338 ARG A N 1
ATOM 2565 C CA . ARG A 1 338 ? 16.255 -7.841 -8.049 1.00 98.44 338 ARG A CA 1
ATOM 2566 C C . ARG A 1 338 ? 16.467 -7.169 -9.387 1.00 98.44 338 ARG A C 1
ATOM 2568 O O . ARG A 1 338 ? 16.183 -7.749 -10.437 1.00 98.44 338 ARG A O 1
ATOM 2575 N N . ILE A 1 339 ? 16.948 -5.936 -9.317 1.00 98.44 339 ILE A N 1
ATOM 2576 C CA . ILE A 1 339 ? 17.176 -5.083 -10.473 1.00 98.44 339 ILE A CA 1
ATOM 2577 C C . ILE A 1 339 ? 18.579 -4.500 -10.360 1.00 98.44 339 ILE A C 1
ATOM 2579 O O . ILE A 1 339 ? 18.917 -3.814 -9.398 1.00 98.44 339 ILE A O 1
ATOM 2583 N N . HIS A 1 340 ? 19.390 -4.761 -11.372 1.00 98.56 340 HIS A N 1
ATOM 2584 C CA . HIS A 1 340 ? 20.739 -4.250 -11.493 1.00 98.56 340 HIS A CA 1
ATOM 2585 C C . HIS A 1 340 ? 20.752 -3.089 -12.477 1.00 98.56 340 HIS A C 1
ATOM 2587 O O . HIS A 1 340 ? 20.547 -3.284 -13.676 1.00 98.56 340 HIS A O 1
ATOM 2593 N N . LEU A 1 341 ? 21.027 -1.886 -11.982 1.00 98.12 341 LEU A N 1
ATOM 2594 C CA . LEU A 1 341 ? 21.309 -0.738 -12.830 1.00 98.12 341 LEU A CA 1
ATOM 2595 C C . LEU A 1 341 ? 22.782 -0.794 -13.245 1.00 98.12 341 LEU A C 1
ATOM 2597 O O . LEU A 1 341 ? 23.678 -0.554 -12.434 1.00 98.12 341 LEU A O 1
ATOM 2601 N N . VAL A 1 342 ? 23.040 -1.164 -14.495 1.00 98.56 342 VAL A N 1
ATOM 2602 C CA . VAL A 1 342 ? 24.393 -1.319 -15.025 1.00 98.56 342 VAL A CA 1
ATOM 2603 C C . VAL A 1 342 ? 24.866 0.010 -15.602 1.00 98.56 342 VAL A C 1
ATOM 2605 O O . VAL A 1 342 ? 24.472 0.414 -16.693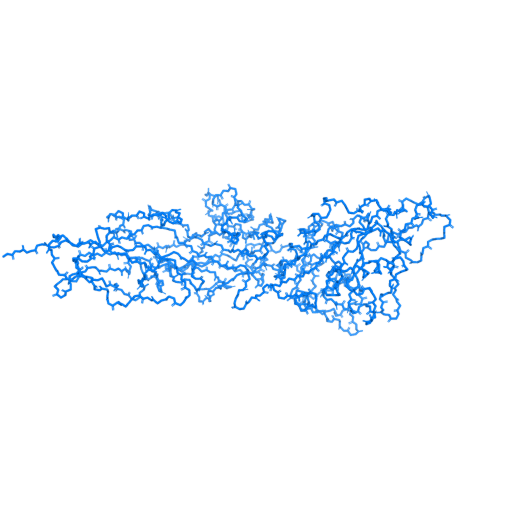 1.00 98.56 342 VAL A O 1
ATOM 2608 N N . ASN A 1 343 ? 25.734 0.684 -14.859 1.00 98.25 343 ASN A N 1
ATOM 2609 C CA . ASN A 1 343 ? 26.343 1.951 -15.214 1.00 98.25 343 ASN A CA 1
ATOM 2610 C C . ASN A 1 343 ? 27.626 1.718 -16.028 1.00 98.25 343 ASN A C 1
ATOM 2612 O O . ASN A 1 343 ? 28.685 1.403 -15.472 1.00 98.25 343 ASN A O 1
ATOM 2616 N N . VAL A 1 344 ? 27.537 1.844 -17.353 1.00 98.50 344 VAL A N 1
ATOM 2617 C CA . VAL A 1 344 ? 28.698 1.685 -18.237 1.00 98.50 344 VAL A CA 1
ATOM 2618 C C . VAL A 1 344 ? 29.561 2.947 -18.164 1.00 98.50 344 VAL A C 1
ATOM 2620 O O . VAL A 1 344 ? 29.056 4.067 -18.281 1.00 98.50 344 VAL A O 1
ATOM 2623 N N . ARG A 1 345 ? 30.870 2.787 -17.940 1.00 98.25 345 ARG A N 1
ATOM 2624 C CA . ARG A 1 345 ? 31.801 3.924 -17.882 1.00 98.25 345 ARG A CA 1
ATOM 2625 C C . ARG A 1 345 ? 31.985 4.584 -19.248 1.00 98.25 345 ARG A C 1
ATOM 2627 O O . ARG A 1 345 ? 31.931 3.918 -20.277 1.00 98.25 345 ARG A O 1
ATOM 2634 N N . SER A 1 346 ? 32.262 5.887 -19.252 1.00 96.12 346 SER A N 1
ATOM 2635 C CA . SER A 1 346 ? 32.577 6.653 -20.470 1.00 96.12 346 SER A CA 1
ATOM 2636 C C . SER A 1 346 ? 33.904 6.258 -21.118 1.00 96.12 346 SER A C 1
ATOM 2638 O O . SER A 1 346 ? 34.106 6.464 -22.310 1.00 96.12 346 SER A O 1
ATOM 2640 N N . SER A 1 347 ? 34.803 5.656 -20.344 1.00 96.44 347 SER A N 1
ATOM 2641 C CA . SER A 1 347 ? 36.063 5.077 -20.800 1.00 96.44 347 SER A CA 1
ATOM 2642 C C . SER A 1 347 ? 36.535 4.010 -19.811 1.00 96.44 347 SER A C 1
ATOM 2644 O O . SER A 1 347 ? 36.021 3.907 -18.693 1.00 96.44 347 SER A O 1
ATOM 2646 N N . VAL A 1 348 ? 37.522 3.203 -20.203 1.00 96.81 348 VAL A N 1
ATOM 2647 C CA . VAL A 1 348 ? 38.142 2.218 -19.304 1.00 96.81 348 VAL A CA 1
ATOM 2648 C C . VAL A 1 348 ? 38.775 2.935 -18.107 1.00 96.81 348 VAL A C 1
ATOM 2650 O O . VAL A 1 348 ? 39.598 3.833 -18.277 1.00 96.81 348 VAL A O 1
ATOM 2653 N N . GLY A 1 349 ? 38.374 2.552 -16.894 1.00 95.88 349 GLY A N 1
ATOM 2654 C CA . GLY A 1 349 ? 38.776 3.201 -15.642 1.00 95.88 349 GLY A CA 1
ATOM 2655 C C . GLY A 1 349 ? 38.121 4.565 -15.383 1.00 95.88 349 GLY A C 1
ATOM 2656 O O . GLY A 1 349 ? 38.413 5.187 -14.363 1.00 95.88 349 GLY A O 1
ATOM 2657 N N . GLY A 1 350 ? 37.248 5.031 -16.282 1.00 96.19 350 GLY A N 1
ATOM 2658 C CA . GLY A 1 350 ? 36.548 6.308 -16.184 1.00 96.19 350 GLY A CA 1
ATOM 2659 C C . GLY A 1 350 ? 35.356 6.299 -15.223 1.00 96.19 350 GLY A C 1
ATOM 2660 O O . GLY A 1 350 ? 35.092 5.334 -14.502 1.00 96.19 350 GLY A O 1
ATOM 2661 N N . ALA A 1 351 ? 34.606 7.401 -15.225 1.00 95.94 351 ALA A N 1
ATOM 2662 C CA . ALA A 1 351 ? 33.353 7.507 -14.484 1.00 95.94 351 ALA A CA 1
ATOM 2663 C C . ALA A 1 351 ? 32.209 6.803 -15.229 1.00 95.94 351 ALA A C 1
ATOM 2665 O O . ALA A 1 351 ? 32.196 6.758 -16.459 1.00 95.94 351 ALA A O 1
ATOM 2666 N N . GLY A 1 352 ? 31.241 6.277 -14.476 1.00 96.06 352 GLY A N 1
ATOM 2667 C CA . GLY A 1 352 ? 29.969 5.800 -15.017 1.00 96.06 352 GLY A CA 1
ATOM 2668 C C . GLY A 1 352 ? 29.173 6.925 -15.686 1.00 96.06 352 GLY A C 1
ATOM 2669 O O . GLY A 1 352 ? 29.243 8.071 -15.240 1.00 96.06 352 GLY A O 1
ATOM 2670 N N . ILE A 1 353 ? 28.418 6.609 -16.740 1.00 95.88 353 ILE A N 1
ATOM 2671 C CA . ILE A 1 353 ? 27.564 7.579 -17.439 1.00 95.88 353 ILE A CA 1
ATOM 2672 C C . ILE A 1 353 ? 26.360 8.043 -16.595 1.00 95.88 353 ILE A C 1
ATOM 2674 O O . ILE A 1 353 ? 25.863 9.154 -16.776 1.00 95.88 353 ILE A O 1
ATOM 2678 N N . LEU A 1 354 ? 25.897 7.231 -15.639 1.00 95.44 354 LEU A N 1
ATOM 2679 C CA . LEU A 1 354 ? 24.862 7.634 -14.688 1.00 95.44 354 LEU A CA 1
ATOM 2680 C C . LEU A 1 354 ? 25.450 8.502 -13.577 1.00 95.44 354 LEU A C 1
ATOM 2682 O O . LEU A 1 354 ? 26.347 8.087 -12.842 1.00 95.44 354 LEU A O 1
ATOM 2686 N N . THR A 1 355 ? 24.870 9.687 -13.399 1.00 95.25 355 THR A N 1
ATOM 2687 C CA . THR A 1 355 ? 25.143 10.536 -12.236 1.00 95.25 355 THR A CA 1
ATOM 2688 C C . THR A 1 355 ? 24.482 9.967 -10.978 1.00 95.25 355 THR A C 1
ATOM 2690 O O . THR A 1 355 ? 23.436 9.319 -11.055 1.00 95.25 355 THR A O 1
ATOM 2693 N N . ASN A 1 356 ? 25.030 10.282 -9.797 1.00 95.81 356 ASN A N 1
ATOM 2694 C CA . ASN A 1 356 ? 24.426 9.888 -8.514 1.00 95.81 356 ASN A CA 1
ATOM 2695 C C . ASN A 1 356 ? 22.962 10.350 -8.397 1.00 95.81 356 ASN A C 1
ATOM 2697 O O . ASN A 1 356 ? 22.110 9.584 -7.963 1.00 95.81 356 ASN A O 1
ATOM 2701 N N . ALA A 1 357 ? 22.654 11.574 -8.844 1.00 95.50 357 ALA A N 1
ATOM 2702 C CA . ALA A 1 357 ? 21.298 12.117 -8.793 1.00 95.50 357 ALA A CA 1
ATOM 2703 C C . ALA A 1 357 ? 20.313 11.310 -9.656 1.00 95.50 357 ALA A C 1
ATOM 2705 O O . ALA A 1 357 ? 19.216 10.992 -9.199 1.00 95.50 357 ALA A O 1
ATOM 2706 N N . ARG A 1 358 ? 20.707 10.936 -10.884 1.00 94.12 358 ARG A N 1
ATOM 2707 C CA . ARG A 1 358 ? 19.872 10.094 -11.752 1.00 94.12 358 ARG A CA 1
ATOM 2708 C C . ARG A 1 358 ? 19.722 8.685 -11.185 1.00 94.12 358 ARG A C 1
ATOM 2710 O O . ARG A 1 358 ? 18.613 8.163 -11.195 1.00 94.12 358 ARG A O 1
ATOM 2717 N N . ARG A 1 359 ? 20.798 8.086 -10.667 1.00 96.06 359 ARG A N 1
ATOM 2718 C CA . ARG A 1 359 ? 20.751 6.765 -10.025 1.00 96.06 359 ARG A CA 1
ATOM 2719 C C . ARG A 1 359 ? 19.752 6.742 -8.869 1.00 96.06 359 ARG A C 1
ATOM 2721 O O . ARG A 1 359 ? 18.876 5.884 -8.842 1.00 96.06 359 ARG A O 1
ATOM 2728 N N . ASP A 1 360 ? 19.863 7.688 -7.942 1.00 95.94 360 ASP A N 1
ATOM 2729 C CA . ASP A 1 360 ? 19.008 7.737 -6.752 1.00 95.94 360 ASP A CA 1
ATOM 2730 C C . ASP A 1 360 ? 17.537 7.998 -7.124 1.00 95.94 360 ASP A C 1
ATOM 2732 O O . ASP A 1 360 ? 16.621 7.510 -6.456 1.00 95.94 360 ASP A O 1
ATOM 2736 N N . LEU A 1 361 ? 17.300 8.739 -8.213 1.00 93.75 361 LEU A N 1
ATOM 2737 C CA . LEU A 1 361 ? 15.974 8.914 -8.795 1.00 93.75 361 LEU A CA 1
ATOM 2738 C C . LEU A 1 361 ? 15.431 7.590 -9.357 1.00 93.75 361 LEU A C 1
ATOM 2740 O O . LEU A 1 361 ? 14.362 7.165 -8.935 1.00 93.75 361 LEU A O 1
ATOM 2744 N N . VAL A 1 362 ? 16.188 6.889 -10.208 1.00 94.44 362 VAL A N 1
ATOM 2745 C CA . VAL A 1 362 ? 15.787 5.591 -10.790 1.00 94.44 362 VAL A CA 1
ATOM 2746 C C . VAL A 1 362 ? 15.523 4.538 -9.709 1.00 94.44 362 VAL A C 1
ATOM 2748 O O . VAL A 1 362 ? 14.529 3.817 -9.786 1.00 94.44 362 VAL A O 1
ATOM 2751 N N . PHE A 1 363 ? 16.363 4.469 -8.670 1.00 96.81 363 PHE A N 1
ATOM 2752 C CA . PHE A 1 363 ? 16.176 3.546 -7.542 1.00 96.81 363 PHE A CA 1
ATOM 2753 C C . PHE A 1 363 ? 14.816 3.753 -6.880 1.00 96.81 363 PHE A C 1
ATOM 2755 O O . PHE A 1 363 ? 14.056 2.802 -6.693 1.00 96.81 363 PHE A O 1
ATOM 2762 N N . ARG A 1 364 ? 14.499 5.013 -6.574 1.00 95.31 364 ARG A N 1
ATOM 2763 C CA . ARG A 1 364 ? 13.221 5.396 -5.982 1.00 95.31 364 ARG A CA 1
ATOM 2764 C C . ARG A 1 364 ? 12.058 5.048 -6.905 1.00 95.31 364 ARG A C 1
ATOM 2766 O O . ARG A 1 364 ? 11.117 4.408 -6.457 1.00 95.31 364 ARG A O 1
ATOM 2773 N N . THR A 1 365 ? 12.142 5.384 -8.190 1.00 93.56 365 THR A N 1
ATOM 2774 C CA . THR A 1 365 ? 11.062 5.136 -9.158 1.00 93.56 365 THR A CA 1
ATOM 2775 C C . THR A 1 365 ? 10.746 3.651 -9.304 1.00 93.56 365 THR A C 1
ATOM 2777 O O . THR A 1 365 ? 9.575 3.273 -9.323 1.00 93.56 365 THR A O 1
ATOM 2780 N N . PHE A 1 366 ? 11.762 2.783 -9.336 1.00 95.88 366 PHE A N 1
ATOM 2781 C CA . PHE A 1 366 ? 11.547 1.335 -9.300 1.00 95.88 366 PHE A CA 1
ATOM 2782 C C . PHE A 1 366 ? 10.782 0.904 -8.050 1.00 95.88 366 PHE A C 1
ATOM 2784 O O . PHE A 1 366 ? 9.818 0.144 -8.147 1.00 95.88 366 PHE A O 1
ATOM 2791 N N . GLN A 1 367 ? 11.201 1.396 -6.885 1.00 96.38 367 GLN A N 1
ATOM 2792 C CA . GLN A 1 367 ? 10.603 1.046 -5.600 1.00 96.38 367 GLN A CA 1
ATOM 2793 C C . GLN A 1 367 ? 9.159 1.539 -5.488 1.00 96.38 367 GLN A C 1
ATOM 2795 O O . GLN A 1 367 ? 8.294 0.768 -5.080 1.00 96.38 367 GLN A O 1
ATOM 2800 N N . GLU A 1 368 ? 8.874 2.771 -5.908 1.00 93.50 368 GLU A N 1
ATOM 2801 C CA . GLU A 1 368 ? 7.537 3.370 -5.874 1.00 93.50 368 GLU A CA 1
ATOM 2802 C C . GLU A 1 368 ? 6.561 2.671 -6.832 1.00 93.50 368 GLU A C 1
ATOM 2804 O O . GLU A 1 368 ? 5.426 2.378 -6.448 1.00 93.50 368 GLU A O 1
ATOM 2809 N N . ILE A 1 369 ? 6.990 2.346 -8.058 1.00 92.00 369 ILE A N 1
ATOM 2810 C CA . ILE A 1 369 ? 6.123 1.711 -9.062 1.00 92.00 369 ILE A CA 1
ATOM 2811 C C . ILE A 1 369 ? 5.866 0.241 -8.723 1.00 92.00 369 ILE A C 1
ATOM 2813 O O . ILE A 1 369 ? 4.717 -0.203 -8.712 1.00 92.00 369 ILE A O 1
ATOM 2817 N N . TYR A 1 370 ? 6.907 -0.535 -8.402 1.00 95.38 370 TYR A N 1
ATOM 2818 C CA . TYR A 1 370 ? 6.734 -1.959 -8.089 1.00 95.38 370 TYR A CA 1
ATOM 2819 C C . TYR A 1 370 ? 6.023 -2.176 -6.745 1.00 95.38 370 TYR A C 1
ATOM 2821 O O . TYR A 1 370 ? 5.338 -3.191 -6.571 1.00 95.38 370 TYR A O 1
ATOM 2829 N N . ALA A 1 371 ? 6.072 -1.202 -5.830 1.00 95.88 371 ALA A N 1
ATOM 2830 C CA . ALA A 1 371 ? 5.276 -1.225 -4.609 1.00 95.88 371 ALA A CA 1
ATOM 2831 C C . ALA A 1 371 ? 3.767 -1.306 -4.880 1.00 95.88 371 ALA A C 1
ATOM 2833 O O . ALA A 1 371 ? 3.057 -1.987 -4.137 1.00 95.88 371 ALA A O 1
ATOM 2834 N N . VAL A 1 372 ? 3.272 -0.702 -5.969 1.00 92.69 372 VAL A N 1
ATOM 2835 C CA . VAL A 1 372 ? 1.865 -0.824 -6.397 1.00 92.69 372 VAL A CA 1
ATOM 2836 C C . VAL A 1 372 ? 1.503 -2.289 -6.677 1.00 92.69 372 VAL A C 1
ATOM 2838 O O . VAL A 1 372 ? 0.393 -2.738 -6.385 1.00 92.69 372 VAL A O 1
ATOM 2841 N N . CYS A 1 373 ? 2.454 -3.089 -7.159 1.00 92.94 373 CYS A N 1
ATOM 2842 C CA . CYS A 1 373 ? 2.291 -4.527 -7.379 1.00 92.94 373 CYS A CA 1
ATOM 2843 C C . CYS A 1 373 ? 2.412 -5.367 -6.099 1.00 92.94 373 CYS A C 1
ATOM 2845 O O . CYS A 1 373 ? 2.291 -6.590 -6.177 1.00 92.94 373 CYS A O 1
ATOM 2847 N N . GLY A 1 374 ? 2.705 -4.765 -4.942 1.00 95.81 374 GLY A N 1
ATOM 2848 C CA . GLY A 1 374 ? 3.124 -5.496 -3.744 1.00 95.81 374 GLY A CA 1
ATOM 2849 C C . GLY A 1 374 ? 4.477 -6.193 -3.919 1.00 95.81 374 GLY A C 1
ATOM 2850 O O . GLY A 1 374 ? 4.692 -7.259 -3.338 1.00 95.81 374 GLY A O 1
ATOM 2851 N N . ILE A 1 375 ? 5.359 -5.631 -4.755 1.00 97.81 375 ILE A N 1
ATOM 2852 C CA . ILE A 1 375 ? 6.708 -6.139 -5.023 1.00 97.81 375 ILE A CA 1
ATOM 2853 C C . ILE A 1 375 ? 7.730 -5.115 -4.529 1.00 97.81 375 ILE A C 1
ATOM 2855 O O . ILE A 1 375 ? 7.690 -3.950 -4.912 1.00 97.81 375 ILE A O 1
ATOM 2859 N N . PHE A 1 376 ? 8.670 -5.542 -3.693 1.00 98.19 376 PHE A N 1
ATOM 2860 C CA . PHE A 1 376 ? 9.812 -4.716 -3.328 1.00 98.19 376 PHE A CA 1
ATOM 2861 C C . PHE A 1 376 ? 10.919 -4.882 -4.374 1.00 98.19 376 PHE A C 1
ATOM 2863 O O . PHE A 1 376 ? 11.398 -5.996 -4.599 1.00 98.19 376 PHE A O 1
ATOM 2870 N N . ALA A 1 377 ? 11.299 -3.780 -5.021 1.00 97.88 377 ALA A N 1
ATOM 2871 C CA . ALA A 1 377 ? 12.423 -3.744 -5.947 1.00 97.88 377 ALA A CA 1
ATOM 2872 C C . ALA A 1 377 ? 13.742 -3.553 -5.178 1.00 97.88 377 ALA A C 1
ATOM 2874 O O . ALA A 1 377 ? 14.029 -2.476 -4.647 1.00 97.88 377 ALA A O 1
ATOM 2875 N N . GLU A 1 378 ? 14.541 -4.615 -5.131 1.00 97.88 378 GLU A N 1
ATOM 2876 C CA . GLU A 1 378 ? 15.923 -4.614 -4.658 1.00 97.88 378 GLU A CA 1
ATOM 2877 C C . GLU A 1 378 ? 16.810 -4.065 -5.776 1.00 97.88 378 GLU A C 1
ATOM 2879 O O . GLU A 1 378 ? 17.260 -4.810 -6.647 1.00 97.88 378 GLU A O 1
ATOM 2884 N N . VAL A 1 379 ? 17.015 -2.747 -5.775 1.00 97.81 379 VAL A N 1
ATOM 2885 C CA . VAL A 1 379 ? 17.814 -2.071 -6.802 1.00 97.81 379 VAL A CA 1
ATOM 2886 C C . VAL A 1 379 ? 19.235 -1.840 -6.300 1.00 97.81 379 VAL A C 1
ATOM 2888 O O . VAL A 1 379 ? 19.434 -1.284 -5.218 1.00 97.81 379 VAL A O 1
ATOM 2891 N N . ASN A 1 380 ? 20.227 -2.239 -7.090 1.00 97.44 380 ASN A N 1
ATOM 2892 C CA . ASN A 1 380 ? 21.625 -1.880 -6.869 1.00 97.44 380 ASN A CA 1
ATOM 2893 C C . ASN A 1 380 ? 22.275 -1.355 -8.158 1.00 97.44 380 ASN A C 1
ATOM 2895 O O . ASN A 1 380 ? 21.700 -1.413 -9.243 1.00 97.44 380 ASN A O 1
ATOM 2899 N N . GLU A 1 381 ? 23.484 -0.816 -8.019 1.00 97.94 381 GLU A N 1
ATOM 2900 C CA . GLU A 1 381 ? 24.289 -0.342 -9.140 1.00 97.94 381 GLU A CA 1
ATOM 2901 C C . GLU A 1 381 ? 25.439 -1.316 -9.400 1.00 97.94 381 GLU A C 1
ATOM 2903 O O . GLU A 1 381 ? 26.152 -1.721 -8.478 1.00 97.94 381 GLU A O 1
ATOM 2908 N N . ILE A 1 382 ? 25.640 -1.657 -10.669 1.00 98.12 382 ILE A N 1
ATOM 2909 C CA . ILE A 1 382 ? 26.814 -2.370 -11.159 1.00 98.12 382 ILE A CA 1
ATOM 2910 C C . ILE A 1 382 ? 27.568 -1.429 -12.089 1.00 98.12 382 ILE A C 1
ATOM 2912 O O . ILE A 1 382 ? 27.021 -0.985 -13.089 1.00 98.12 382 ILE A O 1
ATOM 2916 N N . VAL A 1 383 ? 28.842 -1.165 -11.811 1.00 98.06 383 VAL A N 1
ATOM 2917 C CA . VAL A 1 383 ? 29.694 -0.372 -12.707 1.00 98.06 383 VAL A CA 1
ATOM 2918 C C . VAL A 1 383 ? 30.589 -1.308 -13.511 1.00 98.06 383 VAL A C 1
ATOM 2920 O O . VAL A 1 383 ? 31.240 -2.182 -12.932 1.00 98.06 383 VAL A O 1
ATOM 2923 N N . ILE A 1 384 ? 30.641 -1.120 -14.831 1.00 98.31 384 ILE A N 1
ATOM 2924 C CA . ILE A 1 384 ? 31.538 -1.867 -15.726 1.00 98.31 384 ILE A CA 1
ATOM 2925 C C . ILE A 1 384 ? 32.336 -0.920 -16.621 1.00 98.31 384 ILE A C 1
ATOM 2927 O O . ILE A 1 384 ? 31.869 0.164 -16.974 1.00 98.31 384 ILE A O 1
ATOM 2931 N N . ASP A 1 385 ? 33.537 -1.346 -17.006 1.00 98.38 385 ASP A N 1
ATOM 2932 C CA . ASP A 1 385 ? 34.255 -0.708 -18.108 1.00 98.38 385 ASP A CA 1
ATOM 2933 C C . ASP A 1 385 ? 33.517 -0.964 -19.429 1.00 98.38 385 ASP A C 1
ATOM 2935 O O . ASP A 1 385 ? 32.961 -2.054 -19.615 1.00 98.38 385 ASP A O 1
ATOM 2939 N N . PRO A 1 386 ? 33.486 0.014 -20.351 1.00 97.88 386 PRO A N 1
ATOM 2940 C CA . PRO A 1 386 ? 32.839 -0.185 -21.629 1.00 97.88 386 PRO A CA 1
ATOM 2941 C C . PRO A 1 386 ? 33.651 -1.178 -22.471 1.00 97.88 386 PRO A C 1
ATOM 2943 O O . PRO A 1 386 ? 34.876 -1.045 -22.572 1.00 97.88 386 PRO A O 1
ATOM 2946 N N . PRO A 1 387 ? 32.999 -2.150 -23.128 1.00 98.19 387 PRO A N 1
ATOM 2947 C CA . PRO A 1 387 ? 33.651 -2.925 -24.172 1.00 98.19 387 PRO A CA 1
ATOM 2948 C C . PRO A 1 387 ? 34.175 -2.021 -25.293 1.00 98.19 387 PRO A C 1
ATOM 2950 O O . PRO A 1 387 ? 33.617 -0.956 -25.563 1.00 98.19 387 PRO A O 1
ATOM 2953 N N . ALA A 1 388 ? 35.220 -2.465 -25.996 1.00 97.38 388 ALA A N 1
ATOM 2954 C CA . ALA A 1 388 ? 35.852 -1.681 -27.061 1.00 97.38 388 ALA A CA 1
ATOM 2955 C C . ALA A 1 388 ? 34.881 -1.291 -28.195 1.00 97.38 388 ALA A C 1
ATOM 2957 O O . ALA A 1 388 ? 35.042 -0.244 -28.813 1.00 97.38 388 ALA A O 1
ATOM 2958 N N . SER A 1 389 ? 33.856 -2.108 -28.448 1.00 96.94 389 SER A N 1
ATOM 2959 C CA . SER A 1 389 ? 32.803 -1.841 -29.435 1.00 96.94 389 SER A CA 1
ATOM 2960 C C . SER A 1 389 ? 31.866 -0.690 -29.058 1.00 96.94 389 SER A C 1
ATOM 2962 O O . SER A 1 389 ? 31.158 -0.183 -29.923 1.00 96.94 389 SER A O 1
ATOM 2964 N N . CYS A 1 390 ? 31.869 -0.266 -27.792 1.00 96.94 390 CYS A N 1
ATOM 2965 C CA . CYS A 1 390 ? 30.972 0.758 -27.260 1.00 96.94 390 CYS A CA 1
ATOM 2966 C C . CYS A 1 390 ? 31.622 2.146 -27.166 1.00 96.94 390 CYS A C 1
ATOM 2968 O O . CYS A 1 390 ? 30.963 3.086 -26.726 1.00 96.94 390 CYS A O 1
ATOM 2970 N N . ILE A 1 391 ? 32.900 2.276 -27.537 1.00 97.06 391 ILE A N 1
ATOM 2971 C CA . ILE A 1 391 ? 33.687 3.512 -27.423 1.00 97.06 391 ILE A CA 1
ATOM 2972 C C . ILE A 1 391 ? 34.305 3.927 -28.761 1.00 97.06 391 ILE A C 1
ATOM 2974 O O . ILE A 1 391 ? 34.320 3.165 -29.731 1.00 97.06 391 ILE A O 1
ATOM 2978 N N . GLY A 1 392 ? 34.860 5.140 -28.810 1.00 95.75 392 GLY A N 1
ATOM 2979 C CA . GLY A 1 392 ? 35.474 5.693 -30.012 1.00 95.75 392 GLY A CA 1
ATOM 2980 C C . GLY A 1 392 ? 34.452 6.250 -31.001 1.00 95.75 392 GLY A C 1
ATOM 2981 O O . GLY A 1 392 ? 34.804 6.502 -32.156 1.00 95.75 392 GLY A O 1
ATOM 2982 N N . TRP A 1 393 ? 33.206 6.480 -30.574 1.00 96.44 393 TRP A N 1
ATOM 2983 C CA . TRP A 1 393 ? 32.168 7.079 -31.415 1.00 96.44 393 TRP A CA 1
ATOM 2984 C C . TRP A 1 393 ? 32.545 8.495 -31.841 1.00 96.44 393 TRP A C 1
ATOM 2986 O O . TRP A 1 393 ? 32.424 8.831 -33.017 1.00 96.44 393 TRP A O 1
ATOM 2996 N N . THR A 1 394 ? 33.117 9.281 -30.927 1.00 95.38 394 THR A N 1
ATOM 2997 C CA . THR A 1 394 ? 33.652 10.629 -31.201 1.00 95.38 394 THR A CA 1
ATOM 2998 C C . THR A 1 394 ? 34.817 10.618 -32.191 1.00 95.38 394 THR A C 1
ATOM 3000 O O . THR A 1 394 ? 35.017 11.575 -32.927 1.00 95.38 394 THR A O 1
ATOM 3003 N N . THR A 1 395 ? 35.587 9.529 -32.254 1.00 96.44 395 THR A N 1
ATOM 3004 C CA . THR A 1 395 ? 36.670 9.379 -33.241 1.00 96.44 395 THR A CA 1
ATOM 3005 C C . THR A 1 395 ? 36.125 8.935 -34.597 1.00 96.44 395 THR A C 1
ATOM 3007 O O . THR A 1 395 ? 36.594 9.397 -35.635 1.00 96.44 395 THR A O 1
ATOM 3010 N N . ARG A 1 396 ? 35.120 8.050 -34.602 1.00 95.62 396 ARG A N 1
ATOM 3011 C CA . ARG A 1 396 ? 34.469 7.535 -35.815 1.00 95.62 396 ARG A CA 1
ATOM 3012 C C . ARG A 1 396 ? 33.619 8.609 -36.509 1.00 95.62 396 ARG A C 1
ATOM 3014 O O . ARG A 1 396 ? 33.592 8.659 -37.737 1.00 95.62 396 ARG A O 1
ATOM 3021 N N . TYR A 1 397 ? 32.980 9.483 -35.731 1.00 96.62 397 TYR A N 1
ATOM 3022 C CA . TYR A 1 397 ? 32.090 10.552 -36.192 1.00 96.62 397 TYR A CA 1
ATOM 3023 C C . TYR A 1 397 ? 32.458 11.905 -35.547 1.00 96.62 397 TYR A C 1
ATOM 3025 O O . TYR A 1 397 ? 31.688 12.454 -34.764 1.00 96.62 397 TYR A O 1
ATOM 3033 N N . PRO A 1 398 ? 33.631 12.479 -35.873 1.00 95.38 398 PRO A N 1
ATOM 3034 C CA . PRO A 1 398 ? 34.192 13.633 -35.156 1.00 95.38 398 PRO A CA 1
ATOM 3035 C C . PRO A 1 398 ? 33.412 14.941 -35.319 1.00 95.38 398 PRO A C 1
ATOM 3037 O O . PRO A 1 398 ? 33.626 15.883 -34.562 1.00 95.38 398 PRO A O 1
ATOM 3040 N N . THR A 1 399 ? 32.526 15.020 -36.310 1.00 94.44 399 THR A N 1
ATOM 3041 C CA . THR A 1 399 ? 31.692 16.199 -36.579 1.00 94.44 399 THR A CA 1
ATOM 3042 C C . THR A 1 399 ? 30.238 16.013 -36.155 1.00 94.44 399 THR A C 1
ATOM 3044 O O . THR A 1 399 ? 29.438 16.920 -36.370 1.00 94.44 399 THR A O 1
ATOM 3047 N N . ASP A 1 400 ? 29.865 14.841 -35.635 1.00 96.38 400 ASP A N 1
ATOM 3048 C CA . ASP A 1 400 ? 28.484 14.561 -35.253 1.00 96.38 400 ASP A CA 1
ATOM 3049 C C . ASP A 1 400 ? 28.244 14.950 -33.783 1.00 96.38 400 ASP A C 1
ATOM 3051 O O . ASP A 1 400 ? 28.938 14.443 -32.901 1.00 96.38 400 ASP A O 1
ATOM 3055 N N . PRO A 1 401 ? 27.278 15.838 -33.487 1.00 94.31 401 PRO A N 1
ATOM 3056 C CA . PRO A 1 401 ? 27.019 16.287 -32.121 1.00 94.31 401 PRO A CA 1
ATOM 3057 C C . PRO A 1 401 ? 26.433 15.201 -31.206 1.00 94.31 401 PRO A C 1
ATOM 3059 O O . PRO A 1 401 ? 26.462 15.380 -29.991 1.00 94.31 401 PRO A O 1
ATOM 3062 N N . LEU A 1 402 ? 25.894 14.105 -31.755 1.00 95.06 402 LEU A N 1
ATOM 3063 C CA . LEU A 1 402 ? 25.378 12.977 -30.974 1.00 95.06 402 LEU A CA 1
ATOM 3064 C C . LEU A 1 402 ? 26.444 11.921 -30.682 1.00 95.06 402 LEU A C 1
ATOM 3066 O O . LEU A 1 402 ? 26.184 11.015 -29.893 1.00 95.06 402 LEU A O 1
ATOM 3070 N N . ALA A 1 403 ? 27.620 11.990 -31.313 1.00 95.56 403 ALA A N 1
ATOM 3071 C CA . ALA A 1 403 ? 28.687 11.024 -31.086 1.00 95.56 403 ALA A CA 1
ATOM 3072 C C . ALA A 1 403 ? 29.200 11.118 -29.641 1.00 95.56 403 ALA A C 1
ATOM 3074 O O . ALA A 1 403 ? 29.812 12.111 -29.251 1.00 95.56 403 ALA A O 1
ATOM 3075 N N . ALA A 1 404 ? 28.982 10.070 -28.847 1.00 96.56 404 ALA A N 1
ATOM 3076 C CA . ALA A 1 404 ? 29.418 10.015 -27.457 1.00 96.56 404 ALA A CA 1
ATOM 3077 C C . ALA A 1 404 ? 29.694 8.578 -27.006 1.00 96.56 404 ALA A C 1
ATOM 3079 O O . ALA A 1 404 ? 29.146 7.622 -27.554 1.00 96.56 404 ALA A O 1
ATOM 3080 N N . ASP A 1 405 ? 30.520 8.447 -25.971 1.00 96.88 405 ASP A N 1
ATOM 3081 C CA . ASP A 1 405 ? 30.890 7.173 -25.362 1.00 96.88 405 ASP A CA 1
ATOM 3082 C C . ASP A 1 405 ? 30.303 7.075 -23.931 1.00 96.88 405 ASP A C 1
ATOM 3084 O O . ASP A 1 405 ? 30.316 8.071 -23.199 1.00 96.88 405 ASP A O 1
ATOM 3088 N N . PRO A 1 406 ? 29.808 5.904 -23.491 1.00 97.81 406 PRO A N 1
ATOM 3089 C CA . PRO A 1 406 ? 29.655 4.681 -24.267 1.00 97.81 406 PRO A CA 1
ATOM 3090 C C . PRO A 1 406 ? 28.320 4.690 -25.029 1.00 97.81 406 PRO A C 1
ATOM 3092 O O . PRO A 1 406 ? 27.301 5.068 -24.459 1.00 97.81 406 PRO A O 1
ATOM 3095 N N . SER A 1 407 ? 28.288 4.231 -26.277 1.00 98.19 407 SER A N 1
ATOM 3096 C CA . SER A 1 407 ? 27.042 4.119 -27.056 1.00 98.19 407 SER A CA 1
ATOM 3097 C C . SER A 1 407 ? 26.964 2.795 -27.804 1.00 98.19 407 SER A C 1
ATOM 3099 O O . SER A 1 407 ? 27.984 2.145 -28.042 1.00 98.19 407 SER A O 1
ATOM 3101 N N . VAL A 1 408 ? 25.748 2.391 -28.162 1.00 98.00 408 VAL A N 1
ATOM 3102 C CA . VAL A 1 408 ? 25.474 1.128 -28.863 1.00 98.00 408 VAL A CA 1
ATOM 3103 C C . VAL A 1 408 ? 24.594 1.355 -30.082 1.00 98.00 408 VAL A C 1
ATOM 3105 O O . VAL A 1 408 ? 23.873 2.347 -30.168 1.00 98.00 408 VAL A O 1
ATOM 3108 N N . GLU A 1 409 ? 24.607 0.412 -31.016 1.00 96.88 409 GLU A N 1
ATOM 3109 C CA . GLU A 1 409 ? 23.610 0.361 -32.079 1.00 96.88 409 GLU A CA 1
ATOM 3110 C C . GLU A 1 409 ? 22.300 -0.259 -31.577 1.00 96.88 409 GLU A C 1
ATOM 3112 O O . GLU A 1 409 ? 22.307 -1.171 -30.743 1.00 96.88 409 GLU A O 1
ATOM 3117 N N . GLU A 1 410 ? 21.179 0.207 -32.125 1.00 95.56 410 GLU A N 1
ATOM 3118 C CA . GLU A 1 410 ? 19.855 -0.393 -31.965 1.00 95.56 410 GLU A CA 1
ATOM 3119 C C . GLU A 1 410 ? 19.856 -1.872 -32.390 1.00 95.56 410 GLU A C 1
ATOM 3121 O O . GLU A 1 410 ? 20.594 -2.289 -33.289 1.00 95.56 410 GLU A O 1
ATOM 3126 N N . SER A 1 411 ? 19.029 -2.682 -31.726 1.00 95.19 411 SER A N 1
ATOM 3127 C CA . SER A 1 411 ? 18.867 -4.094 -32.064 1.00 95.19 411 SER A CA 1
ATOM 3128 C C . SER A 1 411 ? 18.135 -4.273 -33.396 1.00 95.19 411 SER A C 1
ATOM 3130 O O . SER A 1 411 ? 17.282 -3.479 -33.787 1.00 95.19 411 SER A O 1
ATOM 3132 N N . GLY A 1 412 ? 18.445 -5.357 -34.102 1.00 93.69 412 GLY A N 1
ATOM 3133 C CA . GLY A 1 412 ? 17.679 -5.770 -35.273 1.00 93.69 412 GLY A CA 1
ATOM 3134 C C . GLY A 1 412 ? 16.402 -6.513 -34.880 1.00 93.69 412 GLY A C 1
ATOM 3135 O O . GLY A 1 412 ? 16.290 -7.045 -33.775 1.00 93.69 412 GLY A O 1
ATOM 3136 N N . PHE A 1 413 ? 15.461 -6.628 -35.817 1.00 90.75 413 PHE A N 1
ATOM 3137 C CA . PHE A 1 413 ? 14.274 -7.470 -35.663 1.00 90.75 413 PHE A CA 1
ATOM 3138 C C . PHE A 1 413 ? 14.211 -8.512 -36.785 1.00 90.75 413 PHE A C 1
ATOM 3140 O O . PHE A 1 413 ? 13.659 -8.270 -37.858 1.00 90.75 413 PHE A O 1
ATOM 3147 N N . ALA A 1 414 ? 14.823 -9.674 -36.557 1.00 90.25 414 ALA A N 1
ATOM 3148 C CA . ALA A 1 414 ? 14.935 -10.741 -37.549 1.00 90.25 414 ALA A CA 1
ATOM 3149 C C . ALA A 1 414 ? 14.144 -11.977 -37.106 1.00 90.25 414 ALA A C 1
ATOM 3151 O O . ALA A 1 414 ? 14.216 -12.404 -35.956 1.00 90.25 414 ALA A O 1
ATOM 3152 N N . GLY A 1 415 ? 13.360 -12.558 -38.020 1.00 85.94 415 GLY A N 1
ATOM 3153 C CA . GLY A 1 415 ? 12.578 -13.769 -37.735 1.00 85.94 415 GLY A CA 1
ATOM 3154 C C . GLY A 1 415 ? 11.523 -13.600 -36.633 1.00 85.94 415 GLY A C 1
ATOM 3155 O O . GLY A 1 415 ? 11.135 -14.582 -36.007 1.00 85.94 415 GLY A O 1
ATOM 3156 N N . GLY A 1 416 ? 11.073 -12.368 -36.370 1.00 84.81 416 GLY A N 1
ATOM 3157 C CA . GLY A 1 416 ? 10.119 -12.074 -35.298 1.00 84.81 416 GLY A CA 1
ATOM 3158 C C . GLY A 1 416 ? 10.736 -11.992 -33.897 1.00 84.81 416 GLY A C 1
ATOM 3159 O O . GLY A 1 416 ? 9.983 -12.053 -32.920 1.00 84.81 416 GLY A O 1
ATOM 3160 N N . PHE A 1 417 ? 12.066 -11.875 -33.808 1.00 90.31 417 PHE A N 1
ATOM 3161 C CA . PHE A 1 417 ? 12.828 -11.726 -32.572 1.00 90.31 417 PHE A CA 1
ATOM 3162 C C . PHE A 1 417 ? 13.754 -10.506 -32.631 1.00 90.31 417 PHE A C 1
ATOM 3164 O O . PHE A 1 417 ? 14.332 -10.197 -33.674 1.00 90.31 417 PHE A O 1
ATOM 3171 N N . LEU A 1 418 ? 13.934 -9.852 -31.486 1.00 92.31 418 LEU A N 1
ATOM 3172 C CA . LEU A 1 418 ? 14.996 -8.891 -31.237 1.00 92.31 418 LEU A CA 1
ATOM 3173 C C . LEU A 1 418 ? 16.344 -9.615 -31.253 1.00 92.31 418 LEU A C 1
ATOM 3175 O O . LEU A 1 418 ? 16.574 -10.574 -30.507 1.00 92.31 418 LEU A O 1
ATOM 3179 N N . VAL A 1 419 ? 17.237 -9.132 -32.107 1.00 95.69 419 VAL A N 1
ATOM 3180 C CA . VAL A 1 419 ? 18.612 -9.605 -32.240 1.00 95.69 419 VAL A CA 1
ATOM 3181 C C . VAL A 1 419 ? 19.526 -8.470 -31.796 1.00 95.69 419 VAL A C 1
ATOM 3183 O O . VAL A 1 419 ? 19.499 -7.408 -32.421 1.00 95.69 419 VAL A O 1
ATOM 3186 N N . PRO A 1 420 ? 20.303 -8.644 -30.716 1.00 97.00 420 PRO A N 1
ATOM 3187 C CA . PRO A 1 420 ? 21.160 -7.574 -30.235 1.00 97.00 420 PRO A CA 1
ATOM 3188 C C . PRO A 1 420 ? 22.233 -7.210 -31.259 1.00 97.00 420 PRO A C 1
ATOM 3190 O O . PRO A 1 420 ? 22.705 -8.066 -32.011 1.00 97.00 420 PRO A O 1
ATOM 3193 N N . SER A 1 421 ? 22.633 -5.943 -31.267 1.00 97.31 421 SER A N 1
ATOM 3194 C CA . SER A 1 421 ? 23.792 -5.494 -32.034 1.00 97.31 421 SER A CA 1
ATOM 3195 C C . SER A 1 421 ? 25.093 -6.080 -31.467 1.00 97.31 421 SER A C 1
ATOM 3197 O O . SER A 1 421 ? 25.119 -6.697 -30.393 1.00 97.31 421 SER A O 1
ATOM 3199 N N . ALA A 1 422 ? 26.200 -5.911 -32.196 1.00 96.62 422 ALA A N 1
ATOM 3200 C CA . ALA A 1 422 ? 27.507 -6.389 -31.747 1.00 96.62 422 ALA A CA 1
ATOM 3201 C C . ALA A 1 422 ? 27.934 -5.716 -30.429 1.00 96.62 422 ALA A C 1
ATOM 3203 O O . ALA A 1 422 ? 28.327 -6.403 -29.490 1.00 96.62 422 ALA A O 1
ATOM 3204 N N . SER A 1 423 ? 27.765 -4.394 -30.320 1.00 97.75 423 SER A N 1
ATOM 3205 C CA . SER A 1 423 ? 28.096 -3.644 -29.102 1.00 97.75 423 SER A CA 1
ATOM 3206 C C . SER A 1 423 ? 27.218 -4.041 -27.906 1.00 97.75 423 SER A C 1
ATOM 3208 O O . SER A 1 423 ? 27.725 -4.247 -26.802 1.00 97.75 423 SER A O 1
ATOM 3210 N N . GLN A 1 424 ? 25.917 -4.264 -28.124 1.00 98.06 424 GLN A N 1
ATOM 3211 C CA . GLN A 1 424 ? 25.019 -4.790 -27.089 1.00 98.06 424 GLN A CA 1
ATOM 3212 C C . GLN A 1 424 ? 25.447 -6.190 -26.619 1.00 98.06 424 GLN A C 1
ATOM 3214 O O . GLN A 1 424 ? 25.473 -6.463 -25.418 1.00 98.06 424 GLN A O 1
ATOM 3219 N N . THR A 1 425 ? 25.820 -7.064 -27.560 1.00 98.25 425 THR A N 1
ATOM 3220 C CA . THR A 1 425 ? 26.305 -8.427 -27.283 1.00 98.25 425 THR A CA 1
ATOM 3221 C C . THR A 1 425 ? 27.563 -8.418 -26.416 1.00 98.25 425 THR A C 1
ATOM 3223 O O . THR A 1 425 ? 27.658 -9.198 -25.467 1.00 98.25 425 THR A O 1
ATOM 3226 N N . ASP A 1 426 ? 28.504 -7.515 -26.684 1.00 98.44 426 ASP A N 1
ATOM 3227 C CA . ASP A 1 426 ? 29.727 -7.397 -25.891 1.00 98.44 426 ASP A CA 1
ATOM 3228 C C . ASP A 1 426 ? 29.444 -6.952 -24.451 1.00 98.44 426 ASP A C 1
ATOM 3230 O O . ASP A 1 426 ? 30.026 -7.500 -23.512 1.00 98.44 426 ASP A O 1
ATOM 3234 N N . ILE A 1 427 ? 28.505 -6.019 -24.249 1.00 98.44 427 ILE A N 1
ATOM 3235 C CA . ILE A 1 427 ? 28.086 -5.618 -22.900 1.00 98.44 427 ILE A CA 1
ATOM 3236 C C . ILE A 1 427 ? 27.418 -6.786 -22.168 1.00 98.44 427 ILE A C 1
ATOM 3238 O O . ILE A 1 427 ? 27.738 -7.050 -21.006 1.00 98.44 427 ILE A O 1
ATOM 3242 N N . PHE A 1 428 ? 26.528 -7.525 -22.831 1.00 98.50 428 PHE A N 1
ATOM 3243 C CA . PHE A 1 428 ? 25.903 -8.700 -22.226 1.00 98.50 428 PHE A CA 1
ATOM 3244 C C . PHE A 1 428 ? 26.933 -9.736 -21.788 1.00 98.50 428 PHE A C 1
ATOM 3246 O O . PHE A 1 428 ? 26.819 -10.275 -20.689 1.00 98.50 428 PHE A O 1
ATOM 3253 N N . ASN A 1 429 ? 27.951 -9.996 -22.610 1.00 98.44 429 ASN A N 1
ATOM 3254 C CA . ASN A 1 429 ? 29.037 -10.906 -22.258 1.00 98.44 429 ASN A CA 1
ATOM 3255 C C . ASN A 1 429 ? 29.842 -10.392 -21.058 1.00 98.44 429 ASN A C 1
ATOM 3257 O O . ASN A 1 429 ? 30.141 -11.173 -20.155 1.00 98.44 429 ASN A O 1
ATOM 3261 N N . ALA A 1 430 ? 30.135 -9.089 -21.002 1.00 98.19 430 ALA A N 1
ATOM 3262 C CA . ALA A 1 430 ? 30.822 -8.482 -19.863 1.00 98.19 430 ALA A CA 1
ATOM 3263 C C . ALA A 1 430 ? 30.031 -8.651 -18.553 1.00 98.19 430 ALA A C 1
ATOM 3265 O O . ALA A 1 430 ? 30.612 -8.990 -17.524 1.00 98.19 430 ALA A O 1
ATOM 3266 N N . ILE A 1 431 ? 28.706 -8.473 -18.588 1.00 98.50 431 ILE A N 1
ATOM 3267 C CA . ILE A 1 431 ? 27.843 -8.631 -17.407 1.00 98.50 431 ILE A CA 1
ATOM 3268 C C . ILE A 1 431 ? 27.684 -10.110 -17.032 1.00 98.50 431 ILE A C 1
ATOM 3270 O O . ILE A 1 431 ? 27.840 -10.462 -15.866 1.00 98.50 431 ILE A O 1
ATOM 3274 N N . ARG A 1 432 ? 27.434 -10.991 -18.009 1.00 98.00 432 ARG A N 1
ATOM 3275 C CA . ARG A 1 432 ? 27.305 -12.445 -17.796 1.00 98.00 432 ARG A CA 1
ATOM 3276 C C . ARG A 1 432 ? 28.591 -13.102 -17.303 1.00 98.00 432 ARG A C 1
ATOM 3278 O O . ARG A 1 432 ? 28.526 -14.143 -16.662 1.00 98.00 432 ARG A O 1
ATOM 3285 N N . GLY A 1 433 ? 29.747 -12.513 -17.606 1.00 97.69 433 GLY A N 1
ATOM 3286 C CA . GLY A 1 433 ? 31.046 -12.966 -17.112 1.00 97.69 433 GLY A CA 1
ATOM 3287 C C . GLY A 1 433 ? 31.306 -12.638 -15.640 1.00 97.69 433 GLY A C 1
ATOM 3288 O O . GLY A 1 433 ? 32.314 -13.085 -15.092 1.00 97.69 433 GLY A O 1
ATOM 3289 N N . ARG A 1 434 ? 30.436 -11.862 -14.982 1.00 97.81 434 ARG A N 1
ATOM 3290 C CA . ARG A 1 434 ? 30.589 -11.539 -13.563 1.00 97.81 434 ARG A CA 1
ATOM 3291 C C . ARG A 1 434 ? 30.204 -12.721 -12.676 1.00 97.81 434 ARG A C 1
ATOM 3293 O O . ARG A 1 434 ? 29.278 -13.469 -12.971 1.00 97.81 434 ARG A O 1
ATOM 3300 N N . ALA A 1 435 ? 30.877 -12.833 -11.533 1.00 97.69 435 ALA A N 1
ATOM 3301 C CA . ALA A 1 435 ? 30.615 -13.892 -10.557 1.00 97.69 435 ALA A CA 1
ATOM 3302 C C . ALA A 1 435 ? 29.245 -13.770 -9.861 1.00 97.69 435 ALA A C 1
ATOM 3304 O O . ALA A 1 435 ? 28.751 -14.753 -9.320 1.00 97.69 435 ALA A O 1
ATOM 3305 N N . ASP A 1 436 ? 28.647 -12.577 -9.860 1.00 96.44 436 ASP A N 1
ATOM 3306 C CA . ASP A 1 436 ? 27.353 -12.267 -9.246 1.00 96.44 436 ASP A CA 1
ATOM 3307 C C . ASP A 1 436 ? 26.188 -12.240 -10.252 1.00 96.44 436 ASP A C 1
ATOM 3309 O O . ASP A 1 436 ? 25.104 -11.771 -9.914 1.00 96.44 436 ASP A O 1
ATOM 3313 N N . PHE A 1 437 ? 26.388 -12.729 -11.482 1.00 98.25 437 PHE A N 1
ATOM 3314 C CA . PHE A 1 437 ? 25.315 -12.823 -12.471 1.00 98.25 437 PHE A CA 1
ATOM 3315 C C . PHE A 1 437 ? 24.271 -13.890 -12.085 1.00 98.25 437 PHE A C 1
ATOM 3317 O O . PHE A 1 437 ? 24.616 -15.040 -11.810 1.00 98.25 437 PHE A O 1
ATOM 3324 N N . ASP A 1 438 ? 22.985 -13.535 -12.150 1.00 97.56 438 ASP A N 1
ATOM 3325 C CA . ASP A 1 438 ? 21.840 -14.435 -11.987 1.00 97.56 438 ASP A CA 1
ATOM 3326 C C . ASP A 1 438 ? 20.875 -14.221 -13.158 1.00 97.56 438 ASP A C 1
ATOM 3328 O O . ASP A 1 438 ? 20.367 -13.127 -13.397 1.00 97.56 438 ASP A O 1
ATOM 3332 N N . ALA A 1 439 ? 20.578 -15.288 -13.901 1.00 95.69 439 ALA A N 1
ATOM 3333 C CA . ALA A 1 439 ? 19.666 -15.208 -15.036 1.00 95.69 439 ALA A CA 1
ATOM 3334 C C . ALA A 1 439 ? 18.239 -14.791 -14.632 1.00 95.69 439 ALA A C 1
ATOM 3336 O O . ALA A 1 439 ? 17.476 -14.369 -15.505 1.00 95.69 439 ALA A O 1
ATOM 3337 N N . ASN A 1 440 ? 17.871 -14.923 -13.352 1.00 96.19 440 ASN A N 1
ATOM 3338 C CA . ASN A 1 440 ? 16.576 -14.541 -12.783 1.00 96.19 440 ASN A CA 1
ATOM 3339 C C . ASN A 1 440 ? 16.565 -13.144 -12.149 1.00 96.19 440 ASN A C 1
ATOM 3341 O O . ASN A 1 440 ? 15.599 -12.814 -11.460 1.00 96.19 440 ASN A O 1
ATOM 3345 N N . ASP A 1 441 ? 17.585 -12.326 -12.406 1.00 98.06 441 ASP A N 1
ATOM 3346 C CA . ASP A 1 441 ? 17.591 -10.899 -12.082 1.00 98.06 441 ASP A CA 1
ATOM 3347 C C . ASP A 1 441 ? 17.397 -10.062 -13.355 1.00 98.06 441 ASP A C 1
ATOM 3349 O O . ASP A 1 441 ? 17.601 -10.550 -14.468 1.00 98.06 441 ASP A O 1
ATOM 3353 N N . VAL A 1 442 ? 16.953 -8.811 -13.207 1.00 98.25 442 VAL A N 1
ATOM 3354 C CA . VAL A 1 442 ? 16.762 -7.876 -14.329 1.00 98.25 442 VAL A CA 1
ATOM 3355 C C . VAL A 1 442 ? 17.952 -6.928 -14.412 1.00 98.25 442 VAL A C 1
ATOM 3357 O O . VAL A 1 442 ? 18.315 -6.313 -13.415 1.00 98.25 442 VAL A O 1
ATOM 3360 N N . TYR A 1 443 ? 18.528 -6.756 -15.599 1.00 98.56 443 TYR A N 1
ATOM 3361 C CA . TYR A 1 443 ? 19.677 -5.881 -15.834 1.00 98.56 443 TYR A CA 1
ATOM 3362 C C . TYR A 1 443 ? 19.277 -4.717 -16.741 1.00 98.56 443 TYR A C 1
ATOM 3364 O O . TYR A 1 443 ? 18.967 -4.918 -17.913 1.00 98.56 443 TYR A O 1
ATOM 3372 N N . VAL A 1 444 ? 19.301 -3.494 -16.219 1.00 98.44 444 VAL A N 1
ATOM 3373 C CA . VAL A 1 444 ? 19.021 -2.269 -16.981 1.00 98.44 444 VAL A CA 1
ATOM 3374 C C . VAL A 1 444 ? 20.339 -1.565 -17.257 1.00 98.44 444 VAL A C 1
ATOM 3376 O O . VAL A 1 444 ? 20.974 -1.047 -16.346 1.00 98.44 444 VAL A O 1
ATOM 3379 N N . VAL A 1 445 ? 20.779 -1.588 -18.510 1.00 98.62 445 VAL A N 1
ATOM 3380 C CA . VAL A 1 445 ? 22.078 -1.076 -18.944 1.00 98.62 445 VAL A CA 1
ATOM 3381 C C . VAL A 1 445 ? 21.957 0.371 -19.394 1.00 98.62 445 VAL A C 1
ATOM 3383 O O . VAL A 1 445 ? 21.250 0.682 -20.351 1.00 98.62 445 VAL A O 1
ATOM 3386 N N . SER A 1 446 ? 22.693 1.257 -18.739 1.00 98.38 446 SER A N 1
ATOM 3387 C CA . SER A 1 446 ? 22.741 2.671 -19.086 1.00 98.38 446 SER A CA 1
ATOM 3388 C C . SER A 1 446 ? 23.939 2.977 -19.973 1.00 98.38 446 SER A C 1
ATOM 3390 O O . SER A 1 446 ? 25.089 2.735 -19.604 1.00 98.38 446 SER A O 1
ATOM 3392 N N . VAL A 1 447 ? 23.646 3.545 -21.138 1.00 98.19 447 VAL A N 1
ATOM 3393 C CA . VAL A 1 447 ? 24.605 4.025 -22.140 1.00 98.19 447 VAL A CA 1
ATOM 3394 C C . VAL A 1 447 ? 24.268 5.473 -22.493 1.00 98.19 447 VAL A C 1
ATOM 3396 O O . VAL A 1 447 ? 23.160 5.930 -22.214 1.00 98.19 447 VAL A O 1
ATOM 3399 N N . ALA A 1 448 ? 25.200 6.212 -23.092 1.00 97.56 448 ALA A N 1
ATOM 3400 C CA . ALA A 1 448 ? 24.962 7.587 -23.521 1.00 97.56 448 ALA A CA 1
ATOM 3401 C C . ALA A 1 448 ? 23.862 7.628 -24.594 1.00 97.56 448 ALA A C 1
ATOM 3403 O O . ALA A 1 448 ? 22.809 8.228 -24.368 1.00 97.56 448 ALA A O 1
ATOM 3404 N N . HIS A 1 449 ? 24.070 6.921 -25.709 1.00 97.81 449 HIS A N 1
ATOM 3405 C CA . HIS A 1 449 ? 23.120 6.846 -26.818 1.00 97.81 449 HIS A CA 1
ATOM 3406 C C . HIS A 1 449 ? 22.867 5.408 -27.286 1.00 97.81 449 HIS A C 1
ATOM 3408 O O . HIS A 1 449 ? 23.703 4.510 -27.138 1.00 97.81 449 HIS A O 1
ATOM 3414 N N . ILE A 1 450 ? 21.694 5.212 -27.890 1.00 97.75 450 ILE A N 1
ATOM 3415 C CA . ILE A 1 450 ? 21.367 4.047 -28.715 1.00 97.75 450 ILE A CA 1
ATOM 3416 C C . ILE A 1 450 ? 21.111 4.588 -30.120 1.00 97.75 450 ILE A C 1
ATOM 3418 O O . ILE A 1 450 ? 20.122 5.290 -30.332 1.00 97.75 450 ILE A O 1
ATOM 3422 N N . TYR A 1 451 ? 21.996 4.290 -31.067 1.00 97.62 451 TYR A N 1
ATOM 3423 C CA . TYR A 1 451 ? 21.906 4.822 -32.424 1.00 97.62 451 TYR A CA 1
ATOM 3424 C C . TYR A 1 451 ? 21.042 3.942 -33.321 1.00 97.62 451 TYR A C 1
ATOM 3426 O O . TYR A 1 451 ? 21.212 2.722 -33.364 1.00 97.62 451 TYR A O 1
ATOM 3434 N N . ARG A 1 452 ? 20.147 4.571 -34.084 1.00 95.94 452 ARG A N 1
ATOM 3435 C CA . ARG A 1 452 ? 19.296 3.897 -35.068 1.00 95.94 452 ARG A CA 1
ATOM 3436 C C . ARG A 1 452 ? 20.133 3.219 -36.154 1.00 95.94 452 ARG A C 1
ATOM 3438 O O . ARG A 1 452 ? 21.112 3.784 -36.638 1.00 95.94 452 ARG A O 1
ATOM 3445 N N . THR A 1 453 ? 19.711 2.028 -36.574 1.00 93.12 453 THR A N 1
ATOM 3446 C CA . THR A 1 453 ? 20.342 1.292 -37.682 1.00 93.12 453 THR A CA 1
ATOM 3447 C C . THR A 1 453 ? 19.520 1.391 -38.981 1.00 93.12 453 THR A C 1
ATOM 3449 O O . THR A 1 453 ? 18.293 1.492 -38.917 1.00 93.12 453 THR A O 1
ATOM 3452 N N . PRO A 1 454 ? 20.156 1.368 -40.175 1.00 94.12 454 PRO A N 1
ATOM 3453 C CA . PRO A 1 454 ? 21.602 1.315 -40.414 1.00 94.12 454 PRO A CA 1
ATOM 3454 C C . PRO A 1 454 ? 22.310 2.635 -40.068 1.00 94.12 454 PRO A C 1
ATOM 3456 O O . PRO A 1 454 ? 21.740 3.712 -40.222 1.00 94.12 454 PRO A O 1
ATOM 3459 N N . LEU A 1 455 ? 23.566 2.542 -39.621 1.00 94.25 455 LEU A N 1
ATOM 3460 C CA . LEU A 1 455 ? 24.388 3.715 -39.314 1.00 94.25 455 LEU A CA 1
ATOM 3461 C C . LEU A 1 455 ? 24.832 4.445 -40.599 1.00 94.25 455 LEU A C 1
ATOM 3463 O O . LEU A 1 455 ? 25.072 3.784 -41.616 1.00 94.25 455 LEU A O 1
ATOM 3467 N N . PRO A 1 456 ? 25.010 5.780 -40.563 1.00 94.12 456 PRO A N 1
ATOM 3468 C CA . PRO A 1 456 ? 25.660 6.516 -41.648 1.00 94.12 456 PRO A CA 1
ATOM 3469 C C . PRO A 1 456 ? 27.125 6.078 -41.826 1.00 94.12 456 PRO A C 1
ATOM 3471 O O . PRO A 1 456 ? 27.763 5.602 -40.891 1.00 94.12 456 PRO A O 1
ATOM 3474 N N . ALA A 1 457 ? 27.689 6.251 -43.025 1.00 92.81 457 ALA A N 1
ATOM 3475 C CA . ALA A 1 457 ? 29.098 5.936 -43.270 1.00 92.81 457 ALA A CA 1
ATOM 3476 C C . ALA A 1 457 ? 30.028 6.972 -42.593 1.00 92.81 457 ALA A C 1
ATOM 3478 O O . ALA A 1 457 ? 29.822 8.172 -42.781 1.00 92.81 457 ALA A O 1
ATOM 3479 N N . PRO A 1 458 ? 31.068 6.551 -41.847 1.00 90.38 458 PRO A N 1
ATOM 3480 C CA . PRO A 1 458 ? 32.052 7.470 -41.282 1.00 90.38 458 PRO A CA 1
ATOM 3481 C C . PRO A 1 458 ? 33.104 7.911 -42.321 1.00 90.38 458 PRO A C 1
ATOM 3483 O O . PRO A 1 458 ? 33.399 7.153 -43.248 1.00 90.38 458 PRO A O 1
ATOM 3486 N N . PRO A 1 459 ? 33.752 9.079 -42.148 1.00 84.00 459 PRO A N 1
ATOM 3487 C CA . PRO A 1 459 ? 33.449 10.113 -41.160 1.00 84.00 459 PRO A CA 1
ATOM 3488 C C . PRO A 1 459 ? 32.347 11.046 -41.690 1.00 84.00 459 PRO A C 1
ATOM 3490 O O . PRO A 1 459 ? 32.446 11.560 -42.802 1.00 84.00 459 PRO A O 1
ATOM 3493 N N . GLY A 1 460 ? 31.299 11.307 -40.913 1.00 74.44 460 GLY A N 1
ATOM 3494 C CA . GLY A 1 460 ? 30.256 12.246 -41.331 1.00 74.44 460 GLY A CA 1
ATOM 3495 C C . GLY A 1 460 ? 29.146 12.410 -40.297 1.00 74.44 460 GLY A C 1
ATOM 3496 O O . GLY A 1 460 ? 29.009 11.559 -39.425 1.00 74.44 460 GLY A O 1
ATOM 3497 N N . PRO A 1 461 ? 28.369 13.501 -40.346 1.00 84.81 461 PRO A N 1
ATOM 3498 C CA . PRO A 1 461 ? 27.197 13.646 -39.496 1.00 84.81 461 PRO A CA 1
ATOM 3499 C C . PRO A 1 461 ? 26.063 12.721 -39.963 1.00 84.81 461 PRO A C 1
ATOM 3501 O O . PRO A 1 461 ? 26.059 12.235 -41.095 1.00 84.81 461 PRO A O 1
ATOM 3504 N N . GLY A 1 462 ? 25.056 12.547 -39.115 1.00 89.75 462 GLY A N 1
ATOM 3505 C CA . GLY A 1 462 ? 23.821 11.837 -39.442 1.00 89.75 462 GLY A CA 1
ATOM 3506 C C . GLY A 1 462 ? 23.483 10.695 -38.495 1.00 89.75 462 GLY A C 1
ATOM 3507 O O . GLY A 1 462 ? 22.591 9.909 -38.820 1.00 89.75 462 GLY A O 1
ATOM 3508 N N . LEU A 1 463 ? 24.169 10.579 -37.351 1.00 95.81 463 LEU A N 1
ATOM 3509 C CA . LEU A 1 463 ? 23.694 9.728 -36.269 1.00 95.81 463 LEU A CA 1
ATOM 3510 C C . LEU A 1 463 ? 22.290 10.188 -35.862 1.00 95.81 463 LEU A C 1
ATOM 3512 O O . LEU A 1 463 ? 21.949 11.371 -35.909 1.00 95.81 463 LEU A O 1
ATOM 3516 N N . GLN A 1 464 ? 21.455 9.224 -35.498 1.00 96.19 464 GLN A N 1
ATOM 3517 C CA . GLN A 1 464 ? 20.103 9.471 -35.019 1.00 96.19 464 GLN A CA 1
ATOM 3518 C C . GLN A 1 464 ? 19.880 8.632 -33.774 1.00 96.19 464 GLN A C 1
ATOM 3520 O O . GLN A 1 464 ? 20.190 7.438 -33.771 1.00 96.19 464 GLN A O 1
ATOM 3525 N N . ASP A 1 465 ? 19.311 9.245 -32.744 1.00 93.56 465 ASP A N 1
ATOM 3526 C CA . ASP A 1 465 ? 18.846 8.510 -31.577 1.00 93.56 465 ASP A CA 1
ATOM 3527 C C . ASP A 1 465 ? 17.682 7.580 -31.947 1.00 93.56 465 ASP A C 1
ATOM 3529 O O . ASP A 1 465 ? 16.784 7.924 -32.724 1.00 93.56 465 ASP A O 1
ATOM 3533 N N . ALA A 1 466 ? 17.702 6.381 -31.370 1.00 90.88 466 ALA A N 1
ATOM 3534 C CA . ALA A 1 466 ? 16.581 5.451 -31.371 1.00 90.88 466 ALA A CA 1
ATOM 3535 C C . ALA A 1 466 ? 15.531 5.841 -30.300 1.00 90.88 466 ALA A C 1
ATOM 3537 O O . ALA A 1 466 ? 15.507 6.960 -29.794 1.00 90.88 466 ALA A O 1
ATOM 3538 N N . SER A 1 467 ? 14.645 4.913 -29.920 1.00 79.75 467 SER A N 1
ATOM 3539 C CA . SER A 1 467 ? 13.513 5.107 -28.987 1.00 79.75 467 SER A CA 1
ATOM 3540 C C . SER A 1 467 ? 13.881 5.401 -27.517 1.00 79.75 467 SER A C 1
ATOM 3542 O O . SER A 1 467 ? 13.031 5.257 -26.631 1.00 79.75 467 SER A O 1
ATOM 3544 N N . GLY A 1 468 ? 15.140 5.744 -27.227 1.00 87.38 468 GLY A N 1
ATOM 3545 C CA . GLY A 1 468 ? 15.656 6.027 -25.883 1.00 87.38 468 GLY A CA 1
ATOM 3546 C C . GLY A 1 468 ? 15.813 4.806 -24.962 1.00 87.38 468 GLY A C 1
ATOM 3547 O O . GLY A 1 468 ? 16.406 4.923 -23.891 1.00 87.38 468 GLY A O 1
ATOM 3548 N N . GLY A 1 469 ? 15.328 3.628 -25.369 1.00 92.12 469 GLY A N 1
ATOM 3549 C CA . GLY A 1 469 ? 15.435 2.387 -24.605 1.00 92.12 469 GLY A CA 1
ATOM 3550 C C . GLY A 1 469 ? 14.913 1.162 -25.358 1.00 92.12 469 GLY A C 1
ATOM 3551 O O . GLY A 1 469 ? 14.100 1.296 -26.281 1.00 92.12 469 GLY A O 1
ATOM 3552 N N . ILE A 1 470 ? 15.426 -0.017 -24.990 1.00 92.50 470 ILE A N 1
ATOM 3553 C CA . ILE A 1 470 ? 15.108 -1.315 -25.607 1.00 92.50 470 ILE A CA 1
ATOM 3554 C C . ILE A 1 470 ? 15.124 -2.419 -24.540 1.00 92.50 470 ILE A C 1
ATOM 3556 O O . ILE A 1 470 ? 16.170 -2.680 -23.948 1.00 92.50 470 ILE A O 1
ATOM 3560 N N . GLY A 1 471 ? 14.006 -3.117 -24.342 1.00 92.50 471 GLY A N 1
ATOM 3561 C CA . GLY A 1 471 ? 13.893 -4.281 -23.457 1.00 92.50 471 GLY A CA 1
ATOM 3562 C C . GLY A 1 471 ? 13.934 -5.619 -24.203 1.00 92.50 471 GLY A C 1
ATOM 3563 O O . GLY A 1 471 ? 13.213 -5.824 -25.178 1.00 92.50 471 GLY A O 1
ATOM 3564 N N . PHE A 1 472 ? 14.721 -6.576 -23.710 1.00 94.19 472 PHE A N 1
ATOM 3565 C CA . PHE A 1 472 ? 14.855 -7.925 -24.273 1.00 94.19 472 PHE A CA 1
ATOM 3566 C C . PHE A 1 472 ? 14.091 -8.963 -23.430 1.00 94.19 472 PHE A C 1
ATOM 3568 O O . PHE A 1 472 ? 14.674 -9.838 -22.782 1.00 94.19 472 PHE A O 1
ATOM 3575 N N . GLY A 1 473 ? 12.757 -8.860 -23.427 1.00 90.06 473 GLY A N 1
ATOM 3576 C CA . GLY A 1 473 ? 11.876 -9.829 -22.759 1.00 90.06 473 GLY A CA 1
ATOM 3577 C C . GLY A 1 473 ? 11.921 -11.221 -23.405 1.00 90.06 473 GLY A C 1
ATOM 3578 O O . GLY A 1 473 ? 12.140 -11.345 -24.610 1.00 90.06 473 GLY A O 1
ATOM 3579 N N . ASP A 1 474 ? 11.691 -12.278 -22.620 1.00 89.00 474 ASP A N 1
ATOM 3580 C CA . ASP A 1 474 ? 11.893 -13.676 -23.043 1.00 89.00 474 ASP A CA 1
ATOM 3581 C C . ASP A 1 474 ? 11.099 -14.079 -24.307 1.00 89.00 474 ASP A C 1
ATOM 3583 O O . ASP A 1 474 ? 11.572 -14.926 -25.066 1.00 89.00 474 ASP A O 1
ATOM 3587 N N . VAL A 1 475 ? 9.920 -13.492 -24.554 1.00 86.44 475 VAL A N 1
ATOM 3588 C CA . VAL A 1 475 ? 9.085 -13.721 -25.755 1.00 86.44 475 VAL A CA 1
ATOM 3589 C C . VAL A 1 475 ? 9.603 -13.023 -27.009 1.00 86.44 475 VAL A C 1
ATOM 3591 O O . VAL A 1 475 ? 9.219 -13.396 -28.118 1.00 86.44 475 VAL A O 1
ATOM 3594 N N . TRP A 1 476 ? 10.446 -12.006 -26.841 1.00 86.44 476 TRP A N 1
ATOM 3595 C CA . TRP A 1 476 ? 10.999 -11.203 -27.926 1.00 86.44 476 TRP A CA 1
ATOM 3596 C C . TRP A 1 476 ? 12.383 -11.657 -28.351 1.00 86.44 476 TRP A C 1
ATOM 3598 O O . TRP A 1 476 ? 12.896 -11.159 -29.341 1.00 86.44 476 TRP A O 1
ATOM 3608 N N . VAL A 1 477 ? 12.983 -12.621 -27.662 1.00 91.44 477 VAL A N 1
ATOM 3609 C CA . VAL A 1 477 ? 14.309 -13.142 -27.992 1.00 91.44 477 VAL A CA 1
ATOM 3610 C C . VAL A 1 477 ? 14.289 -14.662 -28.081 1.00 91.44 477 VAL A C 1
ATOM 3612 O O . VAL A 1 477 ? 13.491 -15.335 -27.428 1.00 91.44 477 VAL A O 1
ATOM 3615 N N . ALA A 1 478 ? 15.199 -15.230 -28.871 1.00 92.56 478 ALA A N 1
ATOM 3616 C CA . ALA A 1 478 ? 15.332 -16.679 -28.986 1.00 92.56 478 ALA A CA 1
ATOM 3617 C C . ALA A 1 478 ? 15.575 -17.352 -27.615 1.00 92.56 478 ALA A C 1
ATOM 3619 O O . ALA A 1 478 ? 16.158 -16.751 -26.707 1.00 92.56 478 ALA A O 1
ATOM 3620 N N . ALA A 1 479 ? 15.169 -18.621 -27.473 1.00 89.38 479 ALA A N 1
ATOM 3621 C CA . ALA A 1 479 ? 15.216 -19.379 -26.213 1.00 89.38 479 ALA A CA 1
ATOM 3622 C C . ALA A 1 479 ? 16.596 -19.408 -25.523 1.00 89.38 479 ALA A C 1
ATOM 3624 O O . ALA A 1 479 ? 16.672 -19.382 -24.298 1.00 89.38 479 ALA A O 1
ATOM 3625 N N . GLY A 1 480 ? 17.674 -19.414 -26.309 1.00 91.00 480 GLY A N 1
ATOM 3626 C CA . GLY A 1 480 ? 19.059 -19.382 -25.828 1.00 91.00 480 GLY A CA 1
ATOM 3627 C C . GLY A 1 480 ? 19.743 -18.019 -25.949 1.00 91.00 480 GLY A C 1
ATOM 3628 O O . GLY A 1 480 ? 20.961 -17.950 -25.823 1.00 91.00 480 GLY A O 1
ATOM 3629 N N . SER A 1 481 ? 19.002 -16.945 -26.244 1.00 95.25 481 SER A N 1
ATOM 3630 C CA . SER A 1 481 ? 19.601 -15.625 -26.445 1.00 95.25 481 SER A CA 1
ATOM 3631 C C . SER A 1 481 ? 20.279 -15.126 -25.173 1.00 95.25 481 SER A C 1
ATOM 3633 O O . SER A 1 481 ? 19.692 -15.142 -24.085 1.00 95.25 481 SER A O 1
ATOM 3635 N N . LEU A 1 482 ? 21.498 -14.606 -25.328 1.00 95.69 482 LEU A N 1
ATOM 3636 C CA . LEU A 1 482 ? 22.209 -13.962 -24.233 1.00 95.69 482 LEU A CA 1
ATOM 3637 C C . LEU A 1 482 ? 21.558 -12.639 -23.779 1.00 95.69 482 LEU A C 1
ATOM 3639 O O . LEU A 1 482 ? 21.831 -12.166 -22.679 1.00 95.69 482 LEU A O 1
ATOM 3643 N N . ALA A 1 483 ? 20.666 -12.077 -24.596 1.00 96.50 483 ALA A N 1
ATOM 3644 C CA . ALA A 1 483 ? 19.980 -10.822 -24.312 1.00 96.50 483 ALA A CA 1
ATOM 3645 C C . ALA A 1 483 ? 18.840 -10.962 -23.290 1.00 96.50 483 ALA A C 1
ATOM 3647 O O . ALA A 1 483 ? 18.343 -9.962 -22.786 1.00 96.50 483 ALA A O 1
ATOM 3648 N N . ARG A 1 484 ? 18.411 -12.191 -22.965 1.00 94.94 484 ARG A N 1
ATOM 3649 C CA . ARG A 1 484 ? 17.359 -12.424 -21.962 1.00 94.94 484 ARG A CA 1
ATOM 3650 C C . ARG A 1 484 ? 17.713 -11.766 -20.637 1.00 94.94 484 ARG A C 1
ATOM 3652 O O . ARG A 1 484 ? 18.843 -11.922 -20.176 1.00 94.94 484 ARG A O 1
ATOM 3659 N N . SER A 1 485 ? 16.714 -11.123 -20.037 1.00 95.25 485 SER A N 1
ATOM 3660 C CA . SER A 1 485 ? 16.810 -10.390 -18.769 1.00 95.25 485 SER A CA 1
ATOM 3661 C C . SER A 1 485 ? 17.482 -9.013 -18.847 1.00 95.25 485 SER A C 1
ATOM 3663 O O . SER A 1 485 ? 17.651 -8.376 -17.808 1.00 95.25 485 SER A O 1
ATOM 3665 N N . PHE A 1 486 ? 17.836 -8.530 -20.044 1.00 97.94 486 PHE A N 1
ATOM 3666 C CA . PHE A 1 486 ? 18.495 -7.236 -20.220 1.00 97.94 486 PHE A CA 1
ATOM 3667 C C . PHE A 1 486 ? 17.591 -6.178 -20.853 1.00 97.94 486 PHE A C 1
ATOM 3669 O O . PHE A 1 486 ? 16.737 -6.466 -21.690 1.00 97.94 486 PHE A O 1
ATOM 3676 N N . ALA A 1 487 ? 17.833 -4.927 -20.486 1.00 97.12 487 ALA A N 1
ATOM 3677 C CA . ALA A 1 487 ? 17.327 -3.732 -21.140 1.00 97.12 487 ALA A CA 1
ATOM 3678 C C . ALA A 1 487 ? 18.473 -2.744 -21.369 1.00 97.12 487 ALA A C 1
ATOM 3680 O O . ALA A 1 487 ? 19.456 -2.769 -20.635 1.00 97.12 487 ALA A O 1
ATOM 3681 N N . PHE A 1 488 ? 18.326 -1.848 -22.342 1.00 97.69 488 PHE A N 1
ATOM 3682 C CA . PHE A 1 488 ? 19.175 -0.669 -22.509 1.00 97.69 488 PHE A CA 1
ATOM 3683 C C . PHE A 1 488 ? 18.367 0.610 -22.350 1.00 97.69 488 PHE A C 1
ATOM 3685 O O . PHE A 1 488 ? 17.217 0.667 -22.780 1.00 97.69 488 PHE A O 1
ATOM 3692 N N . VAL A 1 489 ? 19.005 1.644 -21.805 1.00 97.25 489 VAL A N 1
ATOM 3693 C CA . VAL A 1 489 ? 18.473 3.005 -21.684 1.00 97.25 489 VAL A CA 1
ATOM 3694 C C . VAL A 1 489 ? 19.543 3.999 -22.133 1.00 97.25 489 VAL A C 1
ATOM 3696 O O . VAL A 1 489 ? 20.682 3.948 -21.666 1.00 97.25 489 VAL A O 1
ATOM 3699 N N . ALA A 1 490 ? 19.168 4.904 -23.037 1.00 96.62 490 ALA A N 1
ATOM 3700 C CA . ALA A 1 490 ? 20.032 5.939 -23.599 1.00 96.62 490 ALA A CA 1
ATOM 3701 C C . ALA A 1 490 ? 19.893 7.248 -22.807 1.00 96.62 490 ALA A C 1
ATOM 3703 O O . ALA A 1 490 ? 19.006 8.062 -23.079 1.00 96.62 490 ALA A O 1
ATOM 3704 N N . VAL A 1 491 ? 20.744 7.459 -21.805 1.00 95.56 491 VAL A N 1
ATOM 3705 C CA . VAL A 1 491 ? 20.532 8.502 -20.783 1.00 95.56 491 VAL A CA 1
ATOM 3706 C C . VAL A 1 491 ? 20.690 9.935 -21.303 1.00 95.56 491 VAL A C 1
ATOM 3708 O O . VAL A 1 491 ? 20.201 10.865 -20.665 1.00 95.56 491 VAL A O 1
ATOM 3711 N N . SER A 1 492 ? 21.307 10.124 -22.473 1.00 94.12 492 SER A N 1
ATOM 3712 C CA . SER A 1 492 ? 21.496 11.439 -23.102 1.00 94.12 492 SER A CA 1
ATOM 3713 C C . SER A 1 492 ? 20.343 11.862 -24.025 1.00 94.12 492 SER A C 1
ATOM 3715 O O . SER A 1 492 ? 20.370 12.960 -24.570 1.00 94.12 492 SER A O 1
ATOM 3717 N N . THR A 1 493 ? 19.308 11.031 -24.191 1.00 88.62 493 THR A N 1
ATOM 3718 C CA . THR A 1 493 ? 18.222 11.251 -25.176 1.00 88.62 493 THR A CA 1
ATOM 3719 C C . THR A 1 493 ? 17.009 12.013 -24.623 1.00 88.62 493 THR A C 1
ATOM 3721 O O . THR A 1 493 ? 15.934 12.028 -25.220 1.00 88.62 493 THR A O 1
ATOM 3724 N N . GLY A 1 494 ? 17.153 12.639 -23.449 1.00 84.19 494 GLY A N 1
ATOM 3725 C CA . GLY A 1 494 ? 16.060 13.352 -22.774 1.00 84.19 494 GLY A CA 1
ATOM 3726 C C . GLY A 1 494 ? 15.017 12.440 -22.115 1.00 84.19 494 GLY A C 1
ATOM 3727 O O . GLY A 1 494 ? 13.958 12.918 -21.706 1.00 84.19 494 GLY A O 1
ATOM 3728 N N . VAL A 1 495 ? 15.302 11.139 -21.999 1.00 84.56 495 VAL A N 1
ATOM 3729 C CA . VAL A 1 495 ? 14.442 10.175 -21.301 1.00 84.56 495 VAL A CA 1
ATOM 3730 C C . VAL A 1 495 ? 14.391 10.422 -19.793 1.00 84.56 495 VAL A C 1
ATOM 3732 O O . VAL A 1 495 ? 15.383 10.749 -19.132 1.00 84.56 495 VAL A O 1
ATOM 3735 N N . THR A 1 496 ? 13.216 10.209 -19.215 1.00 87.94 496 THR A N 1
ATOM 3736 C CA . THR A 1 496 ? 12.999 10.301 -17.766 1.00 87.94 496 THR A CA 1
ATOM 3737 C C . THR A 1 496 ? 13.362 8.989 -17.077 1.00 87.94 496 THR A C 1
ATOM 3739 O O . THR A 1 496 ? 13.639 7.983 -17.729 1.00 87.94 496 THR A O 1
ATOM 3742 N N . GLU A 1 497 ? 13.396 8.989 -15.749 1.00 87.88 497 GLU A N 1
ATOM 3743 C CA . GLU A 1 497 ? 13.627 7.829 -14.877 1.00 87.88 497 GLU A CA 1
ATOM 3744 C C . GLU A 1 497 ? 12.616 6.699 -15.095 1.00 87.88 497 GLU A C 1
ATOM 3746 O O . GLU A 1 497 ? 12.876 5.539 -14.780 1.00 87.88 497 GLU A O 1
ATOM 3751 N N . TYR A 1 498 ? 11.478 7.021 -15.705 1.00 88.00 498 TYR A N 1
ATOM 3752 C CA . TYR A 1 498 ? 10.462 6.054 -16.084 1.00 88.00 498 TYR A CA 1
ATOM 3753 C C . TYR A 1 498 ? 10.880 5.205 -17.281 1.00 88.00 498 TYR A C 1
ATOM 3755 O O . TYR A 1 498 ? 10.310 4.134 -17.456 1.00 88.00 498 TYR A O 1
ATOM 3763 N N . ALA A 1 499 ? 11.868 5.623 -18.083 1.00 88.81 499 ALA A N 1
ATOM 3764 C CA . ALA A 1 499 ? 12.404 4.782 -19.150 1.00 88.81 499 ALA A CA 1
ATOM 3765 C C . ALA A 1 499 ? 13.021 3.499 -18.585 1.00 88.81 499 ALA A C 1
ATOM 3767 O O . ALA A 1 499 ? 12.692 2.414 -19.051 1.00 88.81 499 ALA A O 1
ATOM 3768 N N . ASP A 1 500 ? 13.815 3.600 -17.521 1.00 93.00 500 ASP A N 1
ATOM 3769 C CA . ASP A 1 500 ? 14.433 2.454 -16.854 1.00 93.00 500 ASP A CA 1
ATOM 3770 C C . ASP A 1 500 ? 13.379 1.440 -16.379 1.00 93.00 500 ASP A C 1
ATOM 3772 O O . ASP A 1 500 ? 13.447 0.248 -16.696 1.00 93.00 500 ASP A O 1
ATOM 3776 N N . VAL A 1 501 ? 12.351 1.925 -15.677 1.00 91.62 501 VAL A N 1
ATOM 3777 C CA . VAL A 1 501 ? 11.270 1.074 -15.159 1.00 91.62 501 VAL A CA 1
ATOM 3778 C C . VAL A 1 501 ? 10.388 0.523 -16.278 1.00 91.62 501 VAL A C 1
ATOM 3780 O O . VAL A 1 501 ? 9.942 -0.626 -16.213 1.00 91.62 501 VAL A O 1
ATOM 3783 N N . HIS A 1 502 ? 10.171 1.307 -17.333 1.00 89.62 502 HIS A N 1
ATOM 3784 C CA . HIS A 1 502 ? 9.439 0.885 -18.518 1.00 89.62 502 HIS A CA 1
ATOM 3785 C C . HIS A 1 502 ? 10.123 -0.291 -19.215 1.00 89.62 502 HIS A C 1
ATOM 3787 O O . HIS A 1 502 ? 9.479 -1.314 -19.450 1.00 89.62 502 HIS A O 1
ATOM 3793 N N . GLU A 1 503 ? 11.422 -0.184 -19.506 1.00 91.06 503 GLU A N 1
ATOM 3794 C CA . GLU A 1 503 ? 12.147 -1.255 -20.194 1.00 91.06 503 GLU A CA 1
ATOM 3795 C C . GLU A 1 503 ? 12.233 -2.520 -19.330 1.00 91.06 503 GLU A C 1
ATOM 3797 O O . GLU A 1 503 ? 12.018 -3.631 -19.822 1.00 91.06 503 GLU A O 1
ATOM 3802 N N . ALA A 1 504 ? 12.441 -2.372 -18.018 1.00 93.31 504 ALA A N 1
ATOM 3803 C CA . ALA A 1 504 ? 12.357 -3.494 -17.085 1.00 93.31 504 ALA A CA 1
ATOM 3804 C C . ALA A 1 504 ? 10.968 -4.155 -17.095 1.00 93.31 504 ALA A C 1
ATOM 3806 O O . ALA A 1 504 ? 10.846 -5.370 -16.951 1.00 93.31 504 ALA A O 1
ATOM 3807 N N . THR A 1 505 ? 9.908 -3.380 -17.313 1.00 89.25 505 THR A N 1
ATOM 3808 C CA . THR A 1 505 ? 8.540 -3.903 -17.370 1.00 89.25 505 THR A CA 1
ATOM 3809 C C . THR A 1 505 ? 8.266 -4.700 -18.641 1.00 89.25 505 THR A C 1
ATOM 3811 O O . THR A 1 505 ? 7.527 -5.686 -18.586 1.00 89.25 505 THR A O 1
ATOM 3814 N N . HIS A 1 506 ? 8.897 -4.374 -19.774 1.00 86.44 506 HIS A N 1
ATOM 3815 C CA . HIS A 1 506 ? 8.865 -5.263 -20.943 1.00 86.44 506 HIS A CA 1
ATOM 3816 C C . HIS A 1 506 ? 9.426 -6.650 -20.614 1.00 86.44 506 HIS A C 1
ATOM 3818 O O . HIS A 1 506 ? 8.870 -7.662 -21.045 1.00 86.44 506 HIS A O 1
ATOM 3824 N N . ILE A 1 507 ? 10.490 -6.702 -19.810 1.00 92.00 507 ILE A N 1
ATOM 3825 C CA . ILE A 1 507 ? 11.120 -7.954 -19.384 1.00 92.00 507 ILE A CA 1
ATOM 3826 C C . ILE A 1 507 ? 10.203 -8.718 -18.426 1.00 92.00 507 ILE A C 1
ATOM 3828 O O . ILE A 1 507 ? 9.933 -9.899 -18.644 1.00 92.00 507 ILE A O 1
ATOM 3832 N N . THR A 1 508 ? 9.700 -8.057 -17.382 1.00 91.94 508 THR A N 1
ATOM 3833 C CA . THR A 1 508 ? 8.955 -8.734 -16.312 1.00 91.94 508 THR A CA 1
ATOM 3834 C C . THR A 1 508 ? 7.558 -9.162 -16.736 1.00 91.94 508 THR A C 1
ATOM 3836 O O . THR A 1 508 ? 7.112 -10.232 -16.332 1.00 91.94 508 THR A O 1
ATOM 3839 N N . THR A 1 509 ? 6.880 -8.389 -17.582 1.00 87.31 509 THR A N 1
ATOM 3840 C CA . THR A 1 509 ? 5.560 -8.768 -18.109 1.00 87.31 509 THR A CA 1
ATOM 3841 C C . THR A 1 509 ? 5.653 -9.815 -19.215 1.00 87.31 509 THR A C 1
ATOM 3843 O O . THR A 1 509 ? 4.706 -10.571 -19.418 1.00 87.31 509 THR A O 1
ATOM 3846 N N . ASN A 1 510 ? 6.791 -9.872 -19.917 1.00 82.19 510 ASN A N 1
ATOM 3847 C CA . ASN A 1 510 ? 7.059 -10.826 -20.985 1.00 82.19 510 ASN A CA 1
ATOM 3848 C C . ASN A 1 510 ? 5.963 -10.851 -22.074 1.00 82.19 510 ASN A C 1
ATOM 3850 O O . ASN A 1 510 ? 5.571 -11.909 -22.569 1.00 82.19 510 ASN A O 1
ATOM 3854 N N . LEU A 1 511 ? 5.421 -9.679 -22.424 1.00 70.62 511 LEU A N 1
ATOM 3855 C CA . LEU A 1 511 ? 4.282 -9.557 -23.338 1.00 70.62 511 LEU A CA 1
ATOM 3856 C C . LEU A 1 511 ? 4.725 -9.432 -24.789 1.00 70.62 511 LEU A C 1
ATOM 3858 O O . LEU A 1 511 ? 5.450 -8.507 -25.150 1.00 70.62 511 LEU A O 1
ATOM 3862 N N . ARG A 1 512 ? 4.215 -10.325 -25.643 1.00 66.25 512 ARG A N 1
ATOM 3863 C CA . ARG A 1 512 ? 4.389 -10.263 -27.098 1.00 66.25 512 ARG A CA 1
ATOM 3864 C C . ARG A 1 512 ? 3.200 -9.531 -27.715 1.00 66.25 512 ARG A C 1
ATOM 3866 O O . ARG A 1 512 ? 2.191 -10.154 -28.030 1.00 66.25 512 ARG A O 1
ATOM 3873 N N . ASN A 1 513 ? 3.293 -8.212 -27.858 1.00 57.97 513 ASN A N 1
ATOM 3874 C CA . ASN A 1 513 ? 2.303 -7.415 -28.590 1.00 57.97 513 ASN A CA 1
ATOM 3875 C C . ASN A 1 513 ? 2.867 -6.964 -29.952 1.00 57.97 513 ASN A C 1
ATOM 3877 O O . ASN A 1 513 ? 4.067 -6.813 -30.099 1.00 57.97 513 ASN A O 1
ATOM 3881 N N . VAL A 1 514 ? 2.050 -6.766 -30.988 1.00 46.94 514 VAL A N 1
ATOM 3882 C CA . VAL A 1 514 ? 2.558 -6.398 -32.338 1.00 46.94 514 VAL A CA 1
ATOM 3883 C C . VAL A 1 514 ? 3.320 -5.063 -32.383 1.00 46.94 514 VAL A C 1
ATOM 3885 O O . VAL A 1 514 ? 4.012 -4.782 -33.354 1.00 46.94 514 VAL A O 1
ATOM 3888 N N . SER A 1 515 ? 3.221 -4.274 -31.318 1.00 48.62 515 SER A N 1
ATOM 3889 C CA . SER A 1 515 ? 3.845 -2.966 -31.144 1.00 48.62 515 SER A CA 1
ATOM 3890 C C . SER A 1 515 ? 5.194 -3.035 -30.405 1.00 48.62 515 SER A C 1
ATOM 3892 O O . SER A 1 515 ? 5.661 -2.032 -29.879 1.00 48.62 515 SER A O 1
ATOM 3894 N N . GLY A 1 516 ? 5.838 -4.209 -30.341 1.00 47.53 516 GLY A N 1
ATOM 3895 C CA . GLY A 1 516 ? 7.218 -4.330 -29.846 1.00 47.53 516 GLY A CA 1
ATOM 3896 C C . GLY A 1 516 ? 7.378 -4.129 -28.336 1.00 47.53 516 GLY A C 1
ATOM 3897 O O . GLY A 1 516 ? 8.425 -3.695 -27.873 1.00 47.53 516 GLY A O 1
ATOM 3898 N N . GLY A 1 517 ? 6.331 -4.399 -27.560 1.00 46.09 517 GLY A N 1
ATOM 3899 C CA . GLY A 1 517 ? 6.247 -4.097 -26.133 1.00 46.09 517 GLY A CA 1
ATOM 3900 C C . GLY A 1 517 ? 5.654 -2.715 -25.853 1.00 46.09 517 GLY A C 1
ATOM 3901 O O . GLY A 1 517 ? 5.026 -2.538 -24.806 1.00 46.09 517 GLY A O 1
ATOM 3902 N N . HIS A 1 518 ? 5.751 -1.760 -26.783 1.00 51.75 518 HIS A N 1
ATOM 3903 C CA . HIS A 1 518 ? 5.116 -0.446 -26.647 1.00 51.75 518 HIS A CA 1
ATOM 3904 C C . HIS A 1 518 ? 3.604 -0.601 -26.774 1.00 51.75 518 HIS A C 1
ATOM 3906 O O . HIS A 1 518 ? 3.112 -1.328 -27.627 1.00 51.75 518 HIS A O 1
ATOM 3912 N N . PHE A 1 519 ? 2.832 0.036 -25.903 1.00 52.53 519 PHE A N 1
ATOM 3913 C CA . PHE A 1 519 ? 1.378 0.021 -26.034 1.00 52.53 519 PHE A CA 1
ATOM 3914 C C . PHE A 1 519 ? 0.976 1.104 -27.030 1.00 52.53 519 PHE A C 1
ATOM 3916 O O . PHE A 1 519 ? 0.764 2.252 -26.651 1.00 52.53 519 PHE A O 1
ATOM 3923 N N . ASP A 1 520 ? 0.903 0.740 -28.310 1.00 45.03 520 ASP A N 1
ATOM 3924 C CA . ASP A 1 520 ? 0.238 1.571 -29.308 1.00 45.03 520 ASP A CA 1
ATOM 3925 C C . ASP A 1 520 ? -1.275 1.350 -29.183 1.00 45.03 520 ASP A C 1
ATOM 3927 O O . ASP A 1 520 ? -1.806 0.287 -29.518 1.00 45.03 520 ASP A O 1
ATOM 3931 N N . LEU A 1 521 ? -1.974 2.346 -28.639 1.00 42.53 521 LEU A N 1
ATOM 3932 C CA . LEU A 1 521 ? -3.435 2.343 -28.526 1.00 42.53 521 LEU A CA 1
ATOM 3933 C C . LEU A 1 521 ? -4.123 2.596 -29.881 1.00 42.53 521 LEU A C 1
ATOM 3935 O O . LEU A 1 521 ? -5.352 2.631 -29.946 1.00 42.53 521 LEU A O 1
ATOM 3939 N N . GLY A 1 522 ? -3.350 2.761 -30.960 1.00 40.44 522 GLY A N 1
ATOM 3940 C CA . GLY A 1 522 ? -3.837 3.227 -32.247 1.00 40.44 522 GLY A CA 1
ATOM 3941 C C . GLY A 1 522 ? -4.214 4.715 -32.211 1.00 40.44 522 GLY A C 1
ATOM 3942 O O . GLY A 1 522 ? -4.129 5.376 -31.169 1.00 40.44 522 GLY A O 1
ATOM 3943 N N . PRO A 1 523 ? -4.642 5.285 -33.352 1.00 39.16 523 PRO A N 1
ATOM 3944 C CA . PRO A 1 523 ? -5.135 6.655 -33.399 1.00 39.16 523 PRO A CA 1
ATOM 3945 C C . PRO A 1 523 ? -6.310 6.836 -32.429 1.00 39.16 523 PRO A C 1
ATOM 3947 O O . PRO A 1 523 ? -7.202 5.993 -32.340 1.00 39.16 523 PRO A O 1
ATOM 3950 N N . ALA A 1 524 ? -6.299 7.953 -31.698 1.00 39.72 524 ALA A N 1
ATOM 3951 C CA . ALA A 1 524 ? -7.322 8.331 -30.729 1.00 39.72 524 ALA A CA 1
ATOM 3952 C C . ALA A 1 524 ? -8.725 8.300 -31.369 1.00 39.72 524 ALA A C 1
ATOM 3954 O O . ALA A 1 524 ? -9.115 9.243 -32.053 1.00 39.72 524 ALA A O 1
ATOM 3955 N N . GLY A 1 525 ? -9.471 7.207 -31.184 1.00 37.69 525 GLY A N 1
ATOM 3956 C CA . GLY A 1 525 ? -10.775 7.059 -31.836 1.00 37.69 525 GLY A CA 1
ATOM 3957 C C . GLY A 1 525 ? -11.505 5.721 -31.696 1.00 37.69 525 GLY A C 1
ATOM 3958 O O . GLY A 1 525 ? -12.629 5.627 -32.181 1.00 37.69 525 GLY A O 1
ATOM 3959 N N . ALA A 1 526 ? -10.956 4.689 -31.042 1.00 36.53 526 ALA A N 1
ATOM 3960 C CA . ALA A 1 526 ? -11.725 3.461 -30.816 1.00 36.53 526 ALA A CA 1
ATOM 3961 C C . ALA A 1 526 ? -12.841 3.719 -29.780 1.00 36.53 526 ALA A C 1
ATOM 3963 O O . ALA A 1 526 ? -12.586 3.835 -28.586 1.00 36.53 526 ALA A O 1
ATOM 3964 N N . ALA A 1 527 ? -14.078 3.860 -30.254 1.00 34.62 527 ALA A N 1
ATOM 3965 C CA . ALA A 1 527 ? -15.253 4.325 -29.512 1.00 34.62 527 ALA A CA 1
ATOM 3966 C C . ALA A 1 527 ? -15.881 3.294 -28.543 1.00 34.62 527 ALA A C 1
ATOM 3968 O O . ALA A 1 527 ? -17.078 3.358 -28.275 1.00 34.62 527 ALA A O 1
ATOM 3969 N N . ALA A 1 528 ? -15.110 2.336 -28.023 1.00 40.44 528 ALA A N 1
ATOM 3970 C CA . ALA A 1 528 ? -15.605 1.356 -27.057 1.00 40.44 528 ALA A CA 1
ATOM 3971 C C . ALA A 1 528 ? -15.170 1.719 -25.627 1.00 40.44 528 ALA A C 1
ATOM 3973 O O . ALA A 1 528 ? -14.050 2.189 -25.410 1.00 40.44 528 ALA A O 1
ATOM 3974 N N . GLU A 1 529 ? -16.047 1.475 -24.647 1.00 35.06 529 GLU A N 1
ATOM 3975 C CA . GLU A 1 529 ? -15.701 1.471 -23.221 1.00 35.06 529 GLU A CA 1
ATOM 3976 C C . GLU A 1 529 ? -14.565 0.459 -22.995 1.00 35.06 529 GLU A C 1
ATOM 3978 O O . GLU A 1 529 ? -14.801 -0.744 -22.926 1.00 35.06 529 GLU A O 1
ATOM 3983 N N . GLY A 1 530 ? -13.311 0.916 -22.968 1.00 37.91 530 GLY A N 1
ATOM 3984 C CA . GLY A 1 530 ? -12.183 -0.008 -22.821 1.00 37.91 530 GLY A CA 1
ATOM 3985 C C . GLY A 1 530 ? -10.807 0.465 -23.274 1.00 37.91 530 GLY A C 1
ATOM 3986 O O . GLY A 1 530 ? -9.838 -0.245 -23.011 1.00 37.91 530 GLY A O 1
ATOM 3987 N N . ASN A 1 531 ? -10.656 1.633 -23.908 1.00 44.06 531 ASN A N 1
ATOM 3988 C CA . ASN A 1 531 ? -9.306 2.131 -24.177 1.00 44.06 531 ASN A CA 1
ATOM 3989 C C . ASN A 1 531 ? -8.645 2.524 -22.855 1.00 44.06 531 ASN A C 1
ATOM 3991 O O . ASN A 1 531 ? -9.022 3.520 -22.238 1.00 44.06 531 ASN A O 1
ATOM 3995 N N . ILE A 1 532 ? -7.652 1.736 -22.435 1.00 50.94 532 ILE A N 1
ATOM 3996 C CA . ILE A 1 532 ? -6.649 2.153 -21.456 1.00 50.94 532 ILE A CA 1
ATOM 3997 C C . ILE A 1 532 ? -6.146 3.507 -21.950 1.00 50.94 532 ILE A C 1
ATOM 3999 O O . ILE A 1 532 ? -5.546 3.581 -23.014 1.00 50.94 532 ILE A O 1
ATOM 4003 N N . ASP A 1 533 ? -6.466 4.592 -21.248 1.00 52.41 533 ASP A N 1
ATOM 4004 C CA . ASP A 1 533 ? -5.953 5.909 -21.610 1.00 52.41 533 ASP A CA 1
ATOM 4005 C C . ASP A 1 533 ? -4.423 5.813 -21.593 1.00 52.41 533 ASP A C 1
ATOM 4007 O O . ASP A 1 533 ? -3.856 5.248 -20.655 1.00 52.41 533 ASP A O 1
ATOM 4011 N N . GLY A 1 534 ? -3.730 6.369 -22.591 1.00 49.59 534 GLY A N 1
ATOM 4012 C CA . GLY A 1 534 ? -2.258 6.378 -22.649 1.00 49.59 534 GLY A CA 1
ATOM 4013 C C . GLY A 1 534 ? -1.593 7.018 -21.418 1.00 49.59 534 GLY A C 1
ATOM 4014 O O . GLY A 1 534 ? -0.379 6.975 -21.263 1.00 49.59 534 GLY A O 1
ATOM 4015 N N . LYS A 1 535 ? -2.404 7.585 -20.520 1.00 51.28 535 LYS A N 1
ATOM 4016 C CA . LYS A 1 535 ? -2.075 8.088 -19.183 1.00 51.28 535 LYS A CA 1
ATOM 4017 C C . LYS A 1 535 ? -1.806 7.009 -18.132 1.00 51.28 535 LYS A C 1
ATOM 4019 O O . LYS A 1 535 ? -1.217 7.311 -17.098 1.00 51.28 535 LYS A O 1
ATOM 4024 N N . ASN A 1 536 ? -2.239 5.774 -18.376 1.00 50.12 536 ASN A N 1
ATOM 4025 C CA . ASN A 1 536 ? -1.999 4.629 -17.499 1.00 50.12 536 ASN A CA 1
ATOM 4026 C C . ASN A 1 536 ? -0.807 3.776 -17.951 1.00 50.12 536 ASN A C 1
ATOM 4028 O O . ASN A 1 536 ? -0.653 2.653 -17.490 1.00 50.12 536 ASN A O 1
ATOM 4032 N N . LEU A 1 537 ? 0.014 4.283 -18.869 1.00 58.22 537 LEU A N 1
ATOM 4033 C CA . LEU A 1 537 ? 1.203 3.604 -19.364 1.00 58.22 537 LEU A CA 1
ATOM 4034 C C . LEU A 1 537 ? 2.420 4.295 -18.767 1.00 58.22 537 LEU A C 1
ATOM 4036 O O . LEU A 1 537 ? 2.497 5.511 -18.862 1.00 58.22 537 LEU A O 1
ATOM 4040 N N . MET A 1 538 ? 3.390 3.565 -18.214 1.00 63.31 538 MET A N 1
ATOM 4041 C CA . MET A 1 538 ? 4.719 4.149 -17.993 1.00 63.31 538 MET A CA 1
ATOM 4042 C C . MET A 1 538 ? 5.204 4.742 -19.316 1.00 63.31 538 MET A C 1
ATOM 4044 O O . MET A 1 538 ? 5.495 3.987 -20.237 1.00 63.31 538 MET A O 1
ATOM 4048 N N . HIS A 1 539 ? 5.230 6.062 -19.464 1.00 57.59 539 HIS A N 1
ATOM 4049 C CA . HIS A 1 539 ? 5.697 6.692 -20.696 1.00 57.59 539 HIS A CA 1
ATOM 4050 C C . HIS A 1 539 ? 7.112 7.208 -20.479 1.00 57.59 539 HIS A C 1
ATOM 4052 O O . HIS A 1 539 ? 7.425 7.815 -19.459 1.00 57.59 539 HIS A O 1
ATOM 4058 N N . ARG A 1 540 ? 7.981 6.953 -21.456 1.00 54.66 540 ARG A N 1
ATOM 4059 C CA . ARG A 1 540 ? 9.425 7.220 -21.350 1.00 54.66 540 ARG A CA 1
ATOM 4060 C C . ARG A 1 540 ? 9.785 8.699 -21.518 1.00 54.66 540 ARG A C 1
ATOM 4062 O O . ARG A 1 540 ? 10.888 9.117 -21.177 1.00 54.66 540 ARG A O 1
ATOM 4069 N N . PHE A 1 541 ? 8.837 9.479 -22.036 1.00 53.66 541 PHE A N 1
ATOM 4070 C CA . PHE A 1 541 ? 8.956 10.913 -22.291 1.00 53.66 541 PHE A CA 1
ATOM 4071 C C . PHE A 1 541 ? 7.882 11.692 -21.534 1.00 53.66 541 PHE A C 1
ATOM 4073 O O . PHE A 1 541 ? 6.786 11.176 -21.299 1.00 53.66 541 PHE A O 1
ATOM 4080 N N . PHE A 1 542 ? 8.155 12.961 -21.236 1.00 53.38 542 PHE A N 1
ATOM 4081 C CA . PHE A 1 542 ? 7.138 13.875 -20.723 1.00 53.38 542 PHE A CA 1
ATOM 4082 C C . PHE A 1 542 ? 5.983 14.005 -21.723 1.00 53.38 542 PHE A C 1
ATOM 4084 O O . PHE A 1 542 ? 6.184 14.404 -22.870 1.00 53.38 542 PHE A O 1
ATOM 4091 N N . LEU A 1 543 ? 4.762 13.692 -21.287 1.00 48.97 543 LEU A N 1
ATOM 4092 C CA . LEU A 1 543 ? 3.566 14.017 -22.057 1.00 48.97 543 LEU A CA 1
ATOM 4093 C C . LEU A 1 543 ? 3.202 15.477 -21.789 1.00 48.97 543 LEU A C 1
ATOM 4095 O O . LEU A 1 543 ? 3.023 15.885 -20.640 1.00 48.97 543 LEU A O 1
ATOM 4099 N N . THR A 1 544 ? 3.065 16.277 -22.844 1.00 47.88 544 THR A N 1
ATOM 4100 C CA . THR A 1 544 ? 2.598 17.662 -22.730 1.00 47.88 544 THR A CA 1
ATOM 4101 C C . THR A 1 544 ? 1.163 17.689 -22.186 1.00 47.88 544 THR A C 1
ATOM 4103 O O . THR A 1 544 ? 0.214 17.385 -22.906 1.00 47.88 544 THR A O 1
ATOM 4106 N N . ASN A 1 545 ? 1.047 17.977 -20.883 1.00 45.72 545 ASN A N 1
ATOM 4107 C CA . ASN A 1 545 ? 0.053 18.728 -20.085 1.00 45.72 545 ASN A CA 1
ATOM 4108 C C . ASN A 1 545 ? -1.403 18.988 -20.556 1.00 45.72 545 ASN A C 1
ATOM 4110 O O . ASN A 1 545 ? -2.230 19.292 -19.698 1.00 45.72 545 ASN A O 1
ATOM 4114 N N . ALA A 1 546 ? -1.808 18.798 -21.813 1.00 42.75 546 ALA A N 1
ATOM 4115 C CA . ALA A 1 546 ? -3.200 18.991 -22.261 1.00 42.75 546 ALA A CA 1
ATOM 4116 C C . ALA A 1 546 ? -4.208 18.016 -21.612 1.00 42.75 546 ALA A C 1
ATOM 4118 O O . ALA A 1 546 ? -5.418 18.148 -21.770 1.00 42.75 546 ALA A O 1
ATOM 4119 N N . ARG A 1 547 ? -3.710 17.003 -20.898 1.00 44.25 547 ARG A N 1
ATOM 4120 C CA . ARG A 1 547 ? -4.469 15.844 -20.431 1.00 44.25 547 ARG A CA 1
ATOM 4121 C C . ARG A 1 547 ? -4.521 15.687 -18.900 1.00 44.25 547 ARG A C 1
ATOM 4123 O O . ARG A 1 547 ? -5.094 14.702 -18.441 1.00 44.25 547 ARG A O 1
ATOM 4130 N N . GLY A 1 548 ? -3.977 16.631 -18.126 1.00 48.28 548 GLY A N 1
ATOM 4131 C CA . GLY A 1 548 ? -4.176 16.715 -16.666 1.00 48.28 548 GLY A CA 1
ATOM 4132 C C . GLY A 1 548 ? -3.374 15.741 -15.787 1.00 48.28 548 GLY A C 1
ATOM 4133 O O . GLY A 1 548 ? -3.581 15.723 -14.582 1.00 48.28 548 GLY A O 1
ATOM 4134 N N . VAL A 1 549 ? -2.453 14.959 -16.354 1.00 51.06 549 VAL A N 1
ATOM 4135 C CA . VAL A 1 549 ? -1.448 14.171 -15.613 1.00 51.06 549 VAL A CA 1
ATOM 4136 C C . VAL A 1 549 ? -0.125 14.312 -16.353 1.00 51.06 549 VAL A C 1
ATOM 4138 O O . VAL A 1 549 ? -0.050 14.016 -17.544 1.00 51.06 549 VAL A O 1
ATOM 4141 N N . SER A 1 550 ? 0.895 14.828 -15.672 1.00 48.34 550 SER A N 1
ATOM 4142 C CA . SER A 1 550 ? 2.198 15.174 -16.259 1.00 48.34 550 SER A CA 1
ATOM 4143 C C . SER A 1 550 ? 3.142 13.979 -16.411 1.00 48.34 550 SER A C 1
ATOM 4145 O O . SER A 1 550 ? 4.203 14.125 -17.015 1.00 48.34 550 SER A O 1
ATOM 4147 N N . ASN A 1 551 ? 2.783 12.810 -15.867 1.00 56.19 551 ASN A N 1
ATOM 4148 C CA . ASN A 1 551 ? 3.700 11.683 -15.769 1.00 56.19 551 ASN A CA 1
ATOM 4149 C C . ASN A 1 551 ? 2.958 10.338 -15.675 1.00 56.19 551 ASN A C 1
ATOM 4151 O O . ASN A 1 551 ? 2.565 9.920 -14.581 1.00 56.19 551 ASN A O 1
ATOM 4155 N N . PRO A 1 552 ? 2.669 9.679 -16.806 1.00 62.56 552 PRO A N 1
ATOM 4156 C CA . PRO A 1 552 ? 1.961 8.416 -16.774 1.00 62.56 552 PRO A CA 1
ATOM 4157 C C . PRO A 1 552 ? 2.956 7.341 -16.310 1.00 62.56 552 PRO A C 1
ATOM 4159 O O . PRO A 1 552 ? 3.989 7.091 -16.924 1.00 62.56 552 PRO A O 1
ATOM 4162 N N . LYS A 1 553 ? 2.682 6.777 -15.138 1.00 71.06 553 LYS A N 1
ATOM 4163 C CA . LYS A 1 553 ? 3.568 5.856 -14.400 1.00 71.06 553 LYS A CA 1
ATOM 4164 C C . LYS A 1 553 ? 2.832 4.624 -13.883 1.00 71.06 553 LYS A C 1
ATOM 4166 O O . LYS A 1 553 ? 3.305 3.922 -12.997 1.00 71.06 553 LYS A O 1
ATOM 4171 N N . ARG A 1 554 ? 1.610 4.424 -14.371 1.00 74.75 554 ARG A N 1
ATOM 4172 C CA . ARG A 1 554 ? 0.667 3.480 -13.779 1.00 74.75 554 ARG A CA 1
ATOM 4173 C C . ARG A 1 554 ? 0.789 2.121 -14.448 1.00 74.75 554 ARG A C 1
ATOM 4175 O O . ARG A 1 554 ? 1.241 1.998 -15.582 1.00 74.75 554 ARG A O 1
ATOM 4182 N N . LEU A 1 555 ? 0.404 1.112 -13.685 1.00 77.19 555 LEU A N 1
ATOM 4183 C CA . LEU A 1 555 ? 0.265 -0.270 -14.112 1.00 77.19 555 LEU A CA 1
ATOM 4184 C C . LEU A 1 555 ? -1.211 -0.631 -13.982 1.00 77.19 555 LEU A C 1
ATOM 4186 O O . LEU A 1 555 ? -1.900 -0.097 -13.115 1.00 77.19 555 LEU A O 1
ATOM 4190 N N . TRP A 1 556 ? -1.699 -1.556 -14.800 1.00 76.56 556 TRP A N 1
ATOM 4191 C CA . TRP A 1 556 ? -3.085 -2.020 -14.713 1.00 76.56 556 TRP A CA 1
ATOM 4192 C C . TRP A 1 556 ? -3.165 -3.471 -14.258 1.00 76.56 556 TRP A C 1
ATOM 4194 O O . TRP A 1 556 ? -2.268 -4.280 -14.517 1.00 76.56 556 TRP A O 1
ATOM 4204 N N . ASN A 1 557 ? -4.298 -3.824 -13.648 1.00 82.62 557 ASN A N 1
ATOM 4205 C CA . ASN A 1 557 ? -4.603 -5.208 -13.293 1.00 82.62 557 ASN A CA 1
ATOM 4206 C C . ASN A 1 557 ? -5.859 -5.761 -13.972 1.00 82.62 557 ASN A C 1
ATOM 4208 O O . ASN A 1 557 ? -6.685 -6.421 -13.348 1.00 82.62 557 ASN A O 1
ATOM 4212 N N . ARG A 1 558 ? -6.026 -5.455 -15.261 1.00 77.88 558 ARG A N 1
ATOM 4213 C CA . ARG A 1 558 ? -7.131 -5.953 -16.089 1.00 77.88 558 ARG A CA 1
ATOM 4214 C C . ARG A 1 558 ? -6.627 -6.510 -17.413 1.00 77.88 558 ARG A C 1
ATOM 4216 O O . ARG A 1 558 ? -5.683 -5.991 -17.997 1.00 77.88 558 ARG A O 1
ATOM 4223 N N . GLN A 1 559 ? -7.269 -7.563 -17.897 1.00 80.12 559 GLN A N 1
ATOM 4224 C CA . GLN A 1 559 ? -7.012 -8.054 -19.244 1.00 80.12 559 GLN A CA 1
ATOM 4225 C C . GLN A 1 559 ? -7.515 -7.028 -20.265 1.00 80.12 559 GLN A C 1
ATOM 4227 O O . GLN A 1 559 ? -8.611 -6.487 -20.128 1.00 80.12 559 GLN A O 1
ATOM 4232 N N . PHE A 1 560 ? -6.721 -6.786 -21.298 1.00 71.81 560 PHE A N 1
ATOM 4233 C CA . PHE A 1 560 ? -7.054 -5.915 -22.414 1.00 71.81 560 PHE A CA 1
ATOM 4234 C C . PHE A 1 560 ? -7.170 -6.734 -23.696 1.00 71.81 560 PHE A C 1
ATOM 4236 O O . PHE A 1 560 ? -6.452 -7.709 -23.886 1.00 71.81 560 PHE A O 1
ATOM 4243 N N . THR A 1 561 ? -8.073 -6.346 -24.590 1.00 73.25 561 THR A N 1
ATOM 4244 C CA . THR A 1 561 ? -8.193 -6.965 -25.914 1.00 73.25 561 THR A CA 1
ATOM 4245 C C . THR A 1 561 ? -8.112 -5.872 -26.966 1.00 73.25 561 THR A C 1
ATOM 4247 O O . THR A 1 561 ? -9.021 -5.054 -27.068 1.00 73.25 561 THR A O 1
ATOM 4250 N N . ASN A 1 562 ? -7.036 -5.859 -27.754 1.00 66.44 562 ASN A N 1
ATOM 4251 C CA . ASN A 1 562 ? -6.925 -4.993 -28.920 1.00 66.44 562 ASN A CA 1
ATOM 4252 C C . ASN A 1 562 ? -7.725 -5.612 -30.071 1.00 66.44 562 ASN A C 1
ATOM 4254 O O . ASN A 1 562 ? -7.290 -6.586 -30.691 1.00 66.44 562 ASN A O 1
ATOM 4258 N N . THR A 1 563 ? -8.899 -5.047 -30.334 1.00 70.88 563 THR A N 1
ATOM 4259 C CA . THR A 1 563 ? -9.803 -5.467 -31.412 1.00 70.88 563 THR A CA 1
ATOM 4260 C C . THR A 1 563 ? -9.444 -4.869 -32.775 1.00 70.88 563 THR A C 1
ATOM 4262 O O . THR A 1 563 ? -10.046 -5.250 -33.774 1.00 70.88 563 THR A O 1
ATOM 4265 N N . ASN A 1 564 ? -8.452 -3.970 -32.850 1.00 63.88 564 ASN A N 1
ATOM 4266 C CA . ASN A 1 564 ? -7.964 -3.404 -34.116 1.00 63.88 564 ASN A CA 1
ATOM 4267 C C . ASN A 1 564 ? -6.989 -4.341 -34.852 1.00 63.88 564 ASN A C 1
ATOM 4269 O O . ASN A 1 564 ? -6.505 -4.010 -35.933 1.00 63.88 564 ASN A O 1
ATOM 4273 N N . LEU A 1 565 ? -6.674 -5.498 -34.267 1.00 59.09 565 LEU A N 1
ATOM 4274 C CA . LEU A 1 565 ? -5.780 -6.506 -34.828 1.00 59.09 565 LEU A CA 1
ATOM 4275 C C . LEU A 1 565 ? -6.568 -7.778 -35.128 1.00 59.09 565 LEU A C 1
ATOM 4277 O O . LEU A 1 565 ? -7.491 -8.122 -34.396 1.00 59.09 565 LEU A O 1
ATOM 4281 N N . VAL A 1 566 ? -6.194 -8.486 -36.195 1.00 71.25 566 VAL A N 1
ATOM 4282 C CA . VAL A 1 566 ? -6.815 -9.759 -36.581 1.00 71.25 566 VAL A CA 1
ATOM 4283 C C . VAL A 1 566 ? -5.736 -10.849 -36.610 1.00 71.25 566 VAL A C 1
ATOM 4285 O O . VAL A 1 566 ? -4.834 -10.768 -37.445 1.00 71.25 566 VAL A O 1
ATOM 4288 N N . PRO A 1 567 ? -5.812 -11.872 -35.734 1.00 81.19 567 PRO A N 1
ATOM 4289 C CA . PRO A 1 567 ? -6.802 -12.038 -34.664 1.00 81.19 567 PRO A CA 1
ATOM 4290 C C . PRO A 1 567 ? -6.644 -10.989 -33.551 1.00 81.19 567 PRO A C 1
ATOM 4292 O O . PRO A 1 567 ? -5.558 -10.435 -33.371 1.00 81.19 567 PRO A O 1
ATOM 4295 N N . ASN A 1 568 ? -7.725 -10.756 -32.796 1.00 76.81 568 ASN A N 1
ATOM 4296 C CA . ASN A 1 568 ? -7.710 -9.855 -31.643 1.00 76.81 568 ASN A CA 1
ATOM 4297 C C . ASN A 1 568 ? -6.539 -10.201 -30.722 1.00 76.81 568 ASN A C 1
ATOM 4299 O O . ASN A 1 568 ? -6.357 -11.360 -30.336 1.00 76.81 568 ASN A O 1
ATOM 4303 N N . LEU A 1 569 ? -5.772 -9.190 -30.333 1.00 68.94 569 LEU A N 1
ATOM 4304 C CA . LEU A 1 569 ? -4.635 -9.382 -29.447 1.00 68.94 569 LEU A CA 1
ATOM 4305 C C . LEU A 1 569 ? -5.082 -9.218 -27.998 1.00 68.94 569 LEU A C 1
ATOM 4307 O O . LEU A 1 569 ? -5.411 -8.117 -27.560 1.00 68.94 569 LEU A O 1
ATOM 4311 N N . VAL A 1 570 ? -5.064 -10.314 -27.247 1.00 76.50 570 VAL A N 1
ATOM 4312 C CA . VAL A 1 570 ? -5.372 -10.315 -25.817 1.00 76.50 570 VAL A CA 1
ATOM 4313 C C . VAL A 1 570 ? -4.092 -10.088 -25.019 1.00 76.50 570 VAL A C 1
ATOM 4315 O O . VAL A 1 570 ? -3.159 -10.884 -25.084 1.00 76.50 570 VAL A O 1
ATOM 4318 N N . LEU A 1 571 ? -4.061 -9.006 -24.252 1.00 72.44 571 LEU A N 1
ATOM 4319 C CA . LEU A 1 571 ? -2.982 -8.656 -23.342 1.00 72.44 571 LEU A CA 1
ATOM 4320 C C . LEU A 1 571 ? -3.438 -8.943 -21.907 1.00 72.44 571 LEU A C 1
ATOM 4322 O O . LEU A 1 571 ? -4.490 -8.453 -21.495 1.00 72.44 571 LEU A O 1
ATOM 4326 N N . PRO A 1 572 ? -2.694 -9.742 -21.132 1.00 77.75 572 PRO A N 1
ATOM 4327 C CA . PRO A 1 572 ? -3.039 -10.015 -19.747 1.00 77.75 572 PRO A CA 1
ATOM 4328 C C . PRO A 1 572 ? -2.877 -8.760 -18.876 1.00 77.75 572 PRO A C 1
ATOM 4330 O O . PRO A 1 572 ? -2.306 -7.740 -19.276 1.00 77.75 572 PRO A O 1
ATOM 4333 N N . ALA A 1 573 ? -3.381 -8.857 -17.650 1.00 83.25 573 ALA A N 1
ATOM 4334 C CA . ALA A 1 573 ? -3.156 -7.865 -16.613 1.00 83.25 573 ALA A CA 1
ATOM 4335 C C . ALA A 1 573 ? -1.650 -7.709 -16.333 1.00 83.25 573 ALA A C 1
ATOM 4337 O O . ALA A 1 573 ? -0.952 -8.697 -16.090 1.00 83.25 573 ALA A O 1
ATOM 4338 N N . GLN A 1 574 ? -1.136 -6.476 -16.378 1.00 84.00 574 GLN A N 1
ATOM 4339 C CA . GLN A 1 574 ? 0.293 -6.217 -16.196 1.00 84.00 574 GLN A CA 1
ATOM 4340 C C . GLN A 1 574 ? 0.773 -6.604 -14.805 1.00 84.00 574 GLN A C 1
ATOM 4342 O O . GLN A 1 574 ? 1.776 -7.299 -14.692 1.00 84.00 574 GLN A O 1
ATOM 4347 N N . ILE A 1 575 ? 0.061 -6.184 -13.759 1.00 89.12 575 ILE A N 1
ATOM 4348 C CA . ILE A 1 575 ? 0.468 -6.466 -12.378 1.00 89.12 575 ILE A CA 1
ATOM 4349 C C . ILE A 1 575 ? 0.511 -7.976 -12.133 1.00 89.12 575 ILE A C 1
ATOM 4351 O O . ILE A 1 575 ? 1.518 -8.475 -11.630 1.00 89.12 575 ILE A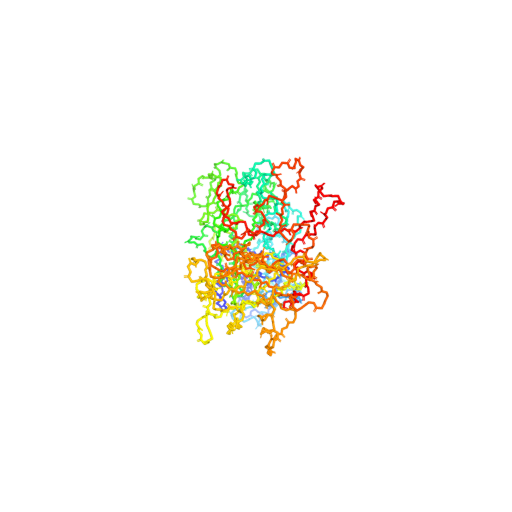 O 1
ATOM 4355 N N . ASP A 1 576 ? -0.520 -8.712 -12.550 1.00 90.31 576 ASP A N 1
ATOM 4356 C CA . ASP A 1 576 ? -0.526 -10.174 -12.461 1.00 90.31 576 ASP A CA 1
ATOM 4357 C C . ASP A 1 576 ? 0.627 -10.803 -13.264 1.00 90.31 576 ASP A C 1
ATOM 4359 O O . ASP A 1 576 ? 1.297 -11.706 -12.764 1.00 90.31 576 ASP A O 1
ATOM 4363 N N . SER A 1 577 ? 0.928 -10.287 -14.463 1.00 89.56 577 SER A N 1
ATOM 4364 C CA . SER A 1 577 ? 2.041 -10.776 -15.296 1.00 89.56 577 SER A CA 1
ATOM 4365 C C . SER A 1 577 ? 3.403 -10.540 -14.641 1.00 89.56 577 SER A C 1
ATOM 4367 O O . SER A 1 577 ? 4.230 -11.447 -14.605 1.00 89.56 577 SER A O 1
ATOM 4369 N N . ILE A 1 578 ? 3.629 -9.353 -14.063 1.00 92.81 578 ILE A N 1
ATOM 4370 C CA . ILE A 1 578 ? 4.852 -9.044 -13.312 1.00 92.81 578 ILE A CA 1
ATOM 4371 C C . ILE A 1 578 ? 4.950 -9.980 -12.105 1.00 92.81 578 ILE A C 1
ATOM 4373 O O . ILE A 1 578 ? 5.987 -10.602 -11.900 1.00 92.81 578 ILE A O 1
ATOM 4377 N N . ARG A 1 579 ? 3.877 -10.133 -11.319 1.00 93.88 579 ARG A N 1
ATOM 4378 C CA . ARG A 1 579 ? 3.867 -10.988 -10.117 1.00 93.88 579 ARG A CA 1
ATOM 4379 C C . ARG A 1 579 ? 4.094 -12.469 -10.426 1.00 93.88 579 ARG A C 1
ATOM 4381 O O . ARG A 1 579 ? 4.648 -13.169 -9.583 1.00 93.88 579 ARG A O 1
ATOM 4388 N N . ALA A 1 580 ? 3.658 -12.935 -11.595 1.00 93.12 580 ALA A N 1
ATOM 4389 C CA . ALA A 1 580 ? 3.866 -14.299 -12.078 1.00 93.12 580 ALA A CA 1
ATOM 4390 C C . ALA A 1 580 ? 5.218 -14.496 -12.786 1.00 93.12 580 ALA A C 1
ATOM 4392 O O . ALA A 1 580 ? 5.556 -15.613 -13.178 1.00 93.12 580 ALA A O 1
ATOM 4393 N N . SER A 1 581 ? 5.984 -13.422 -12.974 1.00 94.19 581 SER A N 1
ATOM 4394 C CA . SER A 1 581 ? 7.249 -13.458 -13.690 1.00 94.19 581 SER A CA 1
ATOM 4395 C C . SER A 1 581 ? 8.307 -14.270 -12.951 1.00 94.19 581 SER A C 1
ATOM 4397 O O . SER A 1 581 ? 8.398 -14.217 -11.726 1.00 94.19 581 SER A O 1
ATOM 4399 N N . ARG A 1 582 ? 9.193 -14.947 -13.694 1.00 94.94 582 ARG A N 1
ATOM 4400 C CA . ARG A 1 582 ? 10.307 -15.723 -13.111 1.00 94.94 582 ARG A CA 1
ATOM 4401 C C . ARG A 1 582 ? 11.318 -14.871 -12.335 1.00 94.94 582 ARG A C 1
ATOM 4403 O O . ARG A 1 582 ? 12.087 -15.409 -11.548 1.00 94.94 582 ARG A O 1
ATOM 4410 N N . PHE A 1 583 ? 11.316 -13.558 -12.567 1.00 96.81 583 PHE A N 1
ATOM 4411 C CA . PHE A 1 583 ? 12.152 -12.592 -11.849 1.00 96.81 583 PHE A CA 1
ATOM 4412 C C . PHE A 1 583 ? 11.625 -12.284 -10.443 1.00 96.81 583 PHE A C 1
ATOM 4414 O O . PHE A 1 583 ? 12.359 -11.777 -9.594 1.00 96.81 583 PHE A O 1
ATOM 4421 N N . VAL A 1 584 ? 10.345 -12.568 -10.190 1.00 96.75 584 VAL A N 1
ATOM 4422 C CA . VAL A 1 584 ? 9.679 -12.245 -8.933 1.00 96.75 584 VAL A CA 1
ATOM 4423 C C . VAL A 1 584 ? 9.709 -13.446 -7.997 1.00 96.75 584 VAL A C 1
ATOM 4425 O O . VAL A 1 584 ? 9.341 -14.564 -8.346 1.00 96.75 584 VAL A O 1
ATOM 4428 N N . ARG A 1 585 ? 10.150 -13.195 -6.767 1.00 96.44 585 ARG A N 1
ATOM 4429 C CA . ARG A 1 585 ? 10.374 -14.191 -5.718 1.00 96.44 585 ARG A CA 1
ATOM 4430 C C . ARG A 1 585 ? 9.451 -13.909 -4.534 1.00 96.44 585 ARG A C 1
ATOM 4432 O O . ARG A 1 585 ? 8.925 -12.801 -4.386 1.00 96.44 585 ARG A O 1
ATOM 4439 N N . ASN A 1 586 ? 9.257 -14.907 -3.674 1.00 94.50 586 ASN A N 1
ATOM 4440 C CA . ASN A 1 586 ? 8.621 -14.682 -2.374 1.00 94.50 586 ASN A CA 1
ATOM 4441 C C . ASN A 1 586 ? 9.446 -13.672 -1.556 1.00 94.50 586 ASN A C 1
ATOM 4443 O O . ASN A 1 586 ? 10.660 -13.585 -1.744 1.00 94.50 586 ASN A O 1
ATOM 4447 N N . PHE A 1 587 ? 8.764 -12.880 -0.724 1.00 90.62 587 PHE A N 1
ATOM 4448 C CA . PHE A 1 587 ? 9.390 -11.820 0.068 1.00 90.62 587 PHE A CA 1
ATOM 4449 C C . PHE A 1 587 ? 10.322 -12.349 1.157 1.00 90.62 587 PHE A C 1
ATOM 4451 O O . PHE A 1 587 ? 9.989 -13.399 1.752 1.00 90.62 587 PHE A O 1
#